Protein AF-0000000076247286 (afdb_homodimer)

Organism: Aphelocoma coerulescens (NCBI:txid39617)

Sequence (572 aa):
QINLPVIRQYVDYLVNEQNVKNVFVNGTTGEGLSLSIQERKQLAEEWMCQGKDKLDHVIIHVGALNLPECQELARHAAVIGAGGIAVIAPFFFKPTNKDELVAFLQKIASEAPEVPFYYYHIPPLTGVKIRVEELLDGIKAQIPNFQGVKFSDTDLLDLAQCINKNETGEFEFLYGVDEQLLGALAVGANGAVGSTYNYLGRQTNLMLQAFAKPDLALAQKYQFLTGEFLNFVIKLGFGVAQTKAVMTFVSGIPMGPPRLPLVHASSEFIVKAKAKLDSIVWPDGDQINLPVIRQYVDYLVNEQNVKNVFVNGTTGEGLSLSIQERKQLAEEWMCQGKDKLDHVIIHVGALNLPECQELARHAAVIGAGGIAVIAPFFFKPTNKDELVAFLQKIASEAPEVPFYYYHIPPLTGVKIRVEELLDGIKAQIPNFQGVKFSDTDLLDLAQCINKNETGEFEFLYGVDEQLLGALAVGANGAVGSTYNYLGRQTNLMLQAFAKPDLALAQKYQFLTGEFLNFVIKLGFGVAQTKAVMTFVSGIPMGPPRLPLVHASSEFIVKAKAKLDSIVWPDGD

Radius of gyration: 25.48 Å; Cα contacts (8 Å, |Δi|>4): 972; chains: 2; bounding box: 54×73×53 Å

Foldseek 3Di:
DDDLVLLLVLLCCLCPVQVAQEDEALDFLNVNQVDDLVSLLSNLLSNLVSSPVRHPFYEYELEDQDLVSSQVSLLSCLVSPHQAYEYEARQPPGDPELVVRLVSQLSNLVSRLPHQYEYEAACVVRVHPHQVLVNPVCSCVSRVNHAEYAAADPPLVSVLSNVVVCVVVRHAYAYEDLLCVLVNVVSPHPYYDYLCSSQCSNLVVVLVVCVVVVVVVLVVQSSVLVNQLVVVLVVVPDGSQLSQLVSCVRSVRRSDFDDPPDGHDDPVSSVVSVVSNVPGDHDPPD/DDDLVLLLVLLCCLCPVQVAQEDEALDFLNVNQVDDLVSLLSNLLSNLVSSPVRHPFYEYELEDQDLVSSQVSLLSCLVSPHQAYEYEARQPPGDPELVVRLVSQLSNLVSRLPHQYEYEAACVVRVHPHQVLVNPVCSCVSRVNHAEYAAADPPLVSVLSNVVVCVVVRHAYAYEDLLCVLVNVVSPHPYYDYLCSSQCSNLVVVLVVCVVVVVVVLVVQSSVLVNQLVVVLVVVPDGSQLSQLVSCVRRVRRSDFDDPPDGHDDPVSSVRSVVSNVVRDHDPPD

InterPro domains:
  IPR002220 DapA-like [PF00701] (4-275)
  IPR002220 DapA-like [PIRSF001365] (2-280)
  IPR002220 DapA-like [PR00146] (19-40)
  IPR002220 DapA-like [PR00146] (56-74)
  IPR002220 DapA-like [PR00146] (115-132)
  IPR002220 DapA-like [PTHR12128] (2-280)
  IPR002220 DapA-like [SM01130] (1-281)
  IPR013785 Aldolase-type TIM barrel [G3DSA:3.20.20.70] (1-282)

Secondary structure (DSSP, 8-state):
---TTHHHHHHHHHHHTS---EEEETSTTTTGGGS-HHHHHHHHHHHHHHHTTT-SEEEEE---SSHHHHHHHHHHHHHTT-SEEEEEPPSSS---SHHHHHHHHHHHHTTSTTS-EEEEE-HHHH-----HHHHHTTHHHH-TTEEEEEE-S--HHHHHHHHHH-TT---EEEE--GGGHHHHHHHT--EE--STHHHHHHHHHHHHHHHHTT-HHHHHHHHHHHHHHHHHHHHH--SHHHHHHHHHHHH-----PPPTTS-PPPHHHHHHHHHHHHH-------/---TTHHHHHHHHIIIII---EEEETSTTTTGGGS-HHHHHHHHHHHHHHHTTT-SEEEEE---SSHHHHHHHHHHHHHTT-SEEEEEPPSSS---SHHHHHHHHHHHHTTSTTS-EEEEE-HHHH-----HHHHHTTHHHH-TTEEEEEE-S--HHHHHHHHHH-TT---EEEE--GGGHHHHHHHT--EE--STHHHHHHHHHHHHHHHHTT-HHHHHHHHHHHHHHHHHHHHH--SHHHHHHHHHHHH-----PPPTTS-PPPHHHHHHHHHHHHH-------

Solvent-accessible surface area (backbone atoms only — not comparable to full-atom values): 30815 Å² total; per-residue (Å²): 131,88,65,74,80,54,47,49,60,49,46,50,44,32,40,71,70,19,68,43,39,66,47,74,42,46,34,79,79,63,44,30,86,77,47,53,73,67,52,51,51,52,49,52,51,49,51,50,60,57,27,59,96,64,42,82,36,44,29,37,44,29,49,48,85,48,68,70,59,18,27,51,41,26,33,50,39,48,72,71,62,40,59,20,37,28,35,45,69,39,48,84,78,56,59,89,45,56,66,54,42,49,54,54,50,31,61,30,46,65,48,23,60,87,31,38,30,27,44,38,45,39,32,91,78,37,68,55,77,72,55,60,45,67,49,55,66,66,33,52,81,68,30,71,36,59,33,32,32,40,38,35,61,76,59,51,45,46,54,30,47,36,53,63,69,37,79,84,60,72,60,42,40,24,38,33,44,70,56,42,44,64,26,44,47,56,56,58,42,73,43,75,46,53,76,59,43,77,75,41,18,45,58,49,50,51,24,53,50,25,47,72,71,66,35,53,69,59,22,36,50,42,49,37,53,54,26,52,50,49,57,54,40,50,76,72,61,63,49,57,33,38,50,37,51,51,40,19,74,72,69,69,49,85,64,68,74,52,64,82,91,48,56,68,56,50,70,66,54,51,55,52,48,51,52,51,56,70,67,60,82,71,80,83,80,126,131,88,64,72,80,53,48,49,60,48,46,50,43,33,41,74,70,18,67,44,40,66,48,75,41,45,36,80,81,63,43,29,88,78,46,53,73,67,54,50,49,52,50,51,52,49,51,51,59,55,26,58,96,63,41,80,36,45,28,37,43,29,50,50,84,47,67,70,58,18,27,51,40,27,34,51,38,48,73,72,60,40,61,20,36,28,34,44,70,39,48,84,78,55,60,89,46,57,67,55,43,48,54,56,50,31,61,30,46,65,47,23,59,85,30,37,29,27,43,37,44,39,30,90,78,38,69,52,75,73,56,62,44,68,49,56,66,66,35,53,81,68,30,70,36,57,34,33,31,40,37,34,61,76,59,50,45,45,52,30,48,38,53,63,69,38,78,82,60,72,60,43,40,24,37,34,44,69,55,42,42,62,26,43,47,56,56,60,44,73,42,75,45,52,77,60,44,76,74,42,18,45,58,49,50,50,22,53,50,25,46,72,70,65,35,52,70,60,20,36,50,42,48,38,54,54,25,53,49,49,57,55,40,50,76,70,61,65,49,56,34,37,49,37,51,51,42,19,74,71,69,69,48,85,66,68,73,52,63,81,92,49,56,68,55,50,70,66,55,51,54,53,49,52,52,52,57,69,67,58,82,72,82,82,79,122

Structure (mmCIF, N/CA/C/O backbone):
data_AF-0000000076247286-model_v1
#
loop_
_entity.id
_entity.type
_entity.pdbx_description
1 polymer 'N-acetylneuraminate lyase'
#
loop_
_atom_site.group_PDB
_atom_site.id
_atom_site.type_symbol
_atom_site.label_atom_id
_atom_site.label_alt_id
_atom_site.label_comp_id
_atom_site.label_asym_id
_atom_site.label_entity_id
_atom_site.label_seq_id
_atom_site.pdbx_PDB_ins_code
_atom_site.Cartn_x
_atom_site.Cartn_y
_atom_site.Cartn_z
_atom_site.occupancy
_atom_site.B_iso_or_equiv
_atom_site.auth_seq_id
_atom_site.auth_comp_id
_atom_site.auth_asym_id
_atom_site.auth_atom_id
_atom_site.pdbx_PDB_model_num
ATOM 1 N N . GLN A 1 1 ? 11.914 22.141 24.422 1 83.56 1 GLN A N 1
ATOM 2 C CA . GLN A 1 1 ? 11.32 23.469 24.422 1 83.56 1 GLN A CA 1
ATOM 3 C C . GLN A 1 1 ? 11.039 23.938 22.984 1 83.56 1 GLN A C 1
ATOM 5 O O . GLN A 1 1 ? 11.75 23.547 22.047 1 83.56 1 GLN A O 1
ATOM 10 N N . ILE A 1 2 ? 9.945 24.719 22.891 1 94.62 2 ILE A N 1
ATOM 11 C CA . ILE A 1 2 ? 9.656 25.281 21.578 1 94.62 2 ILE A CA 1
ATOM 12 C C . ILE A 1 2 ? 10.633 26.422 21.281 1 94.62 2 ILE A C 1
ATOM 14 O O . ILE A 1 2 ? 11.062 27.125 22.188 1 94.62 2 ILE A O 1
ATOM 18 N N . ASN A 1 3 ? 11.07 26.547 20.078 1 95.56 3 ASN A N 1
ATOM 19 C CA . ASN A 1 3 ? 11.984 27.562 19.578 1 95.56 3 ASN A CA 1
ATOM 20 C C . ASN A 1 3 ? 11.328 28.438 18.516 1 95.56 3 ASN A C 1
ATOM 22 O O . ASN A 1 3 ? 11.555 28.25 17.328 1 95.56 3 ASN A O 1
ATOM 26 N N . LEU A 1 4 ? 10.617 29.453 18.953 1 97.19 4 LEU A N 1
ATOM 27 C CA . LEU A 1 4 ? 9.773 30.266 18.078 1 97.19 4 LEU A CA 1
ATOM 28 C C . LEU A 1 4 ? 10.609 31.047 17.078 1 97.19 4 LEU A C 1
ATOM 30 O O . LEU A 1 4 ? 10.234 31.172 15.906 1 97.19 4 LEU A O 1
ATOM 34 N N . PRO A 1 5 ? 11.797 31.5 17.422 1 96.12 5 PRO A N 1
ATOM 35 C CA . PRO A 1 5 ? 12.57 32.344 16.5 1 96.12 5 PRO A CA 1
ATOM 36 C C . PRO A 1 5 ? 13 31.594 15.242 1 96.12 5 PRO A C 1
ATOM 38 O O . PRO A 1 5 ? 13.211 32.188 14.195 1 96.12 5 PRO A O 1
ATOM 41 N N . VAL A 1 6 ? 13.07 30.312 15.289 1 97.06 6 VAL A N 1
ATOM 42 C CA . VAL A 1 6 ? 13.562 29.516 14.172 1 97.06 6 VAL A CA 1
ATOM 43 C C . VAL A 1 6 ? 12.484 29.422 13.094 1 97.06 6 VAL A C 1
ATOM 45 O O . VAL A 1 6 ? 12.781 29.125 11.938 1 97.06 6 VAL A O 1
ATOM 48 N N . ILE A 1 7 ? 11.25 29.703 13.406 1 98.12 7 ILE A N 1
ATOM 49 C CA . ILE A 1 7 ? 10.117 29.453 12.523 1 98.12 7 ILE A CA 1
ATOM 50 C C . ILE A 1 7 ? 10.211 30.344 11.289 1 98.12 7 ILE A C 1
ATOM 52 O O . ILE A 1 7 ? 9.883 29.906 10.18 1 98.12 7 ILE A O 1
ATOM 56 N N . ARG A 1 8 ? 10.633 31.578 11.453 1 98.06 8 ARG A N 1
ATOM 57 C CA . ARG A 1 8 ? 10.781 32.469 10.305 1 98.06 8 ARG A CA 1
ATOM 58 C C . ARG A 1 8 ? 11.727 31.859 9.266 1 98.06 8 ARG A C 1
ATOM 60 O O . ARG A 1 8 ? 11.391 31.781 8.086 1 98.06 8 ARG A O 1
ATOM 67 N N . GLN A 1 9 ? 12.867 31.484 9.742 1 98.31 9 GLN A N 1
ATOM 68 C CA . GLN A 1 9 ? 13.867 30.859 8.875 1 98.31 9 GLN A CA 1
ATOM 69 C C . GLN A 1 9 ? 13.32 29.594 8.234 1 98.31 9 GLN A C 1
ATOM 71 O O . GLN A 1 9 ? 13.609 29.297 7.066 1 98.31 9 GLN A O 1
ATOM 76 N N . TYR A 1 10 ? 12.617 28.812 8.992 1 98.44 10 TYR A N 1
ATOM 77 C CA . TYR A 1 10 ? 12.031 27.562 8.523 1 98.44 10 TYR A CA 1
ATOM 78 C C . TYR A 1 10 ? 11.039 27.812 7.398 1 98.44 10 TYR A C 1
ATOM 80 O O . TYR A 1 10 ? 11.102 27.156 6.352 1 98.44 10 TYR A O 1
ATOM 88 N N . VAL A 1 11 ? 10.148 28.75 7.562 1 98.81 11 VAL A N 1
ATOM 89 C CA . VAL A 1 11 ? 9.18 29.109 6.535 1 98.81 11 VAL A CA 1
ATOM 90 C C . VAL A 1 11 ? 9.906 29.531 5.258 1 98.81 11 VAL A C 1
ATOM 92 O O . VAL A 1 11 ? 9.578 29.047 4.168 1 98.81 11 VAL A O 1
ATOM 95 N N . ASP A 1 12 ? 10.891 30.406 5.398 1 98.75 12 ASP A N 1
ATOM 96 C CA . ASP A 1 12 ? 11.648 30.875 4.242 1 98.75 12 ASP A CA 1
ATOM 97 C C . ASP A 1 12 ? 12.32 29.719 3.518 1 98.75 12 ASP A C 1
ATOM 99 O O . ASP A 1 12 ? 12.32 29.656 2.287 1 98.75 12 ASP A O 1
ATOM 103 N N . TYR A 1 13 ? 12.906 28.859 4.254 1 98.75 13 TYR A N 1
ATOM 104 C CA . TYR A 1 13 ? 13.57 27.688 3.699 1 98.75 13 TYR A CA 1
ATOM 105 C C . TYR A 1 13 ? 12.586 26.828 2.908 1 98.75 13 TYR A C 1
ATOM 107 O O . TYR A 1 13 ? 12.883 26.406 1.782 1 98.75 13 TYR A O 1
ATOM 115 N N . LEU A 1 14 ? 11.383 26.484 3.479 1 98.81 14 LEU A N 1
ATOM 116 C CA . LEU A 1 14 ? 10.391 25.656 2.803 1 98.81 14 LEU A CA 1
ATOM 117 C C . LEU A 1 14 ? 9.945 26.297 1.495 1 98.81 14 LEU A C 1
ATOM 119 O O . LEU A 1 14 ? 9.875 25.625 0.461 1 98.81 14 LEU A O 1
ATOM 123 N N . VAL A 1 15 ? 9.711 27.578 1.55 1 98.75 15 VAL A N 1
ATOM 124 C CA . VAL A 1 15 ? 9.164 28.281 0.395 1 98.75 15 VAL A CA 1
ATOM 125 C C . VAL A 1 15 ? 10.25 28.438 -0.67 1 98.75 15 VAL A C 1
ATOM 127 O O . VAL A 1 15 ? 10.039 28.094 -1.836 1 98.75 15 VAL A O 1
ATOM 130 N N . ASN A 1 16 ? 11.438 28.875 -0.271 1 98.44 16 ASN A N 1
ATOM 131 C CA . ASN A 1 16 ? 12.453 29.281 -1.231 1 98.44 16 ASN A CA 1
ATOM 132 C C . ASN A 1 16 ? 13.305 28.109 -1.696 1 98.44 16 ASN A C 1
ATOM 134 O O . ASN A 1 16 ? 13.703 28.047 -2.859 1 98.44 16 ASN A O 1
ATOM 138 N N . GLU A 1 17 ? 13.602 27.172 -0.772 1 98.19 17 GLU A N 1
ATOM 139 C CA . GLU A 1 17 ? 14.531 26.094 -1.103 1 98.19 17 GLU A CA 1
ATOM 140 C C . GLU A 1 17 ? 13.789 24.844 -1.525 1 98.19 17 GLU A C 1
ATOM 142 O O . GLU A 1 17 ? 14.25 24.094 -2.393 1 98.19 17 GLU A O 1
ATOM 147 N N . GLN A 1 18 ? 12.609 24.609 -0.971 1 98.38 18 GLN A N 1
ATOM 148 C CA . GLN A 1 18 ? 11.906 23.359 -1.22 1 98.38 18 GLN A CA 1
ATOM 149 C C . GLN A 1 18 ? 10.68 23.578 -2.1 1 98.38 18 GLN A C 1
ATOM 151 O O . GLN A 1 18 ? 10.102 22.625 -2.625 1 98.38 18 GLN A O 1
ATOM 156 N N . ASN A 1 19 ? 10.312 24.797 -2.324 1 98.12 19 ASN A N 1
ATOM 157 C CA . ASN A 1 19 ? 9.078 25.125 -3.021 1 98.12 19 ASN A CA 1
ATOM 158 C C . ASN A 1 19 ? 7.871 24.438 -2.379 1 98.12 19 ASN A C 1
ATOM 160 O O . ASN A 1 19 ? 7.07 23.797 -3.068 1 98.12 19 ASN A O 1
ATOM 164 N N . VAL A 1 20 ? 7.781 24.5 -1.056 1 98.44 20 VAL A N 1
ATOM 165 C CA . VAL A 1 20 ? 6.664 24.031 -0.253 1 98.44 20 VAL A CA 1
ATOM 166 C C . VAL A 1 20 ? 5.918 25.203 0.358 1 98.44 20 VAL A C 1
ATOM 168 O O . VAL A 1 20 ? 6.477 25.953 1.173 1 98.44 20 VAL A O 1
ATOM 171 N N . LYS A 1 21 ? 4.625 25.312 -0.031 1 98.12 21 LYS A N 1
ATOM 172 C CA . LYS A 1 21 ? 3.896 26.516 0.377 1 98.12 21 LYS A CA 1
ATOM 173 C C . LYS A 1 21 ? 2.652 26.156 1.185 1 98.12 21 LYS A C 1
ATOM 175 O O . LYS A 1 21 ? 1.841 27.016 1.504 1 98.12 21 LYS A O 1
ATOM 180 N N . ASN A 1 22 ? 2.41 24.938 1.404 1 98.12 22 ASN A N 1
ATOM 181 C CA . ASN A 1 22 ? 1.381 24.422 2.307 1 98.12 22 ASN A CA 1
ATOM 182 C C . ASN A 1 22 ? 1.986 23.609 3.447 1 98.12 22 ASN A C 1
ATOM 184 O O . ASN A 1 22 ? 2.768 22.688 3.211 1 98.12 22 ASN A O 1
ATOM 188 N N . VAL A 1 23 ? 1.629 24 4.68 1 98.44 23 VAL A N 1
ATOM 189 C CA . VAL A 1 23 ? 2.275 23.328 5.797 1 98.44 23 VAL A CA 1
ATOM 190 C C . VAL A 1 23 ? 1.217 22.75 6.73 1 98.44 23 VAL A C 1
ATOM 192 O O . VAL A 1 23 ? 0.09 23.25 6.789 1 98.44 23 VAL A O 1
ATOM 195 N N . PHE A 1 24 ? 1.542 21.656 7.34 1 98.38 24 PHE A N 1
ATOM 196 C CA . PHE A 1 24 ? 0.798 20.984 8.406 1 98.38 24 PHE A CA 1
ATOM 197 C C . PHE A 1 24 ? 1.531 21.109 9.734 1 98.38 24 PHE A C 1
ATOM 199 O O . PHE A 1 24 ? 2.555 20.469 9.953 1 98.38 24 PHE A O 1
ATOM 206 N N . VAL A 1 25 ? 0.988 21.891 10.664 1 98.38 25 VAL A N 1
ATOM 207 C CA . VAL A 1 25 ? 1.678 22.297 11.883 1 98.38 25 VAL A CA 1
ATOM 208 C C . VAL A 1 25 ? 1.165 21.484 13.07 1 98.38 25 VAL A C 1
ATOM 210 O O . VAL A 1 25 ? -0.033 21.203 13.172 1 98.38 25 VAL A O 1
ATOM 213 N N . ASN A 1 26 ? 2.047 21.125 13.938 1 97.88 26 ASN A N 1
ATOM 214 C CA . ASN A 1 26 ? 1.746 20.453 15.195 1 97.88 26 ASN A CA 1
ATOM 215 C C . ASN A 1 26 ? 1.246 19.031 14.961 1 97.88 26 ASN A C 1
ATOM 217 O O . ASN A 1 26 ? 0.464 18.5 15.75 1 97.88 26 ASN A O 1
ATOM 221 N N . GLY A 1 27 ? 1.631 18.438 13.82 1 95.88 27 GLY A N 1
ATOM 222 C CA . GLY A 1 27 ? 1.31 17.047 13.555 1 95.88 27 GLY A CA 1
ATOM 223 C C . GLY A 1 27 ? 2.264 16.078 14.219 1 95.88 27 GLY A C 1
ATOM 224 O O . GLY A 1 27 ? 2.939 16.422 15.188 1 95.88 27 GLY A O 1
ATOM 225 N N . THR A 1 28 ? 2.346 14.867 13.688 1 92.25 28 THR A N 1
ATOM 226 C CA . THR A 1 28 ? 3.139 13.789 14.266 1 92.25 28 THR A CA 1
ATOM 227 C C . THR A 1 28 ? 4.629 14.117 14.195 1 92.25 28 THR A C 1
ATOM 229 O O . THR A 1 28 ? 5.328 14.055 15.203 1 92.25 28 THR A O 1
ATOM 232 N N . THR A 1 29 ? 5.117 14.57 13.062 1 92.56 29 THR A N 1
ATOM 233 C CA . THR A 1 29 ? 6.531 14.875 12.875 1 92.56 29 THR A CA 1
ATOM 234 C C . THR A 1 29 ? 6.922 16.141 13.625 1 92.56 29 THR A C 1
ATOM 236 O O . THR A 1 29 ? 8.094 16.344 13.961 1 92.56 29 THR A O 1
ATOM 239 N N . GLY A 1 30 ? 5.934 17.016 13.938 1 94.06 30 GLY A N 1
ATOM 240 C CA . GLY A 1 30 ? 6.16 18.234 14.711 1 94.06 30 GLY A CA 1
ATOM 241 C C . GLY A 1 30 ? 6.082 18.016 16.203 1 94.06 30 GLY A C 1
ATOM 242 O O . GLY A 1 30 ? 6.176 18.969 16.984 1 94.06 30 GLY A O 1
ATOM 243 N N . GLU A 1 31 ? 5.832 16.797 16.625 1 96.19 31 GLU A N 1
ATOM 244 C CA . GLU A 1 31 ? 5.738 16.391 18.031 1 96.19 31 GLU A CA 1
ATOM 245 C C . GLU A 1 31 ? 4.559 17.078 18.719 1 96.19 31 GLU A C 1
ATOM 247 O O . GLU A 1 31 ? 4.633 17.406 19.906 1 96.19 31 GLU A O 1
ATOM 252 N N . GLY A 1 32 ? 3.508 17.328 17.984 1 95.81 32 GLY A N 1
ATOM 253 C CA . GLY A 1 32 ? 2.375 18.062 18.516 1 95.81 32 GLY A CA 1
ATOM 254 C C . GLY A 1 32 ? 1.816 17.469 19.797 1 95.81 32 GLY A C 1
ATOM 255 O O . GLY A 1 32 ? 1.479 18.188 20.734 1 95.81 32 GLY A O 1
ATOM 256 N N . LEU A 1 33 ? 1.798 16.188 19.859 1 95.25 33 LEU A N 1
ATOM 257 C CA . LEU A 1 33 ? 1.162 15.523 21 1 95.25 33 LEU A CA 1
ATOM 258 C C . LEU A 1 33 ? 2.096 15.492 22.203 1 95.25 33 LEU A C 1
ATOM 260 O O . LEU A 1 33 ? 1.677 15.141 23.312 1 95.25 33 LEU A O 1
ATOM 264 N N . SER A 1 34 ? 3.33 15.914 21.984 1 96.56 34 SER A N 1
ATOM 265 C CA . SER A 1 34 ? 4.273 16.031 23.094 1 96.56 34 SER A CA 1
ATOM 266 C C . SER A 1 34 ? 4.246 17.422 23.719 1 96.56 34 SER A C 1
ATOM 268 O O . SER A 1 34 ? 4.906 17.672 24.719 1 96.56 34 SER A O 1
ATOM 270 N N . LEU A 1 35 ? 3.492 18.328 23.125 1 97.44 35 LEU A N 1
ATOM 271 C CA . LEU A 1 35 ? 3.465 19.719 23.547 1 97.44 35 LEU A CA 1
ATOM 272 C C . LEU A 1 35 ? 2.223 20.016 24.375 1 97.44 35 LEU A C 1
ATOM 274 O O . LEU A 1 35 ? 1.19 19.359 24.203 1 97.44 35 LEU A O 1
ATOM 278 N N . SER A 1 36 ? 2.4 21 25.281 1 97.38 36 SER A N 1
ATOM 279 C CA . SER A 1 36 ? 1.227 21.484 26 1 97.38 36 SER A CA 1
ATOM 280 C C . SER A 1 36 ? 0.288 22.25 25.062 1 97.38 36 SER A C 1
ATOM 282 O O . SER A 1 36 ? 0.689 22.656 23.969 1 97.38 36 SER A O 1
ATOM 284 N N . ILE A 1 37 ? -0.927 22.422 25.531 1 97.81 37 ILE A N 1
ATOM 285 C CA . ILE A 1 37 ? -1.917 23.172 24.766 1 97.81 37 ILE A CA 1
ATOM 286 C C . ILE A 1 37 ? -1.4 24.578 24.5 1 97.81 37 ILE A C 1
ATOM 288 O O . ILE A 1 37 ? -1.527 25.094 23.391 1 97.81 37 ILE A O 1
ATOM 292 N N . GLN A 1 38 ? -0.788 25.141 25.469 1 98.12 38 GLN A N 1
ATOM 293 C CA . GLN A 1 38 ? -0.273 26.5 25.344 1 98.12 38 GLN A CA 1
ATOM 294 C C . GLN A 1 38 ? 0.873 26.547 24.328 1 98.12 38 GLN A C 1
ATOM 296 O O . GLN A 1 38 ? 0.953 27.484 23.516 1 98.12 38 GLN A O 1
ATOM 301 N N . GLU A 1 39 ? 1.738 25.625 24.359 1 98.44 39 GLU A N 1
ATOM 302 C CA . GLU A 1 39 ? 2.836 25.547 23.406 1 98.44 39 GLU A CA 1
ATOM 303 C C . GLU A 1 39 ? 2.314 25.391 21.969 1 98.44 39 GLU A C 1
ATOM 305 O O . GLU A 1 39 ? 2.824 26.016 21.047 1 98.44 39 GLU A O 1
ATOM 310 N N . ARG A 1 40 ? 1.348 24.547 21.797 1 98.56 40 ARG A N 1
ATOM 311 C CA . ARG A 1 40 ? 0.762 24.328 20.484 1 98.56 40 ARG A CA 1
ATOM 312 C C . ARG A 1 40 ? 0.132 25.594 19.938 1 98.56 40 ARG A C 1
ATOM 314 O O . ARG A 1 40 ? 0.249 25.891 18.75 1 98.56 40 ARG A O 1
ATOM 321 N N . LYS A 1 41 ? -0.521 26.328 20.859 1 98.75 41 LYS A N 1
ATOM 322 C CA . LYS A 1 41 ? -1.103 27.594 20.438 1 98.75 41 LYS A CA 1
ATOM 323 C C . LYS A 1 41 ? -0.019 28.578 20.016 1 98.75 41 LYS A C 1
ATOM 325 O O . LYS A 1 41 ? -0.144 29.234 18.984 1 98.75 41 LYS A O 1
ATOM 330 N N . GLN A 1 42 ? 1.049 28.641 20.766 1 98.69 42 GLN A N 1
ATOM 331 C CA . GLN A 1 42 ? 2.146 29.547 20.438 1 98.69 42 GLN A CA 1
ATOM 332 C C . GLN A 1 42 ? 2.771 29.203 19.094 1 98.69 42 GLN A C 1
ATOM 334 O O . GLN A 1 42 ? 3.064 30.094 18.297 1 98.69 42 GLN A O 1
ATOM 339 N N . LEU A 1 43 ? 2.953 27.953 18.859 1 98.56 43 LEU A N 1
ATOM 340 C CA . LEU A 1 43 ? 3.535 27.516 17.594 1 98.56 43 LEU A CA 1
ATOM 341 C C . LEU A 1 43 ? 2.611 27.844 16.422 1 98.56 43 LEU A C 1
ATOM 343 O O . LEU A 1 43 ? 3.062 28.344 15.391 1 98.56 43 LEU A O 1
ATOM 347 N N . ALA A 1 44 ? 1.332 27.562 16.609 1 98.81 44 ALA A N 1
ATOM 348 C CA . ALA A 1 44 ? 0.361 27.875 15.57 1 98.81 44 ALA A CA 1
ATOM 349 C C . ALA A 1 44 ? 0.384 29.359 15.234 1 98.81 44 ALA A C 1
ATOM 351 O O . ALA A 1 44 ? 0.446 29.75 14.062 1 98.81 44 ALA A O 1
ATOM 352 N N . GLU A 1 45 ? 0.388 30.156 16.266 1 98.88 45 GLU A N 1
ATOM 353 C CA . GLU A 1 45 ? 0.417 31.609 16.094 1 98.88 45 GLU A CA 1
ATOM 354 C C . GLU A 1 45 ? 1.669 32.062 15.328 1 98.88 45 GLU A C 1
ATOM 356 O O . GLU A 1 45 ? 1.593 32.875 14.414 1 98.88 45 GLU A O 1
ATOM 361 N N . GLU A 1 46 ? 2.764 31.516 15.711 1 98.75 46 GLU A N 1
ATOM 362 C CA . GLU A 1 46 ? 4.023 31.906 15.094 1 98.75 46 GLU A CA 1
ATOM 363 C C . GLU A 1 46 ? 4.094 31.484 13.633 1 98.75 46 GLU A C 1
ATOM 365 O O . GLU A 1 46 ? 4.57 32.219 12.781 1 98.75 46 GLU A O 1
ATOM 370 N N . TRP A 1 47 ? 3.619 30.266 13.336 1 98.75 47 TRP A N 1
ATOM 371 C CA . TRP A 1 47 ? 3.584 29.812 11.945 1 98.75 47 TRP A CA 1
ATOM 372 C C . TRP A 1 47 ? 2.656 30.688 11.109 1 98.75 47 TRP A C 1
ATOM 374 O O . TRP A 1 47 ? 2.971 31 9.961 1 98.75 47 TRP A O 1
ATOM 384 N N . MET A 1 48 ? 1.499 31.047 11.68 1 98.75 48 MET A N 1
ATOM 385 C CA . MET A 1 48 ? 0.583 31.953 10.984 1 98.75 48 MET A CA 1
ATOM 386 C C . MET A 1 48 ? 1.246 33.281 10.711 1 98.75 48 MET A C 1
ATOM 388 O O . MET A 1 48 ? 1.139 33.844 9.602 1 98.75 48 MET A O 1
ATOM 392 N N . CYS A 1 49 ? 1.937 33.75 11.672 1 98.69 49 CYS A N 1
ATOM 393 C CA . CYS A 1 49 ? 2.572 35.062 11.57 1 98.69 49 CYS A CA 1
ATOM 394 C C . CYS A 1 49 ? 3.688 35.062 10.531 1 98.69 49 CYS A C 1
ATOM 396 O O . CYS A 1 49 ? 3.682 35.844 9.602 1 98.69 49 CYS A O 1
ATOM 398 N N . GLN A 1 50 ? 4.594 34.094 10.609 1 98.62 50 GLN A N 1
ATOM 399 C CA . GLN A 1 50 ? 5.762 34.062 9.734 1 98.62 50 GLN A CA 1
ATOM 400 C C . GLN A 1 50 ? 5.383 33.594 8.336 1 98.62 50 GLN A C 1
ATOM 402 O O . GLN A 1 50 ? 6.094 33.875 7.367 1 98.62 50 GLN A O 1
ATOM 407 N N . GLY A 1 51 ? 4.301 32.875 8.266 1 98.62 51 GLY A N 1
ATOM 408 C CA . GLY A 1 51 ? 3.855 32.344 6.988 1 98.62 51 GLY A CA 1
ATOM 409 C C . GLY A 1 51 ? 3.041 33.344 6.184 1 98.62 51 GLY A C 1
ATOM 410 O O . GLY A 1 51 ? 2.777 33.125 5 1 98.62 51 GLY A O 1
ATOM 411 N N . LYS A 1 52 ? 2.646 34.469 6.789 1 98.19 52 LYS A N 1
ATOM 412 C CA . LYS A 1 52 ? 1.79 35.438 6.133 1 98.19 52 LYS A CA 1
ATOM 413 C C . LYS A 1 52 ? 2.42 35.938 4.836 1 98.19 52 LYS A C 1
ATOM 415 O O . LYS A 1 52 ? 3.594 36.312 4.816 1 98.19 52 LYS A O 1
ATOM 420 N N . ASP A 1 53 ? 1.641 35.875 3.709 1 97.81 53 ASP A N 1
ATOM 421 C CA . ASP A 1 53 ? 2.006 36.344 2.373 1 97.81 53 ASP A CA 1
ATOM 422 C C . ASP A 1 53 ? 3.121 35.469 1.779 1 97.81 53 ASP A C 1
ATOM 424 O O . ASP A 1 53 ? 3.715 35.844 0.762 1 97.81 53 ASP A O 1
ATOM 428 N N . LYS A 1 54 ? 3.516 34.375 2.463 1 98.56 54 LYS A N 1
ATOM 429 C CA . LYS A 1 54 ? 4.523 33.438 1.965 1 98.56 54 LYS A CA 1
ATOM 430 C C . LYS A 1 54 ? 3.926 32.062 1.726 1 98.56 54 LYS A C 1
ATOM 432 O O . LYS A 1 54 ? 4.152 31.453 0.677 1 98.56 54 LYS A O 1
ATOM 437 N N . LEU A 1 55 ? 3.234 31.562 2.658 1 98.69 55 LEU A N 1
ATOM 438 C CA . LEU A 1 55 ? 2.572 30.266 2.576 1 98.69 55 LEU A CA 1
ATOM 439 C C . LEU A 1 55 ? 1.161 30.406 2.016 1 98.69 55 LEU A C 1
ATOM 441 O O . LEU A 1 55 ? 0.47 31.391 2.305 1 98.69 55 LEU A O 1
ATOM 445 N N . ASP A 1 56 ? 0.753 29.438 1.194 1 98 56 ASP A N 1
ATOM 446 C CA . ASP A 1 56 ? -0.604 29.422 0.659 1 98 56 ASP A CA 1
ATOM 447 C C . ASP A 1 56 ? -1.6 28.938 1.712 1 98 56 ASP A C 1
ATOM 449 O O . ASP A 1 56 ? -2.707 29.469 1.818 1 98 56 ASP A O 1
ATOM 453 N N . HIS A 1 57 ? -1.238 27.875 2.473 1 97.06 57 HIS A N 1
ATOM 454 C CA . HIS A 1 57 ? -2.117 27.312 3.49 1 97.06 57 HIS A CA 1
ATOM 455 C C . HIS A 1 57 ? -1.323 26.828 4.703 1 97.06 57 HIS A C 1
ATOM 457 O O . HIS A 1 57 ? -0.236 26.266 4.555 1 97.06 57 HIS A O 1
ATOM 463 N N . VAL A 1 58 ? -1.876 27.172 5.828 1 98.69 58 VAL A N 1
ATOM 464 C CA . VAL A 1 58 ? -1.407 26.625 7.094 1 98.69 58 VAL A CA 1
ATOM 465 C C . VAL A 1 58 ? -2.52 25.812 7.754 1 98.69 58 VAL A C 1
ATOM 467 O O . VAL A 1 58 ? -3.543 26.375 8.164 1 98.69 58 VAL A O 1
ATOM 470 N N . ILE A 1 59 ? -2.334 24.516 7.793 1 98.75 59 ILE A N 1
ATOM 471 C CA . ILE A 1 59 ? -3.275 23.609 8.45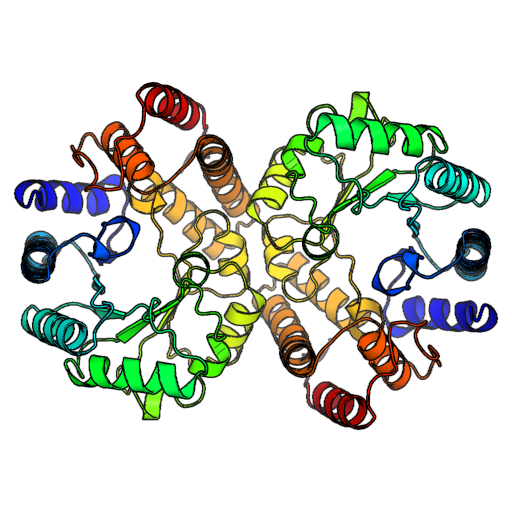3 1 98.75 59 ILE A CA 1
ATOM 472 C C . ILE A 1 59 ? -2.758 23.25 9.844 1 98.75 59 ILE A C 1
ATOM 474 O O . ILE A 1 59 ? -1.613 22.828 10 1 98.75 59 ILE A O 1
ATOM 478 N N . ILE A 1 60 ? -3.58 23.422 10.82 1 98.88 60 ILE A N 1
ATOM 479 C CA . ILE A 1 60 ? -3.162 23.203 12.203 1 98.88 60 ILE A CA 1
ATOM 480 C C . ILE A 1 60 ? -3.779 21.922 12.742 1 98.88 60 ILE A C 1
ATOM 482 O O . ILE A 1 60 ? -4.996 21.719 12.656 1 98.88 60 ILE A O 1
ATOM 486 N N . HIS A 1 61 ? -2.953 21.062 13.266 1 98.81 61 HIS A N 1
ATOM 487 C CA . HIS A 1 61 ? -3.443 19.875 13.953 1 98.81 61 HIS A CA 1
ATOM 488 C C . HIS A 1 61 ? -4.039 20.234 15.312 1 98.81 61 HIS A C 1
ATOM 490 O O . HIS A 1 61 ? -3.363 20.812 16.156 1 98.81 61 HIS A O 1
ATOM 496 N N . VAL A 1 62 ? -5.246 19.797 15.539 1 98.81 62 VAL A N 1
ATOM 497 C CA . VAL A 1 62 ? -5.918 20.188 16.781 1 98.81 62 VAL A CA 1
ATOM 498 C C . VAL A 1 62 ? -6.359 18.938 17.531 1 98.81 62 VAL A C 1
ATOM 500 O O . VAL A 1 62 ? -7.16 19.031 18.469 1 98.81 62 VAL A O 1
ATOM 503 N N . GLY A 1 63 ? -5.891 17.812 17.094 1 97.88 63 GLY A N 1
ATOM 504 C CA . GLY A 1 63 ? -6.238 16.562 17.75 1 97.88 63 GLY A CA 1
ATOM 505 C C . GLY A 1 63 ? -5.566 16.406 19.109 1 97.88 63 GLY A C 1
ATOM 506 O O . GLY A 1 63 ? -4.414 16.797 19.281 1 97.88 63 GLY A O 1
ATOM 507 N N . ALA A 1 64 ? -6.207 15.836 20.016 1 96.62 64 ALA A N 1
ATOM 508 C CA . ALA A 1 64 ? -5.758 15.445 21.344 1 96.62 64 ALA A CA 1
ATOM 509 C C . ALA A 1 64 ? -6.512 14.219 21.844 1 96.62 64 ALA A C 1
ATOM 511 O O . ALA A 1 64 ? -7.316 13.641 21.109 1 96.62 64 ALA A O 1
ATOM 512 N N . LEU A 1 65 ? -6.215 13.82 23.125 1 95.69 65 LEU A N 1
ATOM 513 C CA . LEU A 1 65 ? -6.855 12.617 23.641 1 95.69 65 LEU A CA 1
ATOM 514 C C . LEU A 1 65 ? -8.156 12.961 24.359 1 95.69 65 LEU A C 1
ATOM 516 O O . LEU A 1 65 ? -8.969 12.07 24.625 1 95.69 65 LEU A O 1
ATOM 520 N N . ASN A 1 66 ? -8.367 14.234 24.641 1 95.56 66 ASN A N 1
ATOM 521 C CA . ASN A 1 66 ? -9.633 14.633 25.25 1 95.56 66 ASN A CA 1
ATOM 522 C C . ASN A 1 66 ? -10.336 15.711 24.422 1 95.56 66 ASN A C 1
ATOM 524 O O . ASN A 1 66 ? -9.68 16.578 23.828 1 95.56 66 ASN A O 1
ATOM 528 N N . LEU A 1 67 ? -11.625 15.633 24.453 1 97.94 67 LEU A N 1
ATOM 529 C CA . LEU A 1 67 ? -12.469 16.453 23.594 1 97.94 67 LEU A CA 1
ATOM 530 C C . LEU A 1 67 ? -12.336 17.922 23.938 1 97.94 67 LEU A C 1
ATOM 532 O O . LEU A 1 67 ? -12.164 18.766 23.047 1 97.94 67 LEU A O 1
ATOM 536 N N . PRO A 1 68 ? -12.297 18.359 25.234 1 98.38 68 PRO A N 1
ATOM 537 C CA . PRO A 1 68 ? -12.227 19.781 25.547 1 98.38 68 PRO A CA 1
ATOM 538 C C . PRO A 1 68 ? -10.969 20.453 25 1 98.38 68 PRO A C 1
ATOM 540 O O . PRO A 1 68 ? -11.023 21.594 24.531 1 98.38 68 PRO A O 1
ATOM 543 N N . GLU A 1 69 ? -9.891 19.781 24.969 1 98.38 69 GLU A N 1
ATOM 544 C CA . GLU A 1 69 ? -8.648 20.344 24.438 1 98.38 69 GLU A CA 1
ATOM 545 C C . GLU A 1 69 ? -8.703 20.469 22.922 1 98.38 69 GLU A C 1
ATOM 547 O O . GLU A 1 69 ? -8.242 21.453 22.359 1 98.38 69 GLU A O 1
ATOM 552 N N . CYS A 1 70 ? -9.25 19.469 22.297 1 98.75 70 CYS A N 1
ATOM 553 C CA . CYS A 1 70 ? -9.438 19.562 20.859 1 98.75 70 CYS A CA 1
ATOM 554 C C . CYS A 1 70 ? -10.289 20.766 20.484 1 98.75 70 CYS A C 1
ATOM 556 O O . CYS A 1 70 ? -9.938 21.516 19.578 1 98.75 70 CYS A O 1
ATOM 558 N N . GLN A 1 71 ? -11.312 20.875 21.219 1 98.88 71 GLN A N 1
ATOM 559 C CA . GLN A 1 71 ? -12.234 21.984 20.953 1 98.88 71 GLN A CA 1
ATOM 560 C C . GLN A 1 71 ? -11.562 23.328 21.203 1 98.88 71 GLN A C 1
ATOM 562 O O . GLN A 1 71 ? -11.734 24.266 20.406 1 98.88 71 GLN A O 1
ATOM 567 N N . GLU A 1 72 ? -10.836 23.391 22.266 1 98.88 72 GLU A N 1
ATOM 568 C CA . GLU A 1 72 ? -10.102 24.609 22.578 1 98.88 72 GLU A CA 1
ATOM 569 C C . GLU A 1 72 ? -9.117 24.969 21.469 1 98.88 72 GLU A C 1
ATOM 571 O O . GLU A 1 72 ? -9.055 26.109 21.031 1 98.88 72 GLU A O 1
ATOM 576 N N . LEU A 1 73 ? -8.414 24.016 21 1 98.94 73 LEU A N 1
ATOM 577 C CA . LEU A 1 73 ? -7.434 24.219 19.938 1 98.94 73 LEU A CA 1
ATOM 578 C C . LEU A 1 73 ? -8.117 24.594 18.625 1 98.94 73 LEU A C 1
ATOM 580 O O . LEU A 1 73 ? -7.613 25.422 17.859 1 98.94 73 LEU A O 1
ATOM 584 N N . ALA A 1 74 ? -9.242 24 18.359 1 98.94 74 ALA A N 1
ATOM 585 C CA . ALA A 1 74 ? -10 24.328 17.141 1 98.94 74 ALA A CA 1
ATOM 586 C C . ALA A 1 74 ? -10.461 25.781 17.156 1 98.94 74 ALA A C 1
ATOM 588 O O . ALA A 1 74 ? -10.305 26.5 16.172 1 98.94 74 ALA A O 1
ATOM 589 N N . ARG A 1 75 ? -11.008 26.203 18.281 1 98.88 75 ARG A N 1
ATOM 590 C CA . ARG A 1 75 ? -11.422 27.594 18.406 1 98.88 75 ARG A CA 1
ATOM 591 C C . ARG A 1 75 ? -10.242 28.547 18.203 1 98.88 75 ARG A C 1
ATOM 593 O O . ARG A 1 75 ? -10.375 29.562 17.516 1 98.88 75 ARG A O 1
ATOM 600 N N . HIS A 1 76 ? -9.203 28.219 18.828 1 98.94 76 HIS A N 1
ATOM 601 C CA . HIS A 1 76 ? -8 29.031 18.719 1 98.94 76 HIS A CA 1
ATOM 602 C C . HIS A 1 76 ? -7.535 29.125 17.266 1 98.94 76 HIS A C 1
ATOM 604 O O . HIS A 1 76 ? -7.195 30.219 16.781 1 98.94 76 HIS A O 1
ATOM 610 N N . ALA A 1 77 ? -7.523 28 16.562 1 98.94 77 ALA A N 1
ATOM 611 C CA . ALA A 1 77 ? -7.105 27.969 15.156 1 98.94 77 ALA A CA 1
ATOM 612 C C . ALA A 1 77 ? -7.992 28.875 14.305 1 98.94 77 ALA A C 1
ATOM 614 O O . ALA A 1 77 ? -7.496 29.578 13.422 1 98.94 77 ALA A O 1
ATOM 615 N N . ALA A 1 78 ? -9.25 28.828 14.578 1 98.81 78 ALA A N 1
ATOM 616 C CA . ALA A 1 78 ? -10.18 29.688 13.859 1 98.81 78 ALA A CA 1
ATOM 617 C C . ALA A 1 78 ? -9.867 31.156 14.102 1 98.81 78 ALA A C 1
ATOM 619 O O . ALA A 1 78 ? -9.852 31.969 13.164 1 98.81 78 ALA A O 1
ATOM 620 N N . VAL A 1 79 ? -9.609 31.5 15.336 1 98.69 79 VAL A N 1
ATOM 621 C CA . VAL A 1 79 ? -9.383 32.875 15.75 1 98.69 79 VAL A CA 1
ATOM 622 C C . VAL A 1 79 ? -8.125 33.438 15.07 1 98.69 79 VAL A C 1
ATOM 624 O O . VAL A 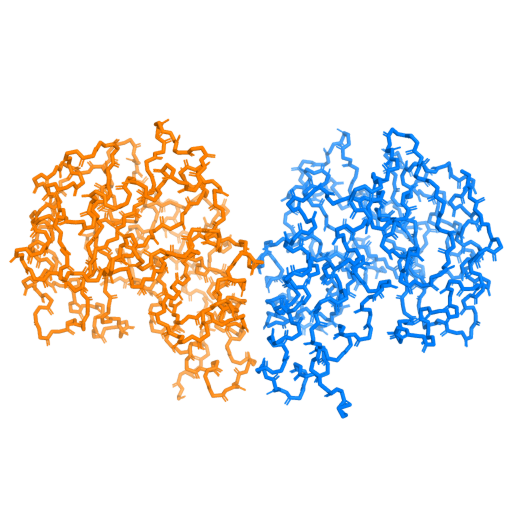1 79 ? -8.094 34.594 14.641 1 98.69 79 VAL A O 1
ATOM 627 N N . ILE A 1 80 ? -7.152 32.625 14.914 1 98.62 80 ILE A N 1
ATOM 628 C CA . ILE A 1 80 ? -5.887 33.125 14.391 1 98.62 80 ILE A CA 1
ATOM 629 C C . ILE A 1 80 ? -5.875 33 12.867 1 98.62 80 ILE A C 1
ATOM 631 O O . ILE A 1 80 ? -4.879 33.312 12.219 1 98.62 80 ILE A O 1
ATOM 635 N N . GLY A 1 81 ? -6.934 32.438 12.266 1 98.31 81 GLY A N 1
ATOM 636 C CA . GLY A 1 81 ? -7.109 32.469 10.82 1 98.31 81 GLY A CA 1
ATOM 637 C C . GLY A 1 81 ? -6.449 31.312 10.117 1 98.31 81 GLY A C 1
ATOM 638 O O . GLY A 1 81 ? -5.949 31.453 9 1 98.31 81 GLY A O 1
ATOM 639 N N . ALA A 1 82 ? -6.418 30.156 10.734 1 98.62 82 ALA A N 1
ATOM 640 C CA . ALA A 1 82 ? -5.84 28.969 10.109 1 98.62 82 ALA A CA 1
ATOM 641 C C . ALA A 1 82 ? -6.555 28.641 8.805 1 98.62 82 ALA A C 1
ATOM 643 O O . ALA A 1 82 ? -7.773 28.797 8.695 1 98.62 82 ALA A O 1
ATOM 644 N N . GLY A 1 83 ? -5.793 28.141 7.812 1 98.38 83 GLY A N 1
ATOM 645 C CA . GLY A 1 83 ? -6.352 27.734 6.535 1 98.38 83 GLY A CA 1
ATOM 646 C C . GLY A 1 83 ? -7.109 26.422 6.609 1 98.38 83 GLY A C 1
ATOM 647 O O . GLY A 1 83 ? -7.879 26.094 5.707 1 98.38 83 GLY A O 1
ATOM 648 N N . GLY A 1 84 ? -6.961 25.703 7.68 1 98.75 84 GLY A N 1
ATOM 649 C CA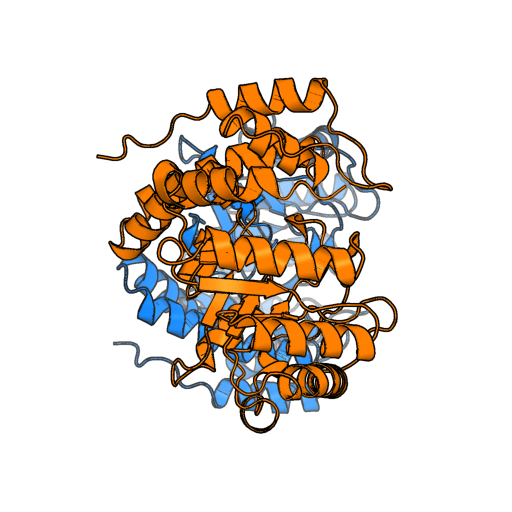 . GLY A 1 84 ? -7.613 24.438 7.973 1 98.75 84 GLY A CA 1
ATOM 650 C C . GLY A 1 84 ? -7.227 23.859 9.32 1 98.75 84 GLY A C 1
ATOM 651 O O . GLY A 1 84 ? -6.246 24.297 9.93 1 98.75 84 GLY A O 1
ATOM 652 N N . ILE A 1 85 ? -7.992 22.953 9.766 1 98.94 85 ILE A N 1
ATOM 653 C CA . ILE A 1 85 ? -7.641 22.188 10.961 1 98.94 85 ILE A CA 1
ATOM 654 C C . ILE A 1 85 ? -7.719 20.703 10.656 1 98.94 85 ILE A C 1
ATOM 656 O O . ILE A 1 85 ? -8.477 20.266 9.781 1 98.94 85 ILE A O 1
ATOM 660 N N . ALA A 1 86 ? -6.918 19.953 11.305 1 98.88 86 ALA A N 1
ATOM 661 C CA . ALA A 1 86 ? -6.891 18.516 11.148 1 98.88 86 ALA A CA 1
ATOM 662 C C . ALA A 1 86 ? -6.977 17.812 12.5 1 98.88 86 ALA A C 1
ATOM 664 O O . ALA A 1 86 ? -6.387 18.266 13.484 1 98.88 86 A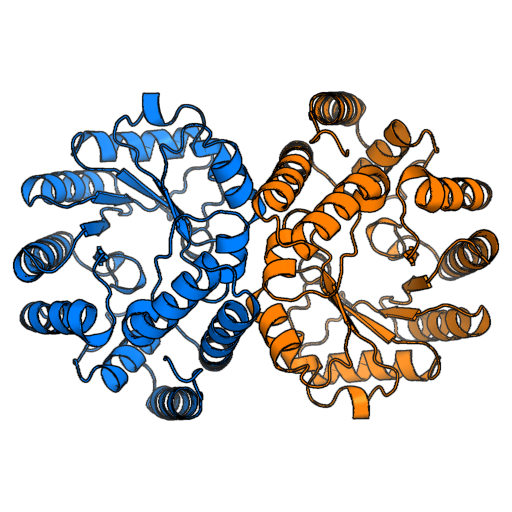LA A O 1
ATOM 665 N N . VAL A 1 87 ? -7.648 16.734 12.477 1 98.69 87 VAL A N 1
ATOM 666 C CA . VAL A 1 87 ? -7.867 16.016 13.734 1 98.69 87 VAL A CA 1
ATOM 667 C C . VAL A 1 87 ? -7.559 14.531 13.539 1 98.69 87 VAL A C 1
ATOM 669 O O . VAL A 1 87 ? -8.023 13.914 12.578 1 98.69 87 VAL A O 1
ATOM 672 N N . ILE A 1 88 ? -6.801 14.023 14.445 1 98.12 88 ILE A N 1
ATOM 673 C CA . ILE A 1 88 ? -6.527 12.594 14.516 1 98.12 88 ILE A CA 1
ATOM 674 C C . ILE A 1 88 ? -7.535 11.914 15.438 1 98.12 88 ILE A C 1
ATOM 676 O O . ILE A 1 88 ? -8.047 12.539 16.375 1 98.12 88 ILE A O 1
ATOM 680 N N . ALA A 1 89 ? -7.84 10.672 15.195 1 97.38 89 ALA A N 1
ATOM 681 C CA . ALA A 1 89 ? -8.719 9.922 16.094 1 97.38 89 ALA A CA 1
ATOM 682 C C . ALA A 1 89 ? -8.055 9.719 17.453 1 97.38 89 ALA A C 1
ATOM 684 O O . ALA A 1 89 ? -6.855 9.445 17.531 1 97.38 89 ALA A O 1
ATOM 685 N N . PRO A 1 90 ? -8.844 9.914 18.516 1 96.88 90 PRO A N 1
ATOM 686 C CA . PRO A 1 90 ? -8.273 9.516 19.812 1 96.88 90 PRO A CA 1
ATOM 687 C C . PRO A 1 90 ? -7.848 8.055 19.844 1 96.88 90 PRO A C 1
ATOM 689 O O . PRO A 1 90 ? -8.531 7.191 19.266 1 96.88 90 PRO A O 1
ATOM 692 N N . PHE A 1 91 ? -6.77 7.758 20.516 1 96.94 91 PHE A N 1
ATOM 693 C CA . PHE A 1 91 ? -6.184 6.445 20.25 1 96.94 91 PHE A CA 1
ATOM 694 C C . PHE A 1 91 ? -5.895 5.719 21.562 1 96.94 91 PHE A C 1
ATOM 696 O O . PHE A 1 91 ? -5.301 4.637 21.547 1 96.94 91 PHE A O 1
ATOM 703 N N . PHE A 1 92 ? -6.191 6.375 22.688 1 97.12 92 PHE A N 1
ATOM 704 C CA . PHE A 1 92 ? -6.215 5.613 23.938 1 97.12 92 PHE A CA 1
ATOM 705 C C . PHE A 1 92 ? -7.578 4.965 24.156 1 97.12 92 PHE A C 1
ATOM 707 O O . PHE A 1 92 ? -7.68 3.74 24.266 1 97.12 92 PHE A O 1
ATOM 714 N N . PHE A 1 93 ? -8.648 5.809 24.312 1 97.25 93 PHE A N 1
ATOM 715 C CA . PHE A 1 93 ? -10.016 5.312 24.172 1 97.25 93 PHE A CA 1
ATOM 716 C C . PHE A 1 93 ? -10.469 5.402 22.719 1 97.25 93 PHE A C 1
ATOM 718 O O . PHE A 1 93 ? -10.945 6.449 22.281 1 97.25 93 PHE A O 1
ATOM 725 N N . LYS A 1 94 ? -10.43 4.406 22.031 1 97.5 94 LYS A N 1
ATOM 726 C CA . LYS A 1 94 ? -10.609 4.387 20.578 1 97.5 94 LYS A CA 1
ATOM 727 C C . LYS A 1 94 ? -12.086 4.258 20.219 1 97.5 94 LYS A C 1
ATOM 729 O O . LYS A 1 94 ? -12.812 3.477 20.828 1 97.5 94 LYS A O 1
ATOM 734 N N . PRO A 1 95 ? -12.461 5.059 19.172 1 97.5 95 PRO A N 1
ATOM 735 C CA . PRO A 1 95 ? -13.773 4.766 18.594 1 97.5 95 PRO A CA 1
ATOM 736 C C . PRO A 1 95 ? -13.844 3.377 17.969 1 97.5 95 PRO A C 1
ATOM 738 O O . PRO A 1 95 ? -12.875 2.916 17.359 1 97.5 95 PRO A O 1
ATOM 741 N N . THR A 1 96 ? -14.977 2.713 18.109 1 95.19 96 THR A N 1
ATOM 742 C CA . THR A 1 96 ? -15.086 1.327 17.672 1 95.19 96 THR A CA 1
ATOM 743 C C . THR A 1 96 ? -15.836 1.237 16.344 1 95.19 96 THR A C 1
ATOM 745 O O . THR A 1 96 ? -15.82 0.196 15.68 1 95.19 96 THR A O 1
ATOM 748 N N . ASN A 1 97 ? -16.484 2.264 15.984 1 95.88 97 ASN A N 1
ATOM 749 C CA . ASN A 1 97 ? -17.188 2.318 14.711 1 95.88 97 ASN A CA 1
ATOM 750 C C . ASN A 1 97 ? -17.219 3.736 14.148 1 95.88 97 ASN A C 1
ATOM 752 O O . ASN A 1 97 ? -16.828 4.688 14.82 1 95.88 97 ASN A O 1
ATOM 756 N N . LYS A 1 98 ? -17.703 3.816 12.977 1 96.75 98 LYS A N 1
ATOM 757 C CA . LYS A 1 98 ? -17.641 5.082 12.258 1 96.75 98 LYS A CA 1
ATOM 758 C C . LYS A 1 98 ? -18.5 6.148 12.938 1 96.75 98 LYS A C 1
ATOM 760 O O . LYS A 1 98 ? -18.125 7.32 12.977 1 96.75 98 LYS A O 1
ATOM 765 N N . ASP A 1 99 ? -19.641 5.789 13.531 1 97.44 99 ASP A N 1
ATOM 766 C CA . ASP A 1 99 ? -20.547 6.758 14.141 1 97.44 99 ASP A CA 1
ATOM 767 C C . ASP A 1 99 ? -19.906 7.426 15.352 1 97.44 99 ASP A C 1
ATOM 769 O O . ASP A 1 99 ? -20.047 8.633 15.555 1 97.44 99 ASP A O 1
ATOM 773 N N . GLU A 1 100 ? -19.219 6.656 16.109 1 97.75 100 GLU A N 1
ATOM 774 C CA . GLU A 1 100 ? -18.516 7.191 17.266 1 97.75 100 GLU A CA 1
ATOM 775 C C . GLU A 1 100 ? -17.422 8.164 16.828 1 97.75 100 GLU A C 1
ATOM 777 O O . GLU A 1 100 ? -17.266 9.234 17.422 1 97.75 100 GLU A O 1
ATOM 782 N N . LEU A 1 101 ? -16.719 7.789 15.844 1 98.19 101 LEU A N 1
ATOM 783 C CA . LEU A 1 101 ? -15.656 8.648 15.344 1 98.19 101 LEU A CA 1
ATOM 784 C C . LEU A 1 101 ? -16.219 9.945 14.781 1 98.19 101 LEU A C 1
ATOM 786 O O . LEU A 1 101 ? -15.734 11.031 15.102 1 98.19 101 LEU A O 1
ATOM 790 N N . VAL A 1 102 ? -17.281 9.852 14.016 1 98.25 102 VAL A N 1
ATOM 791 C CA . VAL A 1 102 ? -17.891 11.023 13.391 1 98.25 102 VAL A CA 1
ATOM 792 C C . VAL A 1 102 ? -18.438 11.953 14.477 1 98.25 102 VAL A C 1
ATOM 794 O O . VAL A 1 102 ? -18.297 13.18 14.375 1 98.25 102 VAL A O 1
ATOM 797 N N . ALA A 1 103 ? -19.031 11.383 15.508 1 98 103 ALA A N 1
ATOM 798 C CA . ALA A 1 103 ? -19.547 12.195 16.609 1 98 103 ALA A CA 1
ATOM 799 C C . ALA A 1 103 ? -18.422 13.008 17.266 1 98 103 ALA A C 1
ATOM 801 O O . ALA A 1 103 ? -18.594 14.188 17.562 1 98 103 ALA A O 1
ATOM 802 N N . PHE A 1 104 ? -17.328 12.398 17.469 1 98.5 104 PHE A N 1
ATOM 803 C CA . PHE A 1 104 ? -16.172 13.055 18.031 1 98.5 104 PHE A CA 1
ATOM 804 C C . PHE A 1 104 ? -15.672 14.18 17.141 1 98.5 104 PHE A C 1
ATOM 806 O O . PHE A 1 104 ? -15.469 15.305 17.594 1 98.5 104 PHE A O 1
ATOM 813 N N . LEU A 1 105 ? -15.523 13.883 15.867 1 98.75 105 LEU A N 1
ATOM 814 C CA . LEU A 1 105 ? -15.039 14.859 14.891 1 98.75 105 LEU A CA 1
ATOM 815 C C . LEU A 1 105 ? -16 16.031 14.781 1 98.75 105 LEU A C 1
ATOM 817 O O . LEU A 1 105 ? -15.578 17.188 14.695 1 98.75 105 LEU A O 1
ATOM 821 N N . GLN A 1 106 ? -17.234 15.719 14.805 1 98.75 106 GLN A N 1
ATOM 822 C CA . GLN A 1 106 ? -18.266 16.734 14.672 1 98.75 106 GLN A CA 1
ATOM 823 C C . GLN A 1 106 ? -18.188 17.766 15.789 1 98.75 106 GLN A C 1
ATOM 825 O O . GLN A 1 106 ? -18.312 18.969 15.547 1 98.75 106 GLN A O 1
ATOM 830 N N . LYS A 1 107 ? -17.984 17.312 17 1 98.81 107 LYS A N 1
ATOM 831 C CA . LYS A 1 107 ? -17.922 18.203 18.141 1 98.81 107 LYS A CA 1
ATOM 832 C C . LYS A 1 107 ? -16.734 19.156 18.031 1 98.81 107 LYS A C 1
ATOM 834 O O . LYS A 1 107 ? -16.797 20.312 18.469 1 98.81 107 LYS A O 1
ATOM 839 N N . ILE A 1 108 ? -15.711 18.734 17.375 1 98.88 108 ILE A N 1
ATOM 840 C CA . ILE A 1 108 ? -14.523 19.562 17.188 1 98.88 108 ILE A CA 1
ATOM 841 C C . ILE A 1 108 ? -14.75 20.547 16.047 1 98.88 108 ILE A C 1
ATOM 843 O O . ILE A 1 108 ? -14.5 21.75 16.188 1 98.88 108 ILE A O 1
ATOM 847 N N . ALA A 1 109 ? -15.25 20.031 14.977 1 98.88 109 ALA A N 1
ATOM 848 C CA . ALA A 1 109 ? -15.477 20.844 13.781 1 98.88 109 ALA A CA 1
ATOM 849 C C . ALA A 1 109 ? -16.438 22 14.07 1 98.88 109 ALA A C 1
ATOM 851 O O . ALA A 1 109 ? -16.297 23.094 13.531 1 98.88 109 ALA A O 1
ATOM 852 N N . SER A 1 110 ? -17.391 21.75 14.953 1 98.69 110 SER A N 1
ATOM 853 C CA . SER A 1 110 ? -18.406 22.734 15.266 1 98.69 110 SER A CA 1
ATOM 854 C C . SER A 1 110 ? -17.812 23.938 15.977 1 98.69 110 SER A C 1
ATOM 856 O O . SER A 1 110 ? -18.422 25.016 16.016 1 98.69 110 SER A O 1
ATOM 858 N N . GLU A 1 111 ? -16.609 23.797 16.547 1 98.81 111 GLU A N 1
ATOM 859 C CA . GLU A 1 111 ? -15.938 24.891 17.25 1 98.81 111 GLU A CA 1
ATOM 860 C C . GLU A 1 111 ? -15.258 25.844 16.266 1 98.81 111 GLU A C 1
ATOM 862 O O . GLU A 1 111 ? -14.875 26.953 16.641 1 98.81 111 GLU A O 1
ATOM 867 N N . ALA A 1 112 ? -15.117 25.469 15.016 1 98.81 112 ALA A N 1
ATOM 868 C CA . ALA A 1 112 ? -14.523 26.266 13.938 1 98.81 112 ALA A CA 1
ATOM 869 C C . ALA A 1 112 ? -15.273 26.047 12.625 1 98.81 112 ALA A C 1
ATOM 871 O O . ALA A 1 112 ? -14.68 25.625 11.625 1 98.81 112 ALA A O 1
ATOM 872 N N . PRO A 1 113 ? -16.516 26.344 12.57 1 98.38 113 PRO A N 1
ATOM 873 C CA . PRO A 1 113 ? -17.391 25.953 11.461 1 98.38 113 PRO A CA 1
ATOM 874 C C . PRO A 1 113 ? -16.984 26.594 10.141 1 98.38 113 PRO A C 1
ATOM 876 O O . PRO A 1 113 ? -17.375 26.109 9.07 1 98.38 113 PRO A O 1
ATOM 879 N N . GLU A 1 114 ? -16.172 27.625 10.164 1 98.31 114 GLU A N 1
ATOM 880 C CA . GLU A 1 114 ? -15.789 28.312 8.938 1 98.31 114 GLU A CA 1
ATOM 881 C C . GLU A 1 114 ? -14.414 27.859 8.461 1 98.31 114 GLU A C 1
ATOM 883 O O . GLU A 1 114 ? -13.93 28.312 7.418 1 98.31 114 GLU A O 1
ATOM 888 N N . VAL A 1 115 ? -13.781 27.047 9.219 1 98.81 115 VAL A N 1
ATOM 889 C CA . VAL A 1 115 ? -12.43 26.578 8.914 1 98.81 115 VAL A CA 1
ATOM 890 C C . VAL A 1 115 ? -12.492 25.188 8.273 1 98.81 115 VAL A C 1
ATOM 892 O O . VAL A 1 115 ? -13.125 24.281 8.805 1 98.81 115 VAL A O 1
ATOM 895 N N . PRO A 1 116 ? -11.914 25.062 7.055 1 98.81 116 PRO A N 1
ATOM 896 C CA . PRO A 1 116 ? -11.875 23.719 6.453 1 98.81 116 PRO A CA 1
ATOM 897 C C . PRO A 1 116 ? -11.375 22.656 7.426 1 98.81 116 PRO A C 1
ATOM 899 O O . PRO A 1 116 ? -10.406 22.875 8.148 1 98.81 116 PRO A O 1
ATOM 902 N N . PHE A 1 117 ? -12.039 21.531 7.426 1 98.88 117 PHE A N 1
ATOM 903 C CA . PHE A 1 117 ? -11.797 20.469 8.391 1 98.88 117 PHE A CA 1
ATOM 904 C C . PHE A 1 117 ? -11.258 19.219 7.699 1 98.88 117 PHE A C 1
ATOM 906 O O . PHE A 1 117 ? -11.859 18.719 6.742 1 98.88 117 PHE A O 1
ATOM 913 N N . TYR A 1 118 ? -10.133 18.719 8.195 1 98.81 118 TYR A N 1
ATOM 914 C CA . TYR A 1 118 ? -9.523 17.516 7.656 1 98.81 118 TYR A CA 1
ATOM 915 C C . TYR A 1 118 ? -9.469 16.406 8.703 1 98.81 118 TYR A C 1
ATOM 917 O O . TYR A 1 118 ? -9.164 16.672 9.875 1 98.81 118 TYR A O 1
ATOM 925 N N . TYR A 1 119 ? -9.773 15.203 8.312 1 98.81 119 TYR A N 1
ATOM 926 C CA . TYR A 1 119 ? -9.5 14.039 9.148 1 98.81 119 TYR A CA 1
ATOM 927 C C . TYR A 1 119 ? -8.109 13.484 8.875 1 98.81 119 TYR A C 1
ATOM 929 O O . TYR A 1 119 ? -7.758 13.219 7.723 1 98.81 119 TYR A O 1
ATOM 937 N N . TYR A 1 120 ? -7.328 13.414 9.867 1 98.56 120 TYR A N 1
ATOM 938 C CA . TYR A 1 120 ? -5.992 12.836 9.789 1 98.56 120 TYR A CA 1
ATOM 939 C C . TYR A 1 120 ? -6.02 11.352 10.109 1 98.56 120 TYR A C 1
ATOM 941 O O . TYR A 1 120 ? -5.973 10.953 11.273 1 98.56 120 TYR A O 1
ATOM 949 N N . HIS A 1 121 ? -6.023 10.531 9.023 1 98.62 121 HIS A N 1
ATOM 950 C CA . HIS A 1 121 ? -6.117 9.07 9.086 1 98.62 121 HIS A CA 1
ATOM 951 C C . HIS A 1 121 ? -4.734 8.43 9.133 1 98.62 121 HIS A C 1
ATOM 953 O O . HIS A 1 121 ? -4 8.453 8.141 1 98.62 121 HIS A O 1
ATOM 959 N N . ILE A 1 122 ? -4.402 7.867 10.336 1 98.12 122 ILE A N 1
ATOM 960 C CA . ILE A 1 122 ? -3.068 7.293 10.492 1 98.12 122 ILE A CA 1
ATOM 961 C C . ILE A 1 122 ? -3.139 6.07 11.398 1 98.12 122 ILE A C 1
ATOM 963 O O . ILE A 1 122 ? -2.547 6.059 12.484 1 98.12 122 ILE A O 1
ATOM 967 N N . PRO A 1 123 ? -3.697 5 10.945 1 97.81 123 PRO A N 1
ATOM 968 C CA . PRO A 1 123 ? -3.908 3.795 11.75 1 97.81 123 PRO A CA 1
ATOM 969 C C . PRO A 1 123 ? -2.604 3.195 12.266 1 97.81 123 PRO A C 1
ATOM 971 O O . PRO A 1 123 ? -2.566 2.658 13.375 1 97.81 123 PRO A O 1
ATOM 974 N N . PRO A 1 124 ? -1.494 3.25 11.539 1 96.31 124 PRO A N 1
ATOM 975 C CA . PRO A 1 124 ? -0.274 2.66 12.094 1 96.31 124 PRO A CA 1
ATOM 976 C C . PRO A 1 124 ? 0.101 3.248 13.453 1 96.31 124 PRO A C 1
ATOM 978 O O . PRO A 1 124 ? 0.731 2.572 14.266 1 96.31 124 PRO A O 1
ATOM 981 N N . LEU A 1 125 ? -0.328 4.477 13.719 1 96.5 125 LEU A N 1
ATOM 982 C CA . LEU A 1 125 ? 0.037 5.117 14.984 1 96.5 125 LEU A CA 1
ATOM 983 C C . LEU A 1 125 ? -1.118 5.055 15.977 1 96.5 125 LEU A C 1
ATOM 985 O O . LEU A 1 125 ? -0.907 4.82 17.172 1 96.5 125 LEU A O 1
ATOM 989 N N . THR A 1 126 ? -2.385 5.238 15.492 1 97.62 126 THR A N 1
ATOM 990 C CA . THR A 1 126 ? -3.523 5.371 16.391 1 97.62 126 THR A CA 1
ATOM 991 C C . THR A 1 126 ? -4.113 4.004 16.734 1 97.62 126 THR A C 1
ATOM 993 O O . THR A 1 126 ? -4.789 3.848 17.75 1 97.62 126 THR A O 1
ATOM 996 N N . GLY A 1 127 ? -3.92 3.018 15.766 1 97.69 127 GLY A N 1
ATOM 997 C CA . GLY A 1 127 ? -4.59 1.732 15.898 1 97.69 127 GLY A CA 1
ATOM 998 C C . GLY A 1 127 ? -6.062 1.784 15.547 1 97.69 127 GLY A C 1
ATOM 999 O O . GLY A 1 127 ? -6.781 0.796 15.703 1 97.69 127 GLY A O 1
ATOM 1000 N N . VAL A 1 128 ? -6.602 2.975 15.141 1 97.38 128 VAL A N 1
ATOM 1001 C CA . VAL A 1 128 ? -7.98 3.127 14.688 1 97.38 128 VAL A CA 1
ATOM 1002 C C . VAL A 1 128 ? -8.086 2.754 13.211 1 97.38 128 VAL A C 1
ATOM 1004 O O . VAL A 1 128 ? -7.645 3.506 12.344 1 97.38 128 VAL A O 1
ATOM 1007 N N . LYS A 1 129 ? -8.781 1.631 12.859 1 93.62 129 LYS A N 1
ATOM 1008 C CA . LYS A 1 129 ? -8.727 1.061 11.516 1 93.62 129 LYS A CA 1
ATOM 1009 C C . LYS A 1 129 ? -10.047 1.238 10.781 1 93.62 129 LYS A C 1
ATOM 1011 O O . LYS A 1 129 ? -10.328 0.533 9.812 1 93.62 129 LYS A O 1
ATOM 1016 N N . ILE A 1 130 ? -10.938 2.129 11.32 1 96.38 130 ILE A N 1
ATOM 1017 C CA . ILE A 1 130 ? -12.18 2.443 10.609 1 96.38 130 ILE A CA 1
ATOM 1018 C C . ILE A 1 130 ? -11.859 2.967 9.211 1 96.38 130 ILE A C 1
ATOM 1020 O O . ILE A 1 130 ? -11.125 3.947 9.062 1 96.38 130 ILE A O 1
ATOM 1024 N N . ARG A 1 131 ? -12.398 2.279 8.164 1 96.38 131 ARG A N 1
ATOM 1025 C CA . ARG A 1 131 ? -12.094 2.703 6.801 1 96.38 131 ARG A CA 1
ATOM 1026 C C . ARG A 1 131 ? -12.633 4.105 6.535 1 96.38 131 ARG A C 1
ATOM 1028 O O . ARG A 1 131 ? -13.742 4.441 6.957 1 96.38 131 ARG A O 1
ATOM 1035 N N . VAL A 1 132 ? -11.852 4.906 5.828 1 98.25 132 VAL A N 1
ATOM 1036 C CA . VAL A 1 132 ? -12.203 6.297 5.566 1 98.25 132 VAL A CA 1
ATOM 1037 C C . VAL A 1 132 ? -13.422 6.355 4.648 1 98.25 132 VAL A C 1
ATOM 1039 O O . VAL A 1 132 ? -14.281 7.227 4.805 1 98.25 132 VAL A O 1
ATOM 1042 N N . GLU A 1 133 ? -13.484 5.41 3.695 1 97.31 133 GLU A N 1
ATOM 1043 C CA . GLU A 1 133 ? -14.594 5.414 2.744 1 97.31 133 GLU A CA 1
ATOM 1044 C C . GLU A 1 133 ? -15.938 5.305 3.459 1 97.31 133 GLU A C 1
ATOM 1046 O O . GLU A 1 133 ? -16.938 5.887 3.018 1 97.31 133 GLU A O 1
ATOM 1051 N N . GLU A 1 134 ? -16 4.598 4.598 1 95.06 134 GLU A N 1
ATOM 1052 C CA . GLU A 1 134 ? -17.219 4.492 5.398 1 95.06 134 GLU A CA 1
ATOM 1053 C C . GLU A 1 134 ? -17.531 5.812 6.09 1 95.06 134 GLU A C 1
ATOM 1055 O O . GLU A 1 134 ? -18.703 6.18 6.23 1 95.06 134 GLU A O 1
ATOM 1060 N N . LEU A 1 135 ? -16.516 6.484 6.5 1 95.44 135 LEU A N 1
ATOM 1061 C CA . LEU A 1 135 ? -16.641 7.742 7.227 1 95.44 135 LEU A CA 1
ATOM 1062 C C . LEU A 1 135 ? -17.25 8.82 6.336 1 95.44 135 LEU A C 1
ATOM 1064 O O . LEU A 1 135 ? -18 9.68 6.816 1 95.44 135 LEU A O 1
ATOM 1068 N N . LEU A 1 136 ? -17 8.773 5.047 1 95.88 136 LEU A N 1
ATOM 1069 C CA . LEU A 1 136 ? -17.344 9.852 4.125 1 95.88 136 LEU A CA 1
ATOM 1070 C C . LEU A 1 136 ? -18.828 9.836 3.801 1 95.88 136 LEU A C 1
ATOM 1072 O O . LEU A 1 136 ? -19.391 10.852 3.377 1 95.88 136 LEU A O 1
ATOM 1076 N N . ASP A 1 137 ? -19.438 8.672 3.998 1 91.06 137 ASP A N 1
ATOM 1077 C CA . ASP A 1 137 ? -20.859 8.562 3.697 1 91.06 137 ASP A CA 1
ATOM 1078 C C . ASP A 1 137 ? -21.688 9.508 4.57 1 91.06 137 ASP A C 1
ATOM 1080 O O . ASP A 1 137 ? -21.797 9.305 5.781 1 91.06 137 ASP A O 1
ATOM 1084 N N . GLY A 1 138 ? -22.203 10.648 4.004 1 91.12 138 GLY A N 1
ATOM 1085 C CA . GLY A 1 138 ? -23.047 11.609 4.703 1 91.12 138 GLY A CA 1
ATOM 1086 C C . GLY A 1 138 ? -22.25 12.555 5.59 1 91.12 138 GLY A C 1
ATOM 1087 O O . GLY A 1 138 ? -22.812 13.211 6.469 1 91.12 138 GLY A O 1
ATOM 1088 N N . ILE A 1 139 ? -21 12.641 5.379 1 96.25 139 ILE A N 1
ATOM 1089 C CA . ILE A 1 139 ? -20.141 13.359 6.309 1 96.25 139 ILE A CA 1
ATOM 1090 C C . ILE A 1 139 ? -20.453 14.852 6.254 1 96.25 139 ILE A C 1
ATOM 1092 O O . ILE A 1 139 ? -20.406 15.539 7.277 1 96.25 139 ILE A O 1
ATOM 1096 N N . LYS A 1 140 ? -20.859 15.391 5.125 1 95.25 140 LYS A N 1
ATOM 1097 C CA . LYS A 1 140 ? -21.109 16.828 4.977 1 95.25 140 LYS A CA 1
ATOM 1098 C C . LYS A 1 140 ? -22.344 17.25 5.777 1 95.25 140 LYS A C 1
ATOM 1100 O O . LYS A 1 140 ? -22.406 18.375 6.266 1 95.25 140 LYS A O 1
ATOM 1105 N N . ALA A 1 141 ? -23.234 16.328 5.887 1 95.94 141 ALA A N 1
ATOM 1106 C CA . ALA A 1 141 ? -24.438 16.625 6.676 1 95.94 141 ALA A CA 1
ATOM 1107 C C . ALA A 1 141 ? -24.094 16.781 8.156 1 95.94 141 ALA A C 1
ATOM 1109 O O . ALA A 1 141 ? -24.703 17.578 8.867 1 95.94 141 ALA A O 1
ATOM 1110 N N . GLN A 1 142 ? -23.109 16.109 8.609 1 96.81 142 GLN A N 1
ATOM 1111 C CA . GLN A 1 142 ? -22.719 16.125 10.016 1 96.81 142 GLN A CA 1
ATOM 1112 C C . GLN A 1 142 ? -21.625 17.172 10.266 1 96.81 142 GLN A C 1
ATOM 1114 O O . GLN A 1 142 ? -21.609 17.797 11.328 1 96.81 142 GLN A O 1
ATOM 1119 N N . ILE A 1 143 ? -20.781 17.297 9.273 1 98.44 143 ILE A N 1
ATOM 1120 C CA . ILE A 1 143 ? -19.672 18.234 9.344 1 98.44 143 ILE A CA 1
ATOM 1121 C C . ILE A 1 143 ? -19.609 19.062 8.07 1 98.44 143 ILE A C 1
ATOM 1123 O O . ILE A 1 143 ? -18.844 18.766 7.156 1 98.44 143 ILE A O 1
ATOM 1127 N N . PRO A 1 144 ? -20.312 20.094 8.039 1 98.12 144 PRO A N 1
ATOM 1128 C CA . PRO A 1 144 ? -20.469 20.859 6.801 1 98.12 144 PRO A CA 1
ATOM 1129 C C . PRO A 1 144 ? -19.141 21.406 6.277 1 98.12 144 PRO A C 1
ATOM 1131 O O . PRO A 1 144 ? -18.984 21.594 5.066 1 98.12 144 PRO A O 1
ATOM 1134 N N . ASN A 1 145 ? -18.234 21.672 7.18 1 98.5 145 ASN A N 1
ATOM 1135 C CA . ASN A 1 145 ? -16.969 22.25 6.734 1 98.5 145 ASN A CA 1
ATOM 1136 C C . ASN A 1 145 ? -15.922 21.172 6.488 1 98.5 145 ASN A C 1
ATOM 1138 O O . ASN A 1 145 ? -14.727 21.469 6.387 1 98.5 145 ASN A O 1
ATOM 1142 N N . PHE A 1 146 ? -16.344 19.891 6.402 1 98.5 146 PHE A N 1
ATOM 1143 C CA . PHE A 1 146 ? -15.414 18.812 6.059 1 98.5 146 PHE A CA 1
ATOM 1144 C C . PHE A 1 146 ? -14.797 19.047 4.684 1 98.5 146 PHE A C 1
ATOM 1146 O O . PHE A 1 146 ? -15.516 19.234 3.699 1 98.5 146 PHE A O 1
ATOM 1153 N N . GLN A 1 147 ? -13.477 19.016 4.652 1 98.31 147 GLN A N 1
ATOM 1154 C CA . GLN A 1 147 ? -12.797 19.406 3.418 1 98.31 147 GLN A CA 1
ATOM 1155 C C . GLN A 1 147 ? -12.031 18.219 2.818 1 98.31 147 GLN A C 1
ATOM 1157 O O . GLN A 1 147 ? -11.812 18.172 1.606 1 98.31 147 GLN A O 1
ATOM 1162 N N . GLY A 1 148 ? -11.547 17.359 3.686 1 98.25 148 GLY A N 1
ATOM 1163 C CA . GLY A 1 148 ? -10.766 16.266 3.113 1 98.25 148 GLY A CA 1
ATOM 1164 C C . GLY A 1 148 ? -10.086 15.406 4.16 1 98.25 148 GLY A C 1
ATOM 1165 O O . GLY A 1 148 ? -10.5 15.391 5.32 1 98.25 148 GLY A O 1
ATOM 1166 N N . VAL A 1 149 ? -9.109 14.586 3.689 1 98.75 149 VAL A N 1
ATOM 1167 C CA . VAL A 1 149 ? -8.445 13.594 4.531 1 98.75 149 VAL A CA 1
ATOM 1168 C C . VAL A 1 149 ? -6.938 13.641 4.297 1 98.75 149 VAL A C 1
ATOM 1170 O O . VAL A 1 149 ? -6.484 13.695 3.15 1 98.75 149 VAL A O 1
ATOM 1173 N N . LYS A 1 150 ? -6.188 13.828 5.371 1 98.56 150 LYS A N 1
ATOM 1174 C CA . LYS A 1 150 ? -4.797 13.391 5.355 1 98.56 150 LYS A CA 1
ATOM 1175 C C . LYS A 1 150 ? -4.699 11.875 5.551 1 98.56 150 LYS A C 1
ATOM 1177 O O . LYS A 1 150 ? -4.934 11.367 6.648 1 98.56 150 LYS A O 1
ATOM 1182 N N . PHE A 1 151 ? -4.336 11.195 4.453 1 98.75 151 PHE A N 1
ATOM 1183 C CA . PHE A 1 151 ? -4.422 9.742 4.402 1 98.75 151 PHE A CA 1
ATOM 1184 C C . PHE A 1 151 ? -3.043 9.117 4.582 1 98.75 151 PHE A C 1
ATOM 1186 O O . PHE A 1 151 ? -2.316 8.906 3.605 1 98.75 151 PHE A O 1
ATOM 1193 N N . SER A 1 152 ? -2.686 8.781 5.816 1 98.38 152 SER A N 1
ATOM 1194 C CA . SER A 1 152 ? -1.372 8.234 6.133 1 98.38 152 SER A CA 1
ATOM 1195 C C . SER A 1 152 ? -1.451 6.734 6.398 1 98.38 152 SER A C 1
ATOM 1197 O O . SER A 1 152 ? -1.104 6.27 7.484 1 98.38 152 SER A O 1
ATOM 1199 N N . ASP A 1 153 ? -1.936 6.023 5.438 1 98 153 ASP A N 1
ATOM 1200 C CA . ASP A 1 153 ? -2.09 4.574 5.43 1 98 153 ASP A CA 1
ATOM 1201 C C . ASP A 1 153 ? -1.796 3.996 4.047 1 98 153 ASP A C 1
ATOM 1203 O O . ASP A 1 153 ? -1.882 4.703 3.041 1 98 153 ASP A O 1
ATOM 1207 N N . THR A 1 154 ? -1.388 2.768 3.982 1 98.12 154 THR A N 1
ATOM 1208 C CA . THR A 1 154 ? -1.027 2.156 2.709 1 98.12 154 THR A CA 1
ATOM 1209 C C . THR A 1 154 ? -2.207 1.383 2.127 1 98.12 154 THR A C 1
ATOM 1211 O O . THR A 1 154 ? -2.064 0.682 1.124 1 98.12 154 THR A O 1
ATOM 1214 N N . ASP A 1 155 ? -3.363 1.393 2.764 1 98.25 155 ASP A N 1
ATOM 1215 C CA . ASP A 1 155 ? -4.566 0.754 2.24 1 98.25 155 ASP A CA 1
ATOM 1216 C C . ASP A 1 155 ? -5.109 1.511 1.027 1 98.25 155 ASP A C 1
ATOM 1218 O O . ASP A 1 155 ? -6.047 2.299 1.149 1 98.25 155 ASP A O 1
ATOM 1222 N N . LEU A 1 156 ? -4.594 1.184 -0.106 1 98.75 156 LEU A N 1
ATOM 1223 C CA . LEU A 1 156 ? -4.961 1.901 -1.322 1 98.75 156 LEU A CA 1
ATOM 1224 C C . LEU A 1 156 ? -6.352 1.495 -1.796 1 98.75 156 LEU A C 1
ATOM 1226 O O . LEU A 1 156 ? -6.961 2.189 -2.613 1 98.75 156 LEU A O 1
ATOM 1230 N N . LEU A 1 157 ? -6.871 0.343 -1.329 1 98.75 157 LEU A N 1
ATOM 1231 C CA . LEU A 1 157 ? -8.273 0.03 -1.595 1 98.75 157 LEU A CA 1
ATOM 1232 C C . LEU A 1 157 ? -9.188 1.069 -0.959 1 98.75 157 LEU A C 1
ATOM 1234 O O . LEU A 1 157 ? -10.078 1.609 -1.625 1 98.75 157 LEU A O 1
ATOM 1238 N N . ASP A 1 158 ? -8.945 1.343 0.305 1 98.56 158 ASP A N 1
ATOM 1239 C CA . ASP A 1 158 ? -9.742 2.34 1.013 1 98.56 158 ASP A CA 1
ATOM 1240 C C . ASP A 1 158 ? -9.633 3.707 0.341 1 98.56 158 ASP A C 1
ATOM 1242 O O . ASP A 1 158 ? -10.648 4.344 0.057 1 98.56 158 ASP A O 1
ATOM 1246 N N . LEU A 1 159 ? -8.414 4.129 0.022 1 98.75 159 LEU A N 1
ATOM 1247 C CA . LEU A 1 159 ? -8.195 5.418 -0.628 1 98.75 159 LEU A CA 1
ATOM 1248 C C . LEU A 1 159 ? -8.922 5.477 -1.971 1 98.75 159 LEU A C 1
ATOM 1250 O O . LEU A 1 159 ? -9.594 6.461 -2.273 1 98.75 159 LEU A O 1
ATOM 1254 N N . ALA A 1 160 ? -8.797 4.426 -2.727 1 98.56 160 ALA A N 1
ATOM 1255 C CA . ALA A 1 160 ? -9.406 4.371 -4.051 1 98.56 160 ALA A CA 1
ATOM 1256 C C . ALA A 1 160 ? -10.93 4.484 -3.951 1 98.56 160 ALA A C 1
ATOM 1258 O O . ALA A 1 160 ? -11.562 5.152 -4.773 1 98.56 160 ALA A O 1
ATOM 1259 N N . GLN A 1 161 ? -11.484 3.82 -2.953 1 98.31 161 GLN A N 1
ATOM 1260 C CA . GLN A 1 161 ? -12.938 3.881 -2.785 1 98.31 161 GLN A CA 1
ATOM 1261 C C . GLN A 1 161 ? -13.383 5.273 -2.354 1 98.31 161 GLN A C 1
ATOM 1263 O O . GLN A 1 161 ? -14.453 5.738 -2.746 1 98.31 161 GLN A O 1
ATOM 1268 N N . CYS A 1 162 ? -12.586 5.957 -1.521 1 98.25 162 CYS A N 1
ATOM 1269 C CA . CYS A 1 162 ? -12.859 7.348 -1.18 1 98.25 162 CYS A CA 1
ATOM 1270 C C . CYS A 1 162 ? -12.914 8.219 -2.43 1 98.25 162 CYS A C 1
ATOM 1272 O O . CYS A 1 162 ? -13.852 8.992 -2.615 1 98.25 162 CYS A O 1
ATOM 1274 N N . ILE A 1 163 ? -11.938 8.039 -3.27 1 97.75 163 ILE A N 1
ATOM 1275 C CA . ILE A 1 163 ? -11.82 8.844 -4.48 1 97.75 163 ILE A CA 1
ATOM 1276 C C . ILE A 1 163 ? -12.969 8.523 -5.43 1 97.75 163 ILE A C 1
ATOM 1278 O O . ILE A 1 163 ? -13.586 9.438 -5.996 1 97.75 163 ILE A O 1
ATOM 1282 N N . ASN A 1 164 ? -13.242 7.254 -5.57 1 95.94 164 ASN A N 1
ATOM 1283 C CA . ASN A 1 164 ? -14.32 6.805 -6.449 1 95.94 164 ASN A CA 1
ATOM 1284 C C . ASN A 1 164 ? -15.664 7.391 -6.035 1 95.94 164 ASN A C 1
ATOM 1286 O O . ASN A 1 164 ? -16.469 7.762 -6.887 1 95.94 164 ASN A O 1
ATOM 1290 N N . LYS A 1 165 ? -15.883 7.457 -4.762 1 94.44 165 LYS A N 1
ATOM 1291 C CA . LYS A 1 165 ? -17.156 7.914 -4.234 1 94.44 165 LYS A CA 1
ATOM 1292 C C . LYS A 1 165 ? -17.234 9.438 -4.199 1 94.44 165 LYS A C 1
ATOM 1294 O O . LYS A 1 165 ? -18.297 10.016 -3.982 1 94.44 165 LYS A O 1
ATOM 1299 N N . ASN A 1 166 ? -16.109 10.094 -4.422 1 94.38 166 ASN A N 1
ATOM 1300 C CA . ASN A 1 166 ? -16.031 11.547 -4.43 1 94.38 166 ASN A CA 1
ATOM 1301 C C . ASN A 1 166 ? -16.391 12.117 -5.801 1 94.38 166 ASN A C 1
ATOM 1303 O O . ASN A 1 166 ? -15.609 12.867 -6.395 1 94.38 166 ASN A O 1
ATOM 1307 N N . GLU A 1 167 ? -17.578 11.922 -6.301 1 85.31 167 GLU A N 1
ATOM 1308 C CA . GLU A 1 167 ? -18.031 12.234 -7.656 1 85.31 167 GLU A CA 1
ATOM 1309 C C . GLU A 1 167 ? -18.016 13.742 -7.906 1 85.31 167 GLU A C 1
ATOM 1311 O O . GLU A 1 167 ? -17.672 14.195 -9 1 85.31 167 GLU A O 1
ATOM 1316 N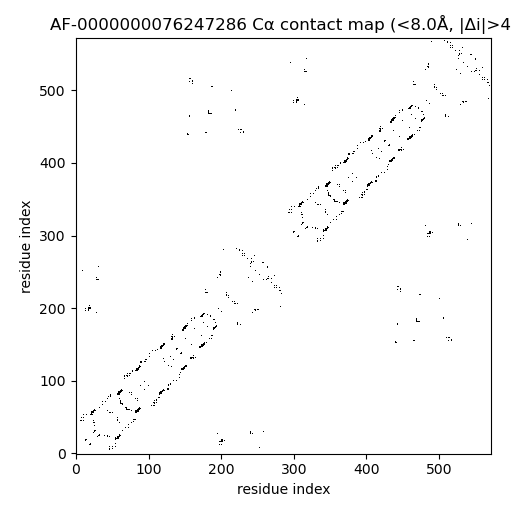 N . THR A 1 168 ? -18.266 14.461 -6.906 1 86.06 168 THR A N 1
ATOM 1317 C CA . THR A 1 168 ? -18.375 15.906 -7.066 1 86.06 168 THR A CA 1
ATOM 1318 C C . THR A 1 168 ? -17 16.562 -6.922 1 86.06 168 THR A C 1
ATOM 1320 O O . THR A 1 168 ? -16.828 17.75 -7.223 1 86.06 168 THR A O 1
ATOM 1323 N N . GLY A 1 169 ? -16.078 15.766 -6.441 1 90.06 169 GLY A N 1
ATOM 1324 C CA . GLY A 1 169 ? -14.742 16.328 -6.227 1 90.06 169 GLY A CA 1
ATOM 1325 C C . GLY A 1 169 ? -14.688 17.297 -5.07 1 90.06 169 GLY A C 1
ATOM 1326 O O . GLY A 1 169 ? -13.875 18.234 -5.074 1 90.06 169 GLY A O 1
ATOM 1327 N N . GLU A 1 170 ? -15.531 17.094 -4.07 1 93.38 170 GLU A N 1
ATOM 1328 C CA . GLU A 1 170 ? -15.648 18.047 -2.969 1 93.38 170 GLU A CA 1
ATOM 1329 C C . GLU A 1 170 ? -14.555 17.812 -1.929 1 93.38 170 GLU A C 1
ATOM 1331 O O . GLU A 1 170 ? -14.203 18.734 -1.183 1 93.38 170 GLU A O 1
ATOM 1336 N N . PHE A 1 171 ? -14.039 16.609 -1.897 1 97.56 171 PHE A N 1
ATOM 1337 C CA . PHE A 1 171 ? -13.07 16.281 -0.853 1 97.56 171 PHE A CA 1
ATOM 1338 C C . PHE A 1 171 ? -11.664 16.203 -1.421 1 97.56 171 PHE A C 1
ATOM 1340 O O . PHE A 1 171 ? -11.469 15.766 -2.555 1 97.56 171 PHE A O 1
ATOM 1347 N N . GLU A 1 172 ? -10.742 16.609 -0.608 1 97.62 172 GLU A N 1
ATOM 1348 C CA . GLU A 1 172 ? -9.32 16.484 -0.918 1 97.62 172 GLU A CA 1
ATOM 1349 C C . GLU A 1 172 ? -8.695 15.305 -0.177 1 97.62 172 GLU A C 1
ATOM 1351 O O . GLU A 1 172 ? -8.906 15.141 1.026 1 97.62 172 GLU A O 1
ATOM 1356 N N . PHE A 1 173 ? -7.992 14.516 -0.938 1 98.5 173 PHE A N 1
ATOM 1357 C CA . PHE A 1 173 ? -7.262 13.398 -0.345 1 98.5 173 PHE A CA 1
ATOM 1358 C C . PHE A 1 173 ? -5.758 13.609 -0.476 1 98.5 173 PHE A C 1
ATOM 1360 O O . PHE A 1 173 ? -5.203 13.484 -1.57 1 98.5 173 PHE A O 1
ATOM 1367 N N . LEU A 1 174 ? -5.141 13.906 0.657 1 98.44 174 LEU A N 1
ATOM 1368 C CA . LEU A 1 174 ? -3.703 14.141 0.733 1 98.44 174 LEU A CA 1
ATOM 1369 C C . LEU A 1 174 ? -2.98 12.922 1.293 1 98.44 174 LEU A C 1
ATOM 1371 O O . LEU A 1 174 ? -3.223 12.523 2.434 1 98.44 174 LEU A O 1
ATOM 1375 N N . TYR A 1 175 ? -2.141 12.367 0.469 1 98.75 175 TYR A N 1
ATOM 1376 C CA . TYR A 1 175 ? -1.504 11.109 0.84 1 98.75 175 TYR A CA 1
ATOM 1377 C C . TYR A 1 175 ? -0.28 11.359 1.714 1 98.75 175 TYR A C 1
ATOM 1379 O O . TYR A 1 175 ? 0.534 12.234 1.421 1 98.75 175 TYR A O 1
ATOM 1387 N N . GLY A 1 176 ? -0.122 10.523 2.812 1 98.5 176 GLY A N 1
ATOM 1388 C CA . GLY A 1 176 ? 0.857 10.859 3.834 1 98.5 176 GLY A CA 1
ATOM 1389 C C . GLY A 1 176 ? 1.971 9.836 3.951 1 98.5 176 GLY A C 1
ATOM 1390 O O . GLY A 1 176 ? 2.77 9.891 4.891 1 98.5 176 GLY A O 1
ATOM 1391 N N . VAL A 1 177 ? 2.018 8.836 3.025 1 98.44 177 VAL A N 1
ATOM 1392 C CA . VAL A 1 177 ? 3.096 7.852 3.018 1 98.44 177 VAL A CA 1
ATOM 1393 C C . VAL A 1 177 ? 4.074 8.172 1.889 1 98.44 177 VAL A C 1
ATOM 1395 O O . VAL A 1 177 ? 3.93 7.664 0.773 1 98.44 177 VAL A O 1
ATOM 1398 N N . ASP A 1 178 ? 5.129 8.852 2.254 1 98.19 178 ASP A N 1
ATOM 1399 C CA . ASP A 1 178 ? 6.051 9.438 1.289 1 98.19 178 ASP A CA 1
ATOM 1400 C C . ASP A 1 178 ? 6.613 8.383 0.345 1 98.19 178 ASP A C 1
ATOM 1402 O O . ASP A 1 178 ? 6.68 8.594 -0.867 1 98.19 178 ASP A O 1
ATOM 1406 N N . GLU A 1 179 ? 6.93 7.277 0.893 1 98 179 GLU A N 1
ATOM 1407 C CA . GLU A 1 179 ? 7.691 6.266 0.163 1 98 179 GLU A CA 1
ATOM 1408 C C . GLU A 1 179 ? 6.797 5.496 -0.804 1 98 179 GLU A C 1
ATOM 1410 O O . GLU A 1 179 ? 7.285 4.672 -1.585 1 98 179 GLU A O 1
ATOM 1415 N N . GLN A 1 180 ? 5.516 5.793 -0.798 1 98.62 180 GLN A N 1
ATOM 1416 C CA . GLN A 1 180 ? 4.59 5.105 -1.695 1 98.62 180 GLN A CA 1
ATOM 1417 C C . GLN A 1 180 ? 3.688 6.098 -2.42 1 98.62 180 GLN A C 1
ATOM 1419 O O . GLN A 1 180 ? 2.602 5.738 -2.879 1 98.62 180 GLN A O 1
ATOM 1424 N N . LEU A 1 181 ? 4.145 7.309 -2.545 1 98.81 181 LEU A N 1
ATOM 1425 C CA . LEU A 1 181 ? 3.334 8.406 -3.066 1 98.81 181 LEU A CA 1
ATOM 1426 C C . LEU A 1 181 ? 2.896 8.125 -4.5 1 98.81 181 LEU A C 1
ATOM 1428 O O . LEU A 1 181 ? 1.75 8.383 -4.867 1 98.81 181 LEU A O 1
ATOM 1432 N N . LEU A 1 182 ? 3.777 7.586 -5.336 1 98.75 182 LEU A N 1
ATOM 1433 C CA . LEU A 1 182 ? 3.471 7.383 -6.746 1 98.75 182 LEU A CA 1
ATOM 1434 C C . LEU A 1 182 ? 2.27 6.457 -6.914 1 98.75 182 LEU A C 1
ATOM 1436 O O . LEU A 1 182 ? 1.399 6.711 -7.75 1 98.75 182 LEU A O 1
ATOM 1440 N N . GLY A 1 183 ? 2.211 5.359 -6.09 1 98.69 183 GLY A N 1
ATOM 1441 C CA . GLY A 1 183 ? 1.054 4.48 -6.125 1 98.69 183 GLY A CA 1
ATOM 1442 C C . GLY A 1 183 ? -0.245 5.188 -5.785 1 98.69 183 GLY A C 1
ATOM 1443 O O . GLY A 1 183 ? -1.275 4.941 -6.418 1 98.69 183 GLY A O 1
ATOM 1444 N N . ALA A 1 184 ? -0.192 6.082 -4.809 1 98.81 184 ALA A N 1
ATOM 1445 C CA . ALA A 1 184 ? -1.374 6.84 -4.402 1 98.81 184 ALA A CA 1
ATOM 1446 C C . ALA A 1 184 ? -1.793 7.828 -5.488 1 98.81 184 ALA A C 1
ATOM 1448 O O . ALA A 1 184 ? -2.986 8.016 -5.734 1 98.81 184 ALA A O 1
ATOM 1449 N N . LEU A 1 185 ? -0.808 8.461 -6.109 1 98.56 185 LEU A N 1
ATOM 1450 C CA . LEU A 1 185 ? -1.106 9.375 -7.203 1 98.56 185 LEU A CA 1
ATOM 1451 C C . LEU A 1 185 ? -1.808 8.648 -8.344 1 98.56 185 LEU A C 1
ATOM 1453 O O . LEU A 1 185 ? -2.766 9.172 -8.922 1 98.56 185 LEU A O 1
ATOM 1457 N N . ALA A 1 186 ? -1.385 7.445 -8.617 1 98 186 ALA A N 1
ATOM 1458 C CA . ALA A 1 186 ? -1.958 6.652 -9.703 1 98 186 ALA A CA 1
ATOM 1459 C C . ALA A 1 186 ? -3.438 6.371 -9.453 1 98 186 ALA A C 1
ATOM 1461 O O . ALA A 1 186 ? -4.227 6.293 -10.398 1 98 186 ALA A O 1
ATOM 1462 N N . VAL A 1 187 ? -3.811 6.293 -8.195 1 97.75 187 VAL A N 1
ATOM 1463 C CA . VAL A 1 187 ? -5.203 5.965 -7.898 1 97.75 187 VAL A CA 1
ATOM 1464 C C . VAL A 1 187 ? -6.02 7.25 -7.781 1 97.75 187 VAL A C 1
ATOM 1466 O O . VAL A 1 187 ? -7.25 7.207 -7.719 1 97.75 187 VAL A O 1
ATOM 1469 N N . GLY A 1 188 ? -5.32 8.383 -7.629 1 97.38 188 GLY A N 1
ATOM 1470 C CA . GLY A 1 188 ? -6.094 9.609 -7.762 1 97.38 188 GLY A CA 1
ATOM 1471 C C . GLY A 1 188 ? -5.938 10.547 -6.574 1 97.38 188 GLY A C 1
ATOM 1472 O O . GLY A 1 188 ? -6.695 11.508 -6.43 1 97.38 188 GLY A O 1
ATOM 1473 N N . ALA A 1 189 ? -4.949 10.32 -5.719 1 98.06 189 ALA A N 1
ATOM 1474 C CA . ALA A 1 189 ? -4.703 11.25 -4.617 1 98.06 189 ALA A CA 1
ATOM 1475 C C . ALA A 1 189 ? -4.5 12.672 -5.137 1 98.06 189 ALA A C 1
ATOM 1477 O O . ALA A 1 189 ? -3.887 12.875 -6.184 1 98.06 189 ALA A O 1
ATOM 1478 N N . ASN A 1 190 ? -4.988 13.672 -4.406 1 96.62 190 ASN A N 1
ATOM 1479 C CA . ASN A 1 190 ? -4.957 15.062 -4.84 1 96.62 190 ASN A CA 1
ATOM 1480 C C . ASN A 1 190 ? -3.602 15.703 -4.57 1 96.62 190 ASN A C 1
ATOM 1482 O O . ASN A 1 190 ? -3.244 16.703 -5.199 1 96.62 190 ASN A O 1
ATOM 1486 N N . GLY A 1 191 ? -2.969 15.156 -3.639 1 95 191 GLY A N 1
ATOM 1487 C CA . GLY A 1 191 ? -1.693 15.719 -3.223 1 95 191 GLY A CA 1
ATOM 1488 C C . GLY A 1 191 ? -0.996 14.891 -2.16 1 95 191 GLY A C 1
ATOM 1489 O O . GLY A 1 191 ? -1.372 13.75 -1.911 1 95 191 GLY A O 1
ATOM 1490 N N . ALA A 1 192 ? 0.072 15.5 -1.687 1 97.5 192 ALA A N 1
ATOM 1491 C CA . ALA A 1 192 ? 0.929 14.781 -0.744 1 97.5 192 ALA A CA 1
ATOM 1492 C C . ALA A 1 192 ? 1.19 15.625 0.504 1 97.5 192 ALA A C 1
ATOM 1494 O O . ALA A 1 192 ? 1.31 16.844 0.422 1 97.5 192 ALA A O 1
ATOM 1495 N N . VAL A 1 193 ? 1.164 15.031 1.574 1 97.75 193 VAL A N 1
ATOM 1496 C CA . VAL A 1 193 ? 1.562 15.602 2.855 1 97.75 193 VAL A CA 1
ATOM 1497 C C . VAL A 1 193 ? 2.49 14.633 3.588 1 97.75 193 VAL A C 1
ATOM 1499 O O . VAL A 1 193 ? 2.107 13.5 3.885 1 97.75 193 VAL A O 1
ATOM 1502 N N . GLY A 1 194 ? 3.689 14.992 3.775 1 96.19 194 GLY A N 1
ATOM 1503 C CA . GLY A 1 194 ? 4.66 14.07 4.336 1 96.19 194 GLY A CA 1
ATOM 1504 C C . GLY A 1 194 ? 5.82 14.766 5.023 1 96.19 194 GLY A C 1
ATOM 1505 O O . GLY A 1 194 ? 5.941 15.984 4.965 1 96.19 194 GLY A O 1
ATOM 1506 N N . SER A 1 195 ? 6.625 13.953 5.66 1 96.25 195 SER A N 1
ATOM 1507 C CA . SER A 1 195 ? 7.742 14.469 6.445 1 96.25 195 SER A CA 1
ATOM 1508 C C . SER A 1 195 ? 8.953 14.758 5.555 1 96.25 195 SER A C 1
ATOM 1510 O O . SER A 1 195 ? 9.711 15.688 5.824 1 96.25 195 SER A O 1
ATOM 1512 N N . THR A 1 196 ? 9.086 14.031 4.453 1 97.94 196 THR A N 1
ATOM 1513 C CA . THR A 1 196 ? 10.273 14.164 3.613 1 97.94 196 THR A CA 1
ATOM 1514 C C . THR A 1 196 ? 10.266 15.492 2.867 1 97.94 196 THR A C 1
ATOM 1516 O O . THR A 1 196 ? 11.305 15.953 2.387 1 97.94 196 THR A O 1
ATOM 1519 N N . TYR A 1 197 ? 9.188 16.156 2.795 1 98.25 197 TYR A N 1
ATOM 1520 C CA . TYR A 1 197 ? 9.094 17.359 1.973 1 98.25 197 TYR A CA 1
ATOM 1521 C C . TYR A 1 197 ? 9.805 18.531 2.639 1 98.25 197 TYR A C 1
ATOM 1523 O O . TYR A 1 197 ? 10.062 19.562 2 1 98.25 197 TYR A O 1
ATOM 1531 N N . ASN A 1 198 ? 10.07 18.312 3.922 1 98.19 198 ASN A N 1
ATOM 1532 C CA . ASN A 1 198 ? 10.875 19.297 4.648 1 98.19 198 ASN A CA 1
ATOM 1533 C C . ASN A 1 198 ? 12.281 19.391 4.078 1 98.19 198 ASN A C 1
ATOM 1535 O O . ASN A 1 198 ? 12.93 20.438 4.191 1 98.19 198 ASN A O 1
ATOM 1539 N N . TYR A 1 199 ? 12.789 18.312 3.432 1 98.31 199 TYR A N 1
ATOM 1540 C CA . TYR A 1 199 ? 14.172 18.344 2.963 1 98.31 199 TYR A CA 1
ATOM 1541 C C . TYR A 1 199 ? 14.289 17.719 1.577 1 98.31 199 TYR A C 1
ATOM 1543 O O . TYR A 1 199 ? 15.344 17.797 0.943 1 98.31 199 TYR A O 1
ATOM 1551 N N . LEU A 1 200 ? 13.227 17.188 1.092 1 98.31 200 LEU A N 1
ATOM 1552 C CA . LEU A 1 200 ? 13.18 16.656 -0.27 1 98.31 200 LEU A CA 1
ATOM 1553 C C . LEU A 1 200 ? 11.945 17.172 -1.005 1 98.31 200 LEU A C 1
ATOM 1555 O O . LEU A 1 200 ? 11.398 16.484 -1.87 1 98.31 200 LEU A O 1
ATOM 1559 N N . GLY A 1 201 ? 11.484 18.359 -0.573 1 98.19 201 GLY A N 1
ATOM 1560 C CA . GLY A 1 201 ? 10.305 18.953 -1.188 1 98.19 201 GLY A CA 1
ATOM 1561 C C . GLY A 1 201 ? 10.492 19.25 -2.664 1 98.19 201 GLY A C 1
ATOM 1562 O O . GLY A 1 201 ? 9.578 19.031 -3.465 1 98.19 201 GLY A O 1
ATOM 1563 N N . ARG A 1 202 ? 11.609 19.719 -3.057 1 97.5 202 ARG A N 1
ATOM 1564 C CA . ARG A 1 202 ? 11.898 20.031 -4.453 1 97.5 202 ARG A CA 1
ATOM 1565 C C . ARG A 1 202 ? 11.82 18.781 -5.324 1 97.5 202 ARG A C 1
ATOM 1567 O O . ARG A 1 202 ? 11.195 18.797 -6.387 1 97.5 202 ARG A O 1
ATOM 1574 N N . GLN A 1 203 ? 12.461 17.719 -4.895 1 97.62 203 GLN A N 1
ATOM 1575 C CA . GLN A 1 203 ? 12.445 16.453 -5.629 1 97.62 203 GLN A CA 1
ATOM 1576 C C . GLN A 1 203 ? 11.031 15.906 -5.758 1 97.62 203 GLN A C 1
ATOM 1578 O O . GLN A 1 203 ? 10.656 15.367 -6.805 1 97.62 203 GLN A O 1
ATOM 1583 N N . THR A 1 204 ? 10.25 16.047 -4.684 1 98.06 204 THR A N 1
ATOM 1584 C CA . THR A 1 204 ? 8.875 15.57 -4.723 1 98.06 204 THR A CA 1
ATOM 1585 C C . THR A 1 204 ? 8.039 16.406 -5.695 1 98.06 204 THR A C 1
ATOM 1587 O O . THR A 1 204 ? 7.223 15.859 -6.438 1 98.06 204 THR A O 1
ATOM 1590 N N . ASN A 1 205 ? 8.266 17.719 -5.695 1 97.75 205 ASN A N 1
ATOM 1591 C CA . ASN A 1 205 ? 7.582 18.578 -6.66 1 97.75 205 ASN A CA 1
ATOM 1592 C C . ASN A 1 205 ? 7.906 18.172 -8.094 1 97.75 205 ASN A C 1
ATOM 1594 O O . ASN A 1 205 ? 7.023 18.172 -8.953 1 97.75 205 ASN A O 1
ATOM 1598 N N . LEU A 1 206 ? 9.125 17.828 -8.328 1 97.62 206 LEU A N 1
ATOM 1599 C CA . LEU A 1 206 ? 9.523 17.375 -9.656 1 97.62 206 LEU A CA 1
ATOM 1600 C C . LEU A 1 206 ? 8.852 16.047 -10.008 1 97.62 206 LEU A C 1
ATOM 1602 O O . LEU A 1 206 ? 8.461 15.836 -11.156 1 97.62 206 LEU A O 1
ATOM 1606 N N . MET A 1 207 ? 8.703 15.195 -9.047 1 97.56 207 MET A N 1
ATOM 1607 C CA . MET A 1 207 ? 7.973 13.945 -9.266 1 97.56 207 MET A CA 1
ATOM 1608 C C . MET A 1 207 ? 6.516 14.219 -9.625 1 97.56 207 MET A C 1
ATOM 1610 O O . MET A 1 207 ? 5.98 13.633 -10.57 1 97.56 207 MET A O 1
ATOM 1614 N N . LEU A 1 208 ? 5.898 15.117 -8.867 1 97.75 208 LEU A N 1
ATOM 1615 C CA . LEU A 1 208 ? 4.508 15.477 -9.109 1 97.75 208 LEU A CA 1
ATOM 1616 C C . LEU A 1 208 ? 4.332 16.062 -10.508 1 97.75 208 LEU A C 1
ATOM 1618 O O . LEU A 1 208 ? 3.363 15.75 -11.203 1 97.75 208 LEU A O 1
ATOM 1622 N N . GLN A 1 209 ? 5.262 16.891 -10.891 1 97.19 209 GLN A N 1
ATOM 1623 C CA . GLN A 1 209 ? 5.227 17.5 -12.227 1 97.19 209 GLN A CA 1
ATOM 1624 C C . GLN A 1 209 ? 5.379 16.438 -13.312 1 97.19 209 GLN A C 1
ATOM 1626 O O . GLN A 1 209 ? 4.656 16.453 -14.305 1 97.19 209 GLN A O 1
ATOM 1631 N N . ALA A 1 210 ? 6.301 15.539 -13.109 1 97.31 210 ALA A N 1
ATOM 1632 C CA . ALA A 1 210 ? 6.512 14.453 -14.062 1 97.31 210 ALA A CA 1
ATOM 1633 C C . ALA A 1 210 ? 5.254 13.609 -14.219 1 97.31 210 ALA A C 1
ATOM 1635 O O . ALA A 1 210 ? 4.859 13.266 -15.336 1 97.31 210 ALA A O 1
ATOM 1636 N N . PHE A 1 211 ? 4.633 13.312 -13.141 1 97 211 PHE A N 1
ATOM 1637 C CA . PHE A 1 211 ? 3.418 12.508 -13.172 1 97 211 PHE A CA 1
ATOM 1638 C C . PHE A 1 211 ? 2.299 13.242 -13.898 1 97 211 PHE A C 1
ATOM 1640 O O . PHE A 1 211 ? 1.569 12.641 -14.688 1 97 211 PHE A O 1
ATOM 1647 N N . ALA A 1 212 ? 2.207 14.484 -13.633 1 95.25 212 ALA A N 1
ATOM 1648 C CA . ALA A 1 212 ? 1.166 15.297 -14.266 1 95.25 212 ALA A CA 1
ATOM 1649 C C . ALA A 1 212 ? 1.378 15.383 -15.773 1 95.25 212 ALA A C 1
ATOM 1651 O O . ALA A 1 212 ? 0.413 15.445 -16.547 1 95.25 212 ALA A O 1
ATOM 1652 N N . LYS A 1 213 ? 2.547 15.492 -16.359 1 93 213 LYS A N 1
ATOM 1653 C CA . LYS A 1 213 ? 2.9 15.484 -17.781 1 93 213 LYS A CA 1
ATOM 1654 C C . LYS A 1 213 ? 2.986 14.062 -18.328 1 93 213 LYS A C 1
ATOM 1656 O O . LYS A 1 213 ? 3.449 13.852 -19.453 1 93 213 LYS A O 1
ATOM 1661 N N . PRO A 1 214 ? 2.508 13.289 -17.859 1 87.38 214 PRO A N 1
ATOM 1662 C CA . PRO A 1 214 ? 2.482 11.828 -17.891 1 87.38 214 PRO A CA 1
ATOM 1663 C C . PRO A 1 214 ? 3.832 11.219 -18.281 1 87.38 214 PRO A C 1
ATOM 1665 O O . PRO A 1 214 ? 3.91 10.43 -19.219 1 87.38 214 PRO A O 1
ATOM 1668 N N . ASP A 1 215 ? 4.898 11.711 -17.719 1 95.12 215 ASP A N 1
ATOM 1669 C CA . ASP A 1 215 ? 6.215 11.078 -17.781 1 95.12 215 ASP A CA 1
ATOM 1670 C C . ASP A 1 215 ? 6.406 10.102 -16.625 1 95.12 215 ASP A C 1
ATOM 1672 O O . ASP A 1 215 ? 7.148 10.391 -15.68 1 95.12 215 ASP A O 1
ATOM 1676 N N . LEU A 1 216 ? 5.859 8.977 -16.781 1 96.44 216 LEU A N 1
ATOM 1677 C CA . LEU A 1 216 ? 5.828 7.992 -15.711 1 96.44 216 LEU A CA 1
ATOM 1678 C C . LEU A 1 216 ? 7.238 7.516 -15.367 1 96.44 216 LEU A C 1
ATOM 1680 O O . LEU A 1 216 ? 7.555 7.289 -14.203 1 96.44 216 LEU A O 1
ATOM 1684 N N . ALA A 1 217 ? 8.047 7.359 -16.375 1 95.94 217 ALA A N 1
ATOM 1685 C CA . ALA A 1 217 ? 9.414 6.887 -16.141 1 95.94 217 ALA A CA 1
ATOM 1686 C C . ALA A 1 217 ? 10.172 7.836 -15.219 1 95.94 217 ALA A C 1
ATOM 1688 O O . ALA A 1 217 ? 10.852 7.395 -14.289 1 95.94 217 ALA A O 1
ATOM 1689 N N . LEU A 1 218 ? 10.055 9.133 -15.469 1 97.56 218 LEU A N 1
ATOM 1690 C CA . LEU A 1 218 ? 10.727 10.125 -14.633 1 97.56 218 LEU A CA 1
ATOM 1691 C C . LEU A 1 218 ? 10.117 10.156 -13.234 1 97.56 218 LEU A C 1
ATOM 1693 O O . LEU A 1 218 ? 10.836 10.266 -12.242 1 97.56 218 LEU A O 1
ATOM 1697 N N . ALA A 1 219 ? 8.781 10.086 -13.102 1 97.81 219 ALA A N 1
ATOM 1698 C CA . ALA A 1 219 ? 8.125 10.016 -11.797 1 97.81 219 ALA A CA 1
ATOM 1699 C C . ALA A 1 219 ? 8.617 8.82 -10.992 1 97.81 219 ALA A C 1
ATOM 1701 O O . ALA A 1 219 ? 8.891 8.93 -9.797 1 97.81 219 ALA A O 1
ATOM 1702 N N . GLN A 1 220 ? 8.773 7.672 -11.703 1 98 220 GLN A N 1
ATOM 1703 C CA . GLN A 1 220 ? 9.305 6.469 -11.062 1 98 220 GLN A CA 1
ATOM 1704 C C . GLN A 1 220 ? 10.703 6.703 -10.516 1 98 220 GLN A C 1
ATOM 1706 O O . GLN A 1 220 ? 11.008 6.312 -9.383 1 98 220 GLN A O 1
ATOM 1711 N N . LYS A 1 221 ? 11.5 7.316 -11.312 1 97.94 221 LYS A N 1
ATOM 1712 C CA . LYS A 1 221 ? 12.883 7.543 -10.906 1 97.94 221 LYS A CA 1
ATOM 1713 C C . LYS A 1 221 ? 12.945 8.344 -9.602 1 97.94 221 LYS A C 1
ATOM 1715 O O . LYS A 1 221 ? 13.688 7.988 -8.688 1 97.94 221 LYS A O 1
ATOM 1720 N N . TYR A 1 222 ? 12.133 9.398 -9.516 1 98.25 222 TYR A N 1
ATOM 1721 C CA . TYR A 1 222 ? 12.102 10.188 -8.289 1 98.25 222 TYR A CA 1
ATOM 1722 C C . TYR A 1 222 ? 11.578 9.367 -7.121 1 98.25 222 TYR A C 1
ATOM 1724 O O . TYR A 1 222 ? 12.109 9.438 -6.008 1 98.25 222 TYR A O 1
ATOM 1732 N N . GLN A 1 223 ? 10.508 8.555 -7.336 1 98.56 223 GLN A N 1
ATOM 1733 C CA . GLN A 1 223 ? 9.977 7.676 -6.293 1 98.56 223 GLN A CA 1
ATOM 1734 C C . GLN A 1 223 ? 11.031 6.676 -5.828 1 98.56 223 GLN A C 1
ATOM 1736 O O . GLN A 1 223 ? 11.188 6.441 -4.629 1 98.56 223 GLN A O 1
ATOM 1741 N N . PHE A 1 224 ? 11.773 6.129 -6.785 1 98.5 224 PHE A N 1
ATOM 1742 C CA . PHE A 1 224 ? 12.797 5.141 -6.477 1 98.5 224 PHE A CA 1
ATOM 1743 C C . PHE A 1 224 ? 13.906 5.754 -5.629 1 98.5 224 PHE A C 1
ATOM 1745 O O . PHE A 1 224 ? 14.312 5.176 -4.621 1 98.5 224 PHE A O 1
ATOM 1752 N N . LEU A 1 225 ? 14.328 6.902 -6.023 1 98.56 225 LEU A N 1
ATOM 1753 C CA . LEU A 1 225 ? 15.453 7.535 -5.344 1 98.56 225 LEU A CA 1
ATOM 1754 C C . LEU A 1 225 ? 15.047 8 -3.949 1 98.56 225 LEU A C 1
ATOM 1756 O O . LEU A 1 225 ? 15.805 7.836 -2.99 1 98.56 225 LEU A O 1
ATOM 1760 N N . THR A 1 226 ? 13.859 8.578 -3.812 1 98.44 226 THR A N 1
ATOM 1761 C CA . THR A 1 226 ? 13.336 8.891 -2.486 1 98.44 226 THR A CA 1
ATOM 1762 C C . THR A 1 226 ? 13.242 7.633 -1.634 1 98.44 226 THR A C 1
ATOM 1764 O O . THR A 1 226 ? 13.625 7.633 -0.464 1 98.44 226 THR A O 1
ATOM 1767 N N . GLY A 1 227 ? 12.758 6.586 -2.244 1 98.44 227 GLY A N 1
ATOM 1768 C CA . GLY A 1 227 ? 12.633 5.309 -1.562 1 98.44 227 GLY A CA 1
ATOM 1769 C C . GLY A 1 227 ? 13.969 4.715 -1.165 1 98.44 227 GLY A C 1
ATOM 1770 O O . GLY A 1 227 ? 14.078 4.051 -0.132 1 98.44 227 GLY A O 1
ATOM 1771 N N . GLU A 1 228 ? 14.953 4.902 -2.031 1 98.19 228 GLU A N 1
ATOM 1772 C CA . GLU A 1 228 ? 16.297 4.414 -1.714 1 98.19 228 GLU A CA 1
ATOM 1773 C C . GLU A 1 228 ? 16.797 5.012 -0.406 1 98.19 228 GLU A C 1
ATOM 1775 O O . GLU A 1 228 ? 17.328 4.297 0.448 1 98.19 228 GLU A O 1
ATOM 1780 N N . PHE A 1 229 ? 16.656 6.285 -0.221 1 98.69 229 PHE A N 1
ATOM 1781 C CA . PHE A 1 229 ? 17.047 6.953 1.015 1 98.69 229 PHE A CA 1
ATOM 1782 C C . PHE A 1 229 ? 16.219 6.445 2.191 1 98.69 229 PHE A C 1
ATOM 1784 O O . PHE A 1 229 ? 16.781 6.027 3.211 1 98.69 229 PHE A O 1
ATOM 1791 N N . LEU A 1 230 ? 14.883 6.402 2.043 1 98.62 230 LEU A N 1
ATOM 1792 C CA . LEU A 1 230 ? 13.992 6.02 3.135 1 98.62 230 LEU A CA 1
ATOM 1793 C C . LEU A 1 230 ? 14.195 4.559 3.516 1 98.62 230 LEU A C 1
ATOM 1795 O O . LEU A 1 230 ? 14.188 4.211 4.699 1 98.62 230 LEU A O 1
ATOM 1799 N N . ASN A 1 231 ? 14.359 3.734 2.455 1 98 231 ASN A N 1
ATOM 1800 C CA . ASN A 1 231 ? 14.633 2.324 2.717 1 98 231 ASN A CA 1
ATOM 1801 C C . ASN A 1 231 ? 15.867 2.145 3.59 1 98 231 ASN A C 1
ATOM 1803 O O . ASN A 1 231 ? 15.875 1.322 4.508 1 98 231 ASN A O 1
ATOM 1807 N N . PHE A 1 232 ? 16.906 2.875 3.365 1 98.12 232 PHE A N 1
ATOM 1808 C CA . PHE A 1 232 ? 18.172 2.814 4.082 1 98.12 232 PHE A CA 1
ATOM 1809 C C . PHE A 1 232 ? 18 3.281 5.523 1 98.12 232 PHE A C 1
ATOM 1811 O O . PHE A 1 232 ? 18.391 2.574 6.457 1 98.12 232 PHE A O 1
ATOM 1818 N N . VAL A 1 233 ? 17.312 4.398 5.738 1 98.5 233 VAL A N 1
ATOM 1819 C CA . VAL A 1 233 ? 17.266 4.98 7.074 1 98.5 233 VAL A CA 1
ATOM 1820 C C . VAL A 1 233 ? 16.234 4.25 7.922 1 98.5 233 VAL A C 1
ATOM 1822 O O . VAL A 1 233 ? 16.375 4.148 9.141 1 98.5 233 VAL A O 1
ATOM 1825 N N . ILE A 1 234 ? 15.195 3.74 7.305 1 97.44 234 ILE A N 1
ATOM 1826 C CA . ILE A 1 234 ? 14.211 2.953 8.047 1 97.44 234 ILE A CA 1
ATOM 1827 C C . ILE A 1 234 ? 14.891 1.733 8.664 1 97.44 234 ILE A C 1
ATOM 1829 O O . ILE A 1 234 ? 14.617 1.378 9.812 1 97.44 234 ILE A O 1
ATOM 1833 N N . LYS A 1 235 ? 15.82 1.111 7.926 1 95.56 235 LYS A N 1
ATOM 1834 C CA . LYS A 1 235 ? 16.562 -0.045 8.422 1 95.56 235 LYS A CA 1
ATOM 1835 C C . LYS A 1 235 ? 17.422 0.329 9.625 1 95.56 235 LYS A C 1
ATOM 1837 O O . LYS A 1 235 ? 17.703 -0.517 10.477 1 95.56 235 LYS A O 1
ATOM 1842 N N . LEU A 1 236 ? 17.766 1.629 9.75 1 97.31 236 LEU A N 1
ATOM 1843 C CA . LEU A 1 236 ? 18.594 2.115 10.844 1 97.31 236 LEU A CA 1
ATOM 1844 C C . LEU A 1 236 ? 17.734 2.57 12.023 1 97.31 236 LEU A C 1
ATOM 1846 O O . LEU A 1 236 ? 18.266 2.887 13.094 1 97.31 236 LEU A O 1
ATOM 1850 N N . GLY A 1 237 ? 16.438 2.576 11.844 1 96.38 237 GLY A N 1
ATOM 1851 C CA . GLY A 1 237 ? 15.562 3.215 12.812 1 96.38 237 GLY A CA 1
ATOM 1852 C C . GLY A 1 237 ? 15.281 4.672 12.492 1 96.38 237 GLY A C 1
ATOM 1853 O O . GLY A 1 237 ? 16.141 5.531 12.703 1 96.38 237 GLY A O 1
ATOM 1854 N N . PHE A 1 238 ? 14.117 4.934 11.992 1 96.88 238 PHE A N 1
ATOM 1855 C CA . PHE A 1 238 ? 13.797 6.262 11.477 1 96.88 238 PHE A CA 1
ATOM 1856 C C . PHE A 1 238 ? 12.508 6.793 12.102 1 96.88 238 PHE A C 1
ATOM 1858 O O . PHE A 1 238 ? 11.43 6.27 11.836 1 96.88 238 PHE A O 1
ATOM 1865 N N . GLY A 1 239 ? 12.617 7.719 13.008 1 96.31 239 GLY A N 1
ATOM 1866 C CA . GLY A 1 239 ? 11.5 8.391 13.672 1 96.31 239 GLY A CA 1
ATOM 1867 C C . GLY A 1 239 ? 11.656 9.898 13.719 1 96.31 239 GLY A C 1
ATOM 1868 O O . GLY A 1 239 ? 12.375 10.477 12.898 1 96.31 239 GLY A O 1
ATOM 1869 N N . VAL A 1 240 ? 10.93 10.469 14.547 1 96.56 240 VAL A N 1
ATOM 1870 C CA . VAL A 1 240 ? 10.883 11.922 14.656 1 96.56 240 VAL A CA 1
ATOM 1871 C C . VAL A 1 240 ? 12.273 12.469 14.945 1 96.56 240 VAL A C 1
ATOM 1873 O O . VAL A 1 240 ? 12.719 13.43 14.305 1 96.56 240 VAL A O 1
ATOM 1876 N N . ALA A 1 241 ? 13.008 11.812 15.875 1 97.12 241 ALA A N 1
ATOM 1877 C CA . ALA A 1 241 ? 14.352 12.258 16.234 1 97.12 241 ALA A CA 1
ATOM 1878 C C . ALA A 1 241 ? 15.281 12.234 15.023 1 97.12 241 ALA A C 1
ATOM 1880 O O . ALA A 1 241 ? 16.031 13.172 14.789 1 97.12 241 ALA A O 1
ATOM 1881 N N . GLN A 1 242 ? 15.219 11.172 14.297 1 98.25 242 GLN A N 1
ATOM 1882 C CA . GLN A 1 242 ? 16.062 10.984 13.117 1 98.25 242 GLN A CA 1
ATOM 1883 C C . GLN A 1 242 ? 15.672 11.953 12 1 98.25 242 GLN A C 1
ATOM 1885 O O . GLN A 1 242 ? 16.531 12.484 11.305 1 98.25 242 GLN A O 1
ATOM 1890 N N . THR A 1 243 ? 14.367 12.203 11.844 1 97.88 243 THR A N 1
ATOM 1891 C CA . THR A 1 243 ? 13.891 13.18 10.867 1 97.88 243 THR A CA 1
ATOM 1892 C C . THR A 1 243 ? 14.406 14.578 11.203 1 97.88 243 THR A C 1
ATOM 1894 O O . THR A 1 243 ? 14.82 15.32 10.312 1 97.88 243 THR A O 1
ATOM 1897 N N . LYS A 1 244 ? 14.398 14.93 12.477 1 97.12 244 LYS A N 1
ATOM 1898 C CA . LYS A 1 244 ? 14.938 16.219 12.914 1 97.12 244 LYS A CA 1
ATOM 1899 C C . LYS A 1 244 ? 16.422 16.344 12.57 1 97.12 244 LYS A C 1
ATOM 1901 O O . LYS A 1 244 ? 16.875 17.391 12.125 1 97.12 244 LYS A O 1
ATOM 1906 N N . ALA A 1 245 ? 17.141 15.289 12.742 1 98.12 245 ALA A N 1
ATOM 1907 C CA . ALA A 1 245 ? 18.562 15.289 12.43 1 98.12 245 ALA A CA 1
ATOM 1908 C C . ALA A 1 245 ? 18.797 15.492 10.938 1 98.12 245 ALA A C 1
ATOM 1910 O O . ALA A 1 245 ? 19.656 16.281 10.539 1 98.12 245 ALA A O 1
ATOM 1911 N N . VAL A 1 246 ? 18.031 14.836 10.133 1 98.56 246 VAL A N 1
ATOM 1912 C CA . VAL A 1 246 ? 18.156 14.961 8.68 1 98.56 246 VAL A CA 1
ATOM 1913 C C . VAL A 1 246 ? 17.828 16.391 8.266 1 98.56 246 VAL A C 1
ATOM 1915 O O . VAL A 1 246 ? 18.594 17 7.496 1 98.56 246 VAL A O 1
ATOM 1918 N N . MET A 1 247 ? 16.734 16.938 8.797 1 98 247 MET A N 1
ATOM 1919 C CA . MET A 1 247 ? 16.359 18.312 8.484 1 98 247 MET A CA 1
ATOM 1920 C C . MET A 1 247 ? 17.469 19.281 8.883 1 98 247 MET A C 1
ATOM 1922 O O . MET A 1 247 ? 17.766 20.219 8.148 1 98 247 MET A O 1
ATOM 1926 N N . THR A 1 248 ? 18.047 19.031 10.008 1 98 248 THR A N 1
ATOM 1927 C CA . THR A 1 248 ? 19.094 19.906 10.508 1 98 248 THR A CA 1
ATOM 1928 C C . THR A 1 248 ? 20.297 19.906 9.57 1 98 248 THR A C 1
ATOM 1930 O O . THR A 1 248 ? 20.75 20.969 9.141 1 98 248 THR A O 1
ATOM 1933 N N . PHE A 1 249 ? 20.766 18.734 9.172 1 97.88 249 PHE A N 1
ATOM 1934 C CA . PHE A 1 249 ? 22 18.734 8.406 1 97.88 249 PHE A CA 1
ATOM 1935 C C . PHE A 1 249 ? 21.734 19.125 6.953 1 97.88 249 PHE A C 1
ATOM 1937 O O . PHE A 1 249 ? 22.641 19.578 6.25 1 97.88 249 PHE A O 1
ATOM 1944 N N . VAL A 1 250 ? 20.531 18.984 6.465 1 98.31 250 VAL A N 1
ATOM 1945 C CA . VAL A 1 250 ? 20.234 19.344 5.082 1 98.31 250 VAL A CA 1
ATOM 1946 C C . VAL A 1 250 ? 19.984 20.844 4.988 1 98.31 250 VAL A C 1
ATOM 1948 O O . VAL A 1 250 ? 20.484 21.516 4.074 1 98.31 250 VAL A O 1
ATOM 1951 N N . SER A 1 251 ? 19.25 21.406 5.934 1 98.06 251 SER A N 1
ATOM 1952 C CA . SER A 1 251 ? 18.797 22.797 5.844 1 98.06 251 SER A CA 1
ATOM 1953 C C . SER A 1 251 ? 19.781 23.75 6.523 1 98.06 251 SER A C 1
ATOM 1955 O O . SER A 1 251 ? 19.781 24.953 6.246 1 98.06 251 SER A O 1
ATOM 1957 N N . GLY A 1 252 ? 20.5 23.219 7.473 1 97.88 252 GLY A N 1
ATOM 1958 C CA . GLY A 1 252 ? 21.328 24.062 8.32 1 97.88 252 GLY A CA 1
ATOM 1959 C C . GLY A 1 252 ? 20.562 24.703 9.461 1 97.88 252 GLY A C 1
ATOM 1960 O O . GLY A 1 252 ? 21.141 25.406 10.297 1 97.88 252 GLY A O 1
ATOM 1961 N N . ILE A 1 253 ? 19.25 24.453 9.578 1 97.81 253 ILE A N 1
ATOM 1962 C CA . ILE A 1 253 ? 18.406 25 10.641 1 97.81 253 ILE A CA 1
ATOM 1963 C C . ILE A 1 253 ? 18.453 24.062 11.852 1 97.81 253 ILE A C 1
ATOM 1965 O O . ILE A 1 253 ? 18.188 22.875 11.734 1 97.81 253 ILE A O 1
ATOM 1969 N N . PRO A 1 254 ? 18.781 24.578 13.031 1 96.31 254 PRO A N 1
ATOM 1970 C CA . PRO A 1 254 ? 18.812 23.703 14.203 1 96.31 254 PRO A CA 1
ATOM 1971 C C . PRO A 1 254 ? 17.422 23.328 14.695 1 96.31 254 PRO A C 1
ATOM 1973 O O . PRO A 1 254 ? 16.719 24.156 15.273 1 96.31 254 PRO A O 1
ATOM 1976 N N . MET A 1 255 ? 17.078 22.062 14.523 1 95.88 255 MET A N 1
ATOM 1977 C CA . MET A 1 255 ? 15.75 21.594 14.914 1 95.88 255 MET A CA 1
ATOM 1978 C C . MET A 1 255 ? 15.695 21.281 16.406 1 95.88 255 MET A C 1
ATOM 1980 O O . MET A 1 255 ? 14.609 21.156 16.969 1 95.88 255 MET A O 1
ATOM 1984 N N . GLY A 1 256 ? 16.906 21.156 17.047 1 94.06 256 GLY A N 1
ATOM 1985 C CA . GLY A 1 256 ? 16.953 20.859 18.469 1 94.06 256 GLY A CA 1
ATOM 1986 C C . GLY A 1 256 ? 16.625 19.406 18.781 1 94.06 256 GLY A C 1
ATOM 1987 O O . GLY A 1 256 ? 16.328 18.625 17.891 1 94.06 256 GLY A O 1
ATOM 1988 N N . PRO A 1 257 ? 16.75 19.047 20.062 1 93.69 257 PRO A N 1
ATOM 1989 C CA . PRO A 1 257 ? 16.438 17.688 20.5 1 93.69 257 PRO A CA 1
ATOM 1990 C C . PRO A 1 257 ? 14.938 17.406 20.562 1 93.69 257 PRO A C 1
ATOM 1992 O O . PRO A 1 257 ? 14.141 18.328 20.75 1 93.69 257 PRO A O 1
ATOM 1995 N N . PRO A 1 258 ? 14.609 16.156 20.359 1 96 258 PRO A N 1
ATOM 1996 C CA . PRO A 1 258 ? 13.211 15.797 20.609 1 96 258 PRO A CA 1
ATOM 1997 C C . PRO A 1 258 ? 12.852 15.82 22.094 1 96 258 PRO A C 1
ATOM 1999 O O . PRO A 1 258 ? 13.742 15.898 22.938 1 96 258 PRO A O 1
ATOM 2002 N N . ARG A 1 259 ? 11.57 15.852 22.359 1 96.06 259 ARG A N 1
ATOM 2003 C CA . ARG A 1 259 ? 11.133 15.766 23.75 1 96.06 259 ARG A CA 1
ATOM 2004 C C . ARG A 1 259 ? 11.055 14.312 24.203 1 96.06 259 ARG A C 1
ATOM 2006 O O . ARG A 1 259 ? 10.633 13.438 23.453 1 96.06 259 ARG A O 1
ATOM 2013 N N . LEU A 1 260 ? 11.445 14.164 25.484 1 95.75 260 LEU A N 1
ATOM 2014 C CA . LEU A 1 260 ? 11.297 12.836 26.062 1 95.75 260 LEU A CA 1
ATOM 2015 C C . LEU A 1 260 ? 9.867 12.32 25.906 1 95.75 260 LEU A C 1
ATOM 2017 O O . LEU A 1 260 ? 8.914 13.102 25.984 1 95.75 260 LEU A O 1
ATOM 2021 N N . PRO A 1 261 ? 9.703 11.07 25.609 1 96.62 261 PRO A N 1
ATOM 2022 C CA . PRO A 1 261 ? 10.641 9.953 25.766 1 96.62 261 PRO A CA 1
ATOM 2023 C C . PRO A 1 261 ? 11.492 9.727 24.516 1 96.62 261 PRO A C 1
ATOM 2025 O O . PRO A 1 261 ? 12.32 8.812 24.484 1 96.62 261 PRO A O 1
ATOM 2028 N N . LEU A 1 262 ? 11.297 10.508 23.453 1 96.19 262 LEU A N 1
ATOM 2029 C CA . LEU A 1 262 ? 12.18 10.406 22.297 1 96.19 262 LEU A CA 1
ATOM 2030 C C . LEU A 1 262 ? 13.586 10.898 22.641 1 96.19 262 LEU A C 1
ATOM 2032 O O . LEU A 1 262 ? 13.75 11.812 23.453 1 96.19 262 LEU A O 1
ATOM 2036 N N . VAL A 1 263 ? 14.539 10.266 22.031 1 95.62 263 VAL A N 1
ATOM 2037 C CA . VAL A 1 263 ? 15.922 10.648 22.281 1 95.62 263 VAL A CA 1
ATOM 2038 C C . VAL A 1 263 ? 16.594 11.047 20.969 1 95.62 263 VAL A C 1
ATOM 2040 O O . VAL A 1 263 ? 16.125 10.703 19.891 1 95.62 263 VAL A O 1
ATOM 2043 N N . HIS A 1 264 ? 17.688 11.695 21.141 1 95.25 264 HIS A N 1
ATOM 2044 C CA . HIS A 1 264 ? 18.422 12.203 19.984 1 95.25 264 HIS A CA 1
ATOM 2045 C C . HIS A 1 264 ? 18.875 11.07 19.062 1 95.25 264 HIS A C 1
ATOM 2047 O O . HIS A 1 264 ? 19.219 9.992 19.531 1 95.25 264 HIS A O 1
ATOM 2053 N N . ALA A 1 265 ? 18.859 11.422 17.75 1 97.56 265 ALA A N 1
ATOM 2054 C CA . ALA A 1 265 ? 19.484 10.5 16.797 1 97.56 265 ALA A CA 1
ATOM 2055 C C . ALA A 1 265 ? 20.953 10.281 17.125 1 97.56 265 ALA A C 1
ATOM 2057 O O . ALA A 1 265 ? 21.656 11.219 17.5 1 97.56 265 ALA A O 1
ATOM 2058 N N . SER A 1 266 ? 21.422 9.141 16.984 1 97.81 266 SER A N 1
ATOM 2059 C CA . SER A 1 266 ? 22.828 8.844 17.25 1 97.81 266 SER A CA 1
ATOM 2060 C C . SER A 1 266 ? 23.734 9.508 16.219 1 97.81 266 SER A C 1
ATOM 2062 O O . SER A 1 266 ? 23.297 9.781 15.094 1 97.81 266 SER A O 1
ATOM 2064 N N . SER A 1 267 ? 24.969 9.75 16.641 1 97.94 267 SER A N 1
ATOM 2065 C CA . SER A 1 267 ? 25.969 10.273 15.703 1 97.94 267 SER A CA 1
ATOM 2066 C C . SER A 1 267 ? 26.188 9.305 14.547 1 97.94 267 SER A C 1
ATOM 2068 O O . SER A 1 267 ? 26.406 9.734 13.406 1 97.94 267 SER A O 1
ATOM 2070 N N . GLU A 1 268 ? 26.156 8.102 14.852 1 98.31 268 GLU A N 1
ATOM 2071 C CA . GLU A 1 268 ? 26.297 7.078 13.82 1 98.31 268 GLU A CA 1
ATOM 2072 C C . GLU A 1 268 ? 25.188 7.184 12.773 1 98.31 268 GLU A C 1
ATOM 2074 O O . GLU A 1 268 ? 25.453 7.145 11.57 1 98.31 268 GLU A O 1
ATOM 2079 N N . PHE A 1 269 ? 23.969 7.32 13.234 1 98.56 269 PHE A N 1
ATOM 2080 C CA . PHE A 1 269 ? 22.859 7.492 12.312 1 98.56 269 PHE A CA 1
ATOM 2081 C C . PHE A 1 269 ? 23.078 8.711 11.422 1 98.56 269 PHE A C 1
ATOM 2083 O O . PHE A 1 269 ? 22.891 8.641 10.203 1 98.56 269 PHE A O 1
ATOM 2090 N N . ILE A 1 270 ? 23.453 9.789 12.008 1 98.62 270 ILE A N 1
ATOM 2091 C CA . ILE A 1 270 ? 23.578 11.047 11.289 1 98.62 270 ILE A CA 1
ATOM 2092 C C . ILE A 1 270 ? 24.641 10.906 10.188 1 98.62 270 ILE A C 1
ATOM 2094 O O . ILE A 1 270 ? 24.406 11.305 9.047 1 98.62 270 ILE A O 1
ATOM 2098 N N . VAL A 1 271 ? 25.75 10.289 10.516 1 98.69 271 VAL A N 1
ATOM 2099 C CA . VAL A 1 271 ? 26.844 10.102 9.57 1 98.69 271 VAL A CA 1
ATOM 2100 C C . VAL A 1 271 ? 26.375 9.227 8.406 1 98.69 271 VAL A C 1
ATOM 2102 O O . VAL A 1 271 ? 26.578 9.578 7.242 1 98.69 271 VAL A O 1
ATOM 2105 N N . LYS A 1 272 ? 25.719 8.164 8.727 1 98.75 272 LYS A N 1
ATOM 2106 C CA . LYS A 1 272 ? 25.25 7.219 7.707 1 98.75 272 LYS A CA 1
ATOM 2107 C C . LYS A 1 272 ? 24.172 7.836 6.832 1 98.75 272 LYS A C 1
ATOM 2109 O O . LYS A 1 272 ? 24.188 7.676 5.609 1 98.75 272 LYS A O 1
ATOM 2114 N N . ALA A 1 273 ? 23.234 8.562 7.449 1 98.81 273 ALA A N 1
ATOM 2115 C CA . ALA A 1 273 ? 22.141 9.188 6.711 1 98.81 273 ALA A CA 1
ATOM 2116 C C . ALA A 1 273 ? 22.656 10.266 5.773 1 98.81 273 ALA A C 1
ATOM 2118 O O . ALA A 1 273 ? 22.219 10.367 4.625 1 98.81 273 ALA A O 1
ATOM 2119 N N . LYS A 1 274 ? 23.562 11.078 6.289 1 98.69 274 LYS A N 1
ATOM 2120 C CA . LYS A 1 274 ? 24.141 12.133 5.465 1 98.69 274 LYS A CA 1
ATOM 2121 C C . LYS A 1 274 ? 24.891 11.547 4.266 1 98.69 274 LYS A C 1
ATOM 2123 O O . LYS A 1 274 ? 24.703 12.008 3.135 1 98.69 274 LYS A O 1
ATOM 2128 N N . ALA A 1 275 ? 25.672 10.539 4.523 1 98.69 275 ALA A N 1
ATOM 2129 C CA . ALA A 1 275 ? 26.406 9.883 3.453 1 98.69 275 ALA A CA 1
ATOM 2130 C C . ALA A 1 275 ? 25.453 9.289 2.416 1 98.69 275 ALA A C 1
ATOM 2132 O O . ALA A 1 275 ? 25.703 9.398 1.212 1 98.69 275 ALA A O 1
ATOM 2133 N N . LYS A 1 276 ? 24.438 8.633 2.869 1 98.69 276 LYS A N 1
ATOM 2134 C CA . LYS A 1 276 ? 23.469 8.031 1.958 1 98.69 276 LYS A CA 1
ATOM 2135 C C . LYS A 1 276 ? 22.781 9.086 1.106 1 98.69 276 LYS A C 1
ATOM 2137 O O . LYS A 1 276 ? 22.672 8.938 -0.113 1 98.69 276 LYS A O 1
ATOM 2142 N N . LEU A 1 277 ? 22.328 10.156 1.741 1 98.44 277 LEU A N 1
ATOM 2143 C CA . LEU A 1 277 ? 21.641 11.203 1.006 1 98.44 277 LEU A CA 1
ATOM 2144 C C . LEU A 1 277 ? 22.562 11.836 -0.034 1 98.44 277 LEU A C 1
ATOM 2146 O O . LEU A 1 277 ? 22.141 12.086 -1.169 1 98.44 277 LEU A O 1
ATOM 2150 N N . ASP A 1 278 ? 23.828 12.023 0.327 1 97.69 278 ASP A N 1
ATOM 2151 C CA . ASP A 1 278 ? 24.812 12.625 -0.563 1 97.69 278 ASP A CA 1
ATOM 2152 C C . ASP A 1 278 ? 25.125 11.711 -1.746 1 97.69 278 ASP A C 1
ATOM 2154 O O . ASP A 1 278 ? 25.531 12.18 -2.811 1 97.69 278 ASP A O 1
ATOM 2158 N N . SER A 1 279 ? 24.938 10.438 -1.581 1 98 279 SER A N 1
ATOM 2159 C CA . SER A 1 279 ? 25.297 9.469 -2.617 1 98 279 SER A CA 1
ATOM 2160 C C . SER A 1 279 ? 24.203 9.383 -3.684 1 98 279 SER A C 1
ATOM 2162 O O . SER A 1 279 ? 24.422 8.82 -4.758 1 98 279 SER A O 1
ATOM 2164 N N . ILE A 1 280 ? 23.016 9.891 -3.438 1 97.62 280 ILE A N 1
ATOM 2165 C CA . ILE A 1 280 ? 21.906 9.805 -4.375 1 97.62 280 ILE A CA 1
ATOM 2166 C C . ILE A 1 280 ? 22.094 10.805 -5.504 1 97.62 280 ILE A C 1
ATOM 2168 O O . ILE A 1 280 ? 22.328 11.992 -5.258 1 97.62 280 ILE A O 1
ATOM 2172 N N . VAL A 1 281 ? 22.047 10.305 -6.754 1 96.94 281 VAL A N 1
ATOM 2173 C CA . VAL A 1 281 ? 22.141 11.148 -7.938 1 96.94 281 VAL A CA 1
ATOM 2174 C C . VAL A 1 281 ? 20.75 11.414 -8.5 1 96.94 281 VAL A C 1
ATOM 2176 O O . VAL A 1 281 ? 20.156 10.539 -9.148 1 96.94 281 VAL A O 1
ATOM 2179 N N . TRP A 1 282 ? 20.266 12.586 -8.273 1 97.06 282 TRP A N 1
ATOM 2180 C CA . TRP A 1 282 ? 18.938 12.961 -8.727 1 97.06 282 TRP A CA 1
ATOM 2181 C C . TRP A 1 282 ? 18.938 13.266 -10.227 1 97.06 282 TRP A C 1
ATOM 2183 O O . TRP A 1 282 ? 19.953 13.672 -10.781 1 97.06 282 TRP A O 1
ATOM 2193 N N . PRO A 1 283 ? 17.781 12.977 -10.852 1 93.75 283 PRO A N 1
ATOM 2194 C CA . PRO A 1 283 ? 17.688 13.305 -12.281 1 93.75 283 PRO A CA 1
ATOM 2195 C C . PRO A 1 283 ? 17.969 14.773 -12.562 1 93.75 283 PRO A C 1
ATOM 2197 O O . PRO A 1 283 ? 17.75 15.625 -11.688 1 93.75 283 PRO A O 1
ATOM 2200 N N . ASP A 1 284 ? 18.812 15.242 -13.57 1 73.25 284 ASP A N 1
ATOM 2201 C CA . ASP A 1 284 ? 19.156 16.625 -13.922 1 73.25 284 ASP A CA 1
ATOM 2202 C C . ASP A 1 284 ? 17.906 17.453 -14.164 1 73.25 284 ASP A C 1
ATOM 2204 O O . ASP A 1 284 ? 17.016 17.047 -14.914 1 73.25 284 ASP A O 1
ATOM 2208 N N . GLY A 1 285 ? 17.281 18.062 -13.297 1 58.34 285 GLY A N 1
ATOM 2209 C CA . GLY A 1 285 ? 16.156 18.984 -13.32 1 58.34 285 GLY A CA 1
ATOM 2210 C C . GLY A 1 285 ? 16.203 19.969 -14.469 1 58.34 285 GLY A C 1
ATOM 2211 O O . GLY A 1 285 ? 17.125 20.781 -14.562 1 58.34 285 GLY A O 1
ATOM 2212 N N . ASP A 1 286 ? 16.266 19.641 -15.789 1 42.16 286 ASP A N 1
ATOM 2213 C CA . ASP A 1 286 ? 15.977 20.797 -16.641 1 42.16 286 ASP A CA 1
ATOM 2214 C C . ASP A 1 286 ? 14.578 21.344 -16.359 1 42.16 286 ASP A C 1
ATOM 2216 O O . ASP A 1 286 ? 13.656 20.578 -16.062 1 42.16 286 ASP A O 1
ATOM 2220 N N . GLN B 1 1 ? -12.203 -33.031 -1.89 1 83.69 1 GLN B N 1
ATOM 2221 C CA . GLN B 1 1 ? -11.602 -33.938 -2.881 1 83.69 1 GLN B CA 1
ATOM 2222 C C . GLN B 1 1 ? -11.258 -33.156 -4.16 1 83.69 1 GLN B C 1
ATOM 2224 O O . GLN B 1 1 ? -11.938 -32.188 -4.508 1 83.69 1 GLN B O 1
ATOM 2229 N N . ILE B 1 2 ? -10.156 -33.625 -4.773 1 94.69 2 ILE B N 1
ATOM 2230 C CA . ILE B 1 2 ? -9.805 -33.031 -6.047 1 94.69 2 ILE B CA 1
ATOM 2231 C C . ILE B 1 2 ? -10.766 -33.5 -7.133 1 94.69 2 ILE B C 1
ATOM 2233 O O . ILE B 1 2 ? -11.227 -34.656 -7.094 1 94.69 2 ILE B O 1
ATOM 2237 N N . ASN B 1 3 ? -11.148 -32.688 -8.039 1 95.56 3 ASN B N 1
ATOM 2238 C CA . ASN B 1 3 ? -12.031 -32.938 -9.172 1 95.56 3 ASN B CA 1
ATOM 2239 C C . ASN B 1 3 ? -11.328 -32.688 -10.5 1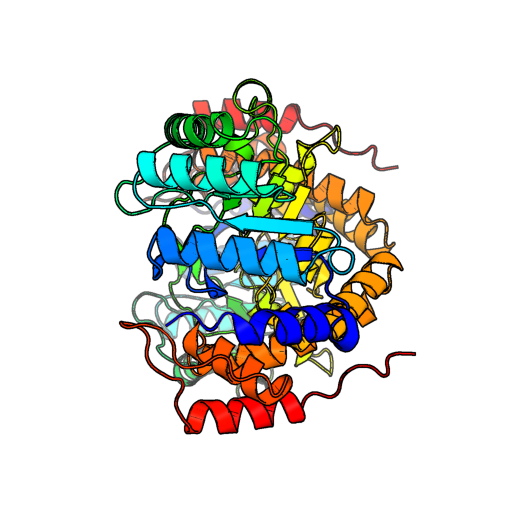 95.56 3 ASN B C 1
ATOM 2241 O O . ASN B 1 3 ? -11.508 -31.656 -11.125 1 95.56 3 ASN B O 1
ATOM 2245 N N . LEU B 1 4 ? -10.625 -33.719 -10.977 1 97.19 4 LEU B N 1
ATOM 2246 C CA . LEU B 1 4 ? -9.734 -33.562 -12.125 1 97.19 4 LEU B CA 1
ATOM 2247 C C . LEU B 1 4 ? -10.531 -33.281 -13.398 1 97.19 4 LEU B C 1
ATOM 2249 O O . LEU B 1 4 ? -10.109 -32.5 -14.234 1 97.19 4 LEU B O 1
ATOM 2253 N N . PRO B 1 5 ? -11.711 -33.812 -13.57 1 96.12 5 PRO B N 1
ATOM 2254 C CA . PRO B 1 5 ? -12.453 -33.625 -14.82 1 96.12 5 PRO B CA 1
ATOM 2255 C C . PRO B 1 5 ? -12.844 -32.188 -15.07 1 96.12 5 PRO B C 1
ATOM 2257 O O . PRO B 1 5 ? -13.023 -31.781 -16.219 1 96.12 5 PRO B O 1
ATOM 2260 N N . VAL B 1 6 ? -12.938 -31.406 -14.055 1 97.06 6 VAL B N 1
ATOM 2261 C CA . VAL B 1 6 ? -13.406 -30.031 -14.18 1 97.06 6 VAL B CA 1
ATOM 2262 C C . VAL B 1 6 ? -12.289 -29.156 -14.75 1 97.06 6 VAL B C 1
ATOM 2264 O O . VAL B 1 6 ? -12.555 -28.078 -15.273 1 97.06 6 VAL B O 1
ATOM 2267 N N . ILE B 1 7 ? -11.062 -29.609 -14.734 1 98.19 7 ILE B N 1
ATOM 2268 C CA . ILE B 1 7 ? -9.906 -28.781 -15.062 1 98.19 7 ILE B CA 1
ATOM 2269 C C . ILE B 1 7 ? -9.938 -28.406 -16.547 1 98.19 7 ILE B C 1
ATOM 2271 O O . ILE B 1 7 ? -9.578 -27.281 -16.906 1 98.19 7 ILE B O 1
ATOM 2275 N N . ARG B 1 8 ? -10.344 -29.312 -17.391 1 98.06 8 ARG B N 1
ATOM 2276 C CA . ARG B 1 8 ? -10.438 -29 -18.812 1 98.06 8 ARG B CA 1
ATOM 2277 C C . ARG B 1 8 ? -11.359 -27.812 -19.047 1 98.06 8 ARG B C 1
ATOM 2279 O O . ARG B 1 8 ? -10.977 -26.859 -19.734 1 98.06 8 ARG B O 1
ATOM 2286 N N . GLN B 1 9 ? -12.523 -27.906 -18.5 1 98.31 9 GLN B N 1
ATOM 2287 C CA . GLN B 1 9 ? -13.5 -26.828 -18.609 1 98.31 9 GLN B CA 1
ATOM 2288 C C . GLN B 1 9 ? -12.953 -25.531 -18.031 1 98.31 9 GLN B C 1
ATOM 2290 O O . GLN B 1 9 ? -13.195 -24.438 -18.562 1 98.31 9 GLN B O 1
ATOM 2295 N N . TYR B 1 10 ? -12.289 -25.625 -16.922 1 98.44 10 TYR B N 1
ATOM 2296 C CA . TYR B 1 10 ? -11.711 -24.469 -16.25 1 98.44 10 TYR B CA 1
ATOM 2297 C C . TYR B 1 10 ? -10.672 -23.781 -17.125 1 98.44 10 TYR B C 1
ATOM 2299 O O . TYR B 1 10 ? -10.703 -22.562 -17.297 1 98.44 10 TYR B O 1
ATOM 2307 N N . VAL B 1 11 ? -9.773 -24.516 -17.703 1 98.81 11 VAL B N 1
ATOM 2308 C CA . VAL B 1 11 ? -8.758 -23.984 -18.609 1 98.81 11 VAL B CA 1
ATOM 2309 C C . VAL B 1 11 ? -9.438 -23.266 -19.781 1 98.81 11 VAL B C 1
ATOM 2311 O O . VAL B 1 11 ? -9.078 -22.125 -20.094 1 98.81 11 VAL B O 1
ATOM 2314 N N . ASP B 1 12 ? -10.406 -23.922 -20.391 1 98.75 12 ASP B N 1
ATOM 2315 C CA . ASP B 1 12 ? -11.117 -23.312 -21.516 1 98.75 12 ASP B CA 1
ATOM 2316 C C . ASP B 1 12 ? -11.781 -22 -21.109 1 98.75 12 ASP B C 1
ATOM 2318 O O . ASP B 1 12 ? -11.734 -21.016 -21.859 1 98.75 12 ASP B O 1
ATOM 2322 N N . TYR B 1 13 ? -12.398 -22.016 -20 1 98.75 13 TYR B N 1
ATOM 2323 C CA . TYR B 1 13 ? -13.062 -20.812 -19.484 1 98.75 13 TYR B CA 1
ATOM 2324 C C . TYR B 1 13 ? -12.07 -19.672 -19.297 1 98.75 13 TYR B C 1
ATOM 2326 O O . TYR B 1 13 ? -12.328 -18.547 -19.719 1 98.75 13 TYR B O 1
ATOM 2334 N N . LEU B 1 14 ? -10.891 -19.922 -18.641 1 98.81 14 LEU B N 1
ATOM 2335 C CA . LEU B 1 14 ? -9.891 -18.891 -18.406 1 98.81 14 LEU B CA 1
ATOM 2336 C C . LEU B 1 14 ? -9.383 -18.297 -19.719 1 98.81 14 LEU B C 1
ATOM 2338 O O . LEU B 1 14 ? -9.289 -17.078 -19.875 1 98.81 14 LEU B O 1
ATOM 2342 N N . VAL B 1 15 ? -9.133 -19.172 -20.656 1 98.75 15 VAL B N 1
ATOM 2343 C CA . VAL B 1 15 ? -8.539 -18.75 -21.922 1 98.75 15 VAL B CA 1
ATOM 2344 C C . VAL B 1 15 ? -9.578 -18.016 -22.75 1 98.75 15 VAL B C 1
ATOM 2346 O O . VAL B 1 15 ? -9.328 -16.906 -23.234 1 98.75 15 VAL B O 1
ATOM 2349 N N . ASN B 1 16 ? -10.773 -18.578 -22.875 1 98.44 16 ASN B N 1
ATOM 2350 C CA . ASN B 1 16 ? -11.75 -18.094 -23.844 1 98.44 16 ASN B CA 1
ATOM 2351 C C . ASN B 1 16 ? -12.594 -16.953 -23.266 1 98.44 16 ASN B C 1
ATOM 2353 O O . ASN B 1 16 ? -12.953 -16.016 -23.969 1 98.44 16 ASN B O 1
ATOM 2357 N N . GLU B 1 17 ? -12.945 -17.062 -21.969 1 98.19 17 GLU B N 1
ATOM 2358 C CA . GLU B 1 17 ? -13.883 -16.109 -21.391 1 98.19 17 GLU B CA 1
ATOM 2359 C C . GLU B 1 17 ? -13.141 -14.984 -20.672 1 98.19 17 GLU B C 1
ATOM 2361 O O . GLU B 1 17 ? -13.594 -13.836 -20.672 1 98.19 17 GLU B O 1
ATOM 2366 N N . GLN B 1 18 ? -11.992 -15.281 -20.094 1 98.38 18 GLN B N 1
ATOM 2367 C CA . GLN B 1 18 ? -11.297 -14.297 -19.266 1 98.38 18 GLN B CA 1
ATOM 2368 C C . GLN B 1 18 ? -10.039 -13.789 -19.953 1 98.38 18 GLN B C 1
ATOM 2370 O O . GLN B 1 18 ? -9.461 -12.781 -19.547 1 98.38 18 GLN B O 1
ATOM 2375 N N . ASN B 1 19 ? -9.648 -14.406 -21.031 1 98.12 19 ASN B N 1
ATOM 2376 C CA . ASN B 1 19 ? -8.383 -14.109 -21.688 1 98.12 19 ASN B CA 1
ATOM 2377 C C . ASN B 1 19 ? -7.211 -14.18 -20.703 1 98.12 19 ASN B C 1
ATOM 2379 O O . ASN B 1 19 ? -6.395 -13.258 -20.641 1 98.12 19 ASN B O 1
ATOM 2383 N N . VAL B 1 20 ? -7.16 -15.234 -19.906 1 98.44 20 VAL B N 1
ATOM 2384 C CA . VAL B 1 20 ? -6.078 -15.562 -18.984 1 98.44 20 VAL B CA 1
ATOM 2385 C C . VAL B 1 20 ? -5.34 -16.797 -19.469 1 98.44 20 VAL B C 1
ATOM 2387 O O . VAL B 1 20 ? -5.914 -17.891 -19.547 1 98.44 20 VAL B O 1
ATOM 2390 N N . LYS B 1 21 ? -4.031 -16.594 -19.766 1 98.12 21 LYS B N 1
ATOM 2391 C CA . LYS B 1 21 ? -3.297 -17.688 -20.391 1 98.12 21 LYS B CA 1
ATOM 2392 C C . LYS B 1 21 ? -2.088 -18.094 -19.547 1 98.12 21 LYS B C 1
ATOM 2394 O O . LYS B 1 21 ? -1.275 -18.922 -19.984 1 98.12 21 LYS B O 1
ATOM 2399 N N . ASN B 1 22 ? -1.866 -17.484 -18.484 1 98.19 22 ASN B N 1
ATOM 2400 C CA . ASN B 1 22 ? -0.878 -17.859 -17.484 1 98.19 22 ASN B CA 1
ATOM 2401 C C . ASN B 1 22 ? -1.536 -18.203 -16.141 1 98.19 22 ASN B C 1
ATOM 2403 O O . ASN B 1 22 ? -2.324 -17.406 -15.617 1 98.19 22 ASN B O 1
ATOM 2407 N N . VAL B 1 23 ? -1.213 -19.406 -15.625 1 98.44 23 VAL B N 1
ATOM 2408 C CA . VAL B 1 23 ? -1.911 -19.812 -14.414 1 98.44 23 VAL B CA 1
ATOM 2409 C C . VAL B 1 23 ? -0.896 -20.172 -13.328 1 98.44 23 VAL B C 1
ATOM 2411 O O . VAL B 1 23 ? 0.236 -20.562 -13.633 1 98.44 23 VAL B O 1
ATOM 2414 N N . PHE B 1 24 ? -1.256 -19.922 -12.109 1 98.38 24 PHE B N 1
ATOM 2415 C CA . PHE B 1 24 ? -0.564 -20.328 -10.898 1 98.38 24 PHE B CA 1
ATOM 2416 C C . PHE B 1 24 ? -1.347 -21.422 -10.172 1 98.38 24 PHE B C 1
ATOM 2418 O O . PHE B 1 24 ? -2.393 -21.156 -9.578 1 98.38 24 PHE B O 1
ATOM 2425 N N . VAL B 1 25 ? -0.823 -22.641 -10.141 1 98.38 25 VAL B N 1
ATOM 2426 C CA . VAL B 1 25 ? -1.548 -23.828 -9.695 1 98.38 25 VAL B CA 1
ATOM 2427 C C . VAL B 1 25 ? -1.093 -24.219 -8.297 1 98.38 25 VAL B C 1
ATOM 2429 O O . VAL B 1 25 ? 0.097 -24.156 -7.977 1 98.38 25 VAL B O 1
ATOM 2432 N N . ASN B 1 26 ? -2.02 -24.641 -7.496 1 97.88 26 ASN B N 1
ATOM 2433 C CA . ASN B 1 26 ? -1.776 -25.172 -6.156 1 97.88 26 ASN B CA 1
ATOM 2434 C C . ASN B 1 26 ? -1.29 -24.078 -5.207 1 97.88 26 ASN B C 1
ATOM 2436 O O . ASN B 1 26 ? -0.549 -24.359 -4.262 1 97.88 26 ASN B O 1
ATOM 2440 N N . GLY B 1 27 ? -1.645 -22.828 -5.504 1 95.69 27 GLY B N 1
ATOM 2441 C CA . GLY B 1 27 ? -1.335 -21.734 -4.598 1 95.69 27 GLY B CA 1
ATOM 2442 C C . GLY B 1 27 ? -2.326 -21.609 -3.455 1 95.69 27 GLY B C 1
ATOM 2443 O O . GLY B 1 27 ? -3.027 -22.562 -3.125 1 95.69 27 GLY B O 1
ATOM 2444 N N . THR B 1 28 ? -2.404 -20.422 -2.877 1 92.12 28 THR B N 1
ATOM 2445 C CA . THR B 1 28 ? -3.232 -20.156 -1.708 1 92.12 28 THR B CA 1
ATOM 2446 C C . THR B 1 28 ? -4.715 -20.281 -2.051 1 92.12 28 THR B C 1
ATOM 2448 O O . THR B 1 28 ? -5.449 -21 -1.374 1 92.12 28 THR B O 1
ATOM 2451 N N . THR B 1 29 ? -5.16 -19.719 -3.145 1 92.44 29 THR B N 1
ATOM 2452 C CA . THR B 1 29 ? -6.562 -19.75 -3.545 1 92.44 29 THR B CA 1
ATOM 2453 C C . THR B 1 29 ? -6.953 -21.141 -4.051 1 92.44 29 THR B C 1
ATOM 2455 O O . THR B 1 29 ? -8.133 -21.5 -4.031 1 92.44 29 THR B O 1
ATOM 2458 N N . GLY B 1 30 ? -5.957 -21.953 -4.477 1 94.12 30 GLY B N 1
ATOM 2459 C CA . GLY B 1 30 ? -6.188 -23.312 -4.918 1 94.12 30 GLY B CA 1
ATOM 2460 C C . GLY B 1 30 ? -6.164 -24.328 -3.785 1 94.12 30 GLY B C 1
ATOM 2461 O O . GLY B 1 30 ? -6.27 -25.531 -4.016 1 94.12 30 GLY B O 1
ATOM 2462 N N . GLU B 1 31 ? -5.945 -23.859 -2.572 1 96.12 31 GLU B N 1
ATOM 2463 C CA . GLU B 1 31 ? -5.91 -24.672 -1.363 1 96.12 31 GLU B CA 1
ATOM 2464 C C . GLU B 1 31 ? -4.746 -25.656 -1.399 1 96.12 31 GLU B C 1
ATOM 2466 O O . GLU B 1 31 ? -4.855 -26.781 -0.885 1 96.12 31 GLU B O 1
ATOM 2471 N N . GLY B 1 32 ? -3.664 -25.281 -2.023 1 95.81 32 GLY B N 1
ATOM 2472 C CA . GLY B 1 32 ? -2.539 -26.172 -2.207 1 95.81 32 GLY B CA 1
ATOM 2473 C C . GLY B 1 32 ? -2.041 -26.781 -0.908 1 95.81 32 GLY B C 1
ATOM 2474 O O . GLY B 1 32 ? -1.733 -27.969 -0.851 1 95.81 32 GLY B O 1
ATOM 2475 N N . LEU B 1 33 ? -2.041 -26.016 0.117 1 95.31 33 LEU B N 1
ATOM 2476 C CA . LEU B 1 33 ? -1.456 -26.469 1.375 1 95.31 33 LEU B CA 1
ATOM 2477 C C . LEU B 1 33 ? -2.438 -27.344 2.146 1 95.31 33 LEU B C 1
ATOM 2479 O O . LEU B 1 33 ? -2.068 -27.969 3.143 1 95.31 33 LEU B O 1
ATOM 2483 N N . SER B 1 34 ? -3.656 -27.438 1.636 1 96.56 34 SER B N 1
ATOM 2484 C CA . SER B 1 34 ? -4.641 -28.344 2.227 1 96.56 34 SER B CA 1
ATOM 2485 C C . SER B 1 34 ? -4.609 -29.703 1.552 1 96.56 34 SER B C 1
ATOM 2487 O O . SER B 1 34 ? -5.301 -30.641 1.982 1 96.56 34 SER B O 1
ATOM 2489 N N . LEU B 1 35 ? -3.818 -29.859 0.512 1 97.44 35 LEU B N 1
ATOM 2490 C CA . LEU B 1 35 ? -3.785 -31.078 -0.296 1 97.44 35 LEU B CA 1
ATOM 2491 C C . LEU B 1 35 ? -2.564 -31.922 0.045 1 97.44 35 LEU B C 1
ATOM 2493 O O . LEU B 1 35 ? -1.535 -31.391 0.473 1 97.44 35 LEU B O 1
ATOM 2497 N N . SER B 1 36 ? -2.758 -33.25 -0.123 1 97.44 36 SER B N 1
ATOM 2498 C CA . SER B 1 36 ? -1.602 -34.125 -0.004 1 97.44 36 SER B CA 1
ATOM 2499 C C . SER B 1 36 ? -0.622 -33.906 -1.153 1 97.44 36 SER B C 1
ATOM 2501 O O . SER B 1 36 ? -0.98 -33.344 -2.182 1 97.44 36 SER B O 1
ATOM 2503 N N . ILE B 1 37 ? 0.583 -34.406 -0.945 1 97.75 37 ILE B N 1
ATOM 2504 C CA . ILE B 1 37 ? 1.61 -34.312 -1.978 1 97.75 37 ILE B CA 1
ATOM 2505 C C . ILE B 1 37 ? 1.123 -35 -3.248 1 97.75 37 ILE B C 1
ATOM 2507 O O . ILE B 1 37 ? 1.292 -34.5 -4.352 1 97.75 37 ILE B O 1
ATOM 2511 N N . GLN B 1 38 ? 0.479 -36.094 -3.066 1 98.12 38 GLN B N 1
ATOM 2512 C CA . GLN B 1 38 ? -0.011 -36.875 -4.211 1 98.12 38 GLN B CA 1
ATOM 2513 C C . GLN B 1 38 ? -1.12 -36.094 -4.938 1 98.12 38 GLN B C 1
ATOM 2515 O O . GLN B 1 38 ? -1.16 -36.094 -6.172 1 98.12 38 GLN B O 1
ATOM 2520 N N . GLU B 1 39 ? -1.996 -35.5 -4.238 1 98.44 39 GLU B N 1
ATOM 2521 C CA . GLU B 1 39 ? -3.061 -34.719 -4.836 1 98.44 39 GLU B CA 1
ATOM 2522 C C . GLU B 1 39 ? -2.49 -33.531 -5.613 1 98.44 39 GLU B C 1
ATOM 2524 O O . GLU B 1 39 ? -2.957 -33.219 -6.711 1 98.44 39 GLU B O 1
ATOM 2529 N N . ARG B 1 40 ? -1.535 -32.875 -5.051 1 98.56 40 ARG B N 1
ATOM 2530 C CA . ARG B 1 40 ? -0.908 -31.734 -5.707 1 98.56 40 ARG B CA 1
ATOM 2531 C C . ARG B 1 40 ? -0.238 -32.156 -7.012 1 98.56 40 ARG B C 1
ATOM 2533 O O . ARG B 1 40 ? -0.309 -31.422 -8.008 1 98.56 40 ARG B O 1
ATOM 2540 N N . LYS B 1 41 ? 0.394 -33.312 -6.949 1 98.75 41 LYS B N 1
ATOM 2541 C CA . LYS B 1 41 ? 1.011 -33.844 -8.172 1 98.75 41 LYS B CA 1
ATOM 2542 C C . LYS B 1 41 ? -0.04 -34.125 -9.234 1 98.75 41 LYS B C 1
ATOM 2544 O O . LYS B 1 41 ? 0.132 -33.75 -10.398 1 98.75 41 LYS B O 1
ATOM 2549 N N . GLN B 1 42 ? -1.136 -34.719 -8.852 1 98.69 42 GLN B N 1
ATOM 2550 C CA . GLN B 1 42 ? -2.205 -35.031 -9.789 1 98.69 42 GLN B CA 1
ATOM 2551 C C . GLN B 1 42 ? -2.791 -33.781 -10.414 1 98.69 42 GLN B C 1
ATOM 2553 O O . GLN B 1 42 ? -3.043 -33.719 -11.617 1 98.69 42 GLN B O 1
ATOM 2558 N N . LEU B 1 43 ? -2.98 -32.781 -9.617 1 98.56 43 LEU B N 1
ATOM 2559 C CA . LEU B 1 43 ? -3.523 -31.531 -10.109 1 98.56 43 LEU B CA 1
ATOM 2560 C C . LEU B 1 43 ? -2.555 -30.859 -11.078 1 98.56 43 LEU B C 1
ATOM 2562 O O . LEU B 1 43 ? -2.963 -30.391 -12.141 1 98.56 43 LEU B O 1
ATOM 2566 N N . ALA B 1 44 ? -1.291 -30.844 -10.695 1 98.81 44 ALA B N 1
ATOM 2567 C CA . ALA B 1 44 ? -0.279 -30.266 -11.578 1 98.81 44 ALA B CA 1
ATOM 2568 C C . ALA B 1 44 ? -0.266 -30.969 -12.93 1 98.81 44 ALA B C 1
ATOM 2570 O O . ALA B 1 44 ? -0.28 -30.312 -13.977 1 98.81 44 ALA B O 1
ATOM 2571 N N . GLU B 1 45 ? -0.3 -32.281 -12.883 1 98.88 45 GLU B N 1
ATOM 2572 C CA . GLU B 1 45 ? -0.302 -33.062 -14.109 1 98.88 45 GLU B CA 1
ATOM 2573 C C . GLU B 1 45 ? -1.521 -32.75 -14.969 1 98.88 45 GLU B C 1
ATOM 2575 O O . GLU B 1 45 ? -1.4 -32.562 -16.188 1 98.88 45 GLU B O 1
ATOM 2580 N N . GLU B 1 46 ? -2.631 -32.656 -14.352 1 98.75 46 GLU B N 1
ATOM 2581 C CA . GLU B 1 46 ? -3.865 -32.438 -15.094 1 98.75 46 GLU B CA 1
ATOM 2582 C C . GLU B 1 46 ? -3.889 -31.031 -15.703 1 98.75 46 GLU B C 1
ATOM 2584 O O . GLU B 1 46 ? -4.316 -30.859 -16.844 1 98.75 46 GLU B O 1
ATOM 2589 N N . TRP B 1 47 ? -3.422 -30.031 -14.953 1 98.75 47 TRP B N 1
ATOM 2590 C CA . TRP B 1 47 ? -3.346 -28.688 -15.492 1 98.75 47 TRP B CA 1
ATOM 2591 C C . TRP B 1 47 ? -2.375 -28.609 -16.672 1 98.75 47 TRP B C 1
ATOM 2593 O O . TRP B 1 47 ? -2.643 -27.938 -17.656 1 98.75 47 TRP B O 1
ATOM 2603 N N . MET B 1 48 ? -1.231 -29.297 -16.531 1 98.75 48 MET B N 1
ATOM 2604 C CA . MET B 1 48 ? -0.279 -29.359 -17.641 1 98.75 48 MET B CA 1
ATOM 2605 C C . MET B 1 48 ? -0.91 -30 -18.875 1 98.75 48 MET B C 1
ATOM 2607 O O . MET B 1 48 ? -0.756 -29.516 -19.984 1 98.75 48 MET B O 1
ATOM 2611 N N . CYS B 1 49 ? -1.626 -31.031 -18.625 1 98.69 49 CYS B N 1
ATOM 2612 C CA . CYS B 1 49 ? -2.236 -31.781 -19.719 1 98.69 49 CYS B CA 1
ATOM 2613 C C . CYS B 1 49 ? -3.314 -30.969 -20.422 1 98.69 49 CYS B C 1
ATOM 2615 O O . CYS B 1 49 ? -3.262 -30.766 -21.625 1 98.69 49 CYS B O 1
ATOM 2617 N N . GLN B 1 50 ? -4.238 -30.391 -19.672 1 98.62 50 GLN B N 1
ATOM 2618 C CA . GLN B 1 50 ? -5.375 -29.672 -20.234 1 98.62 50 GLN B CA 1
ATOM 2619 C C . GLN B 1 50 ? -4.953 -28.312 -20.766 1 98.62 50 GLN B C 1
ATOM 2621 O O . GLN B 1 50 ? -5.629 -27.734 -21.609 1 98.62 50 GLN B O 1
ATOM 2626 N N . GLY B 1 51 ? -3.891 -27.812 -20.234 1 98.62 51 GLY B N 1
ATOM 2627 C CA . GLY B 1 51 ? -3.408 -26.516 -20.641 1 98.62 51 GLY B CA 1
ATOM 2628 C C . GLY B 1 51 ? -2.551 -26.547 -21.891 1 98.62 51 GLY B C 1
ATOM 2629 O O . GLY B 1 51 ? -2.244 -25.5 -22.469 1 98.62 51 GLY B O 1
ATOM 2630 N N . LYS B 1 52 ? -2.166 -27.734 -22.328 1 98.19 52 LYS B N 1
ATOM 2631 C CA . LYS B 1 52 ? -1.272 -27.875 -23.484 1 98.19 52 LYS B CA 1
ATOM 2632 C C . LYS B 1 52 ? -1.85 -27.188 -24.719 1 98.19 52 LYS B C 1
ATOM 2634 O O . LYS B 1 52 ? -3.018 -27.391 -25.062 1 98.19 52 LYS B O 1
ATOM 2639 N N . ASP B 1 53 ? -1.023 -26.297 -25.344 1 97.81 53 ASP B N 1
ATOM 2640 C CA . ASP B 1 53 ? -1.333 -25.562 -26.578 1 97.81 53 ASP B CA 1
ATOM 2641 C C . ASP B 1 53 ? -2.438 -24.531 -26.328 1 97.81 53 ASP B C 1
ATOM 2643 O O . ASP B 1 53 ? -2.994 -23.984 -27.281 1 97.81 53 ASP B O 1
ATOM 2647 N N . LYS B 1 54 ? -2.875 -24.344 -25.062 1 98.56 54 LYS B N 1
ATOM 2648 C CA . LYS B 1 54 ? -3.877 -23.344 -24.703 1 98.56 54 LYS B CA 1
ATOM 2649 C C . LYS B 1 54 ? -3.289 -22.281 -23.781 1 98.56 54 LYS B C 1
ATOM 2651 O O . LYS B 1 54 ? -3.48 -21.094 -24 1 98.56 54 LYS B O 1
ATOM 2656 N N . LEU B 1 55 ? -2.648 -22.703 -22.781 1 98.69 55 LEU B N 1
ATOM 2657 C CA . LEU B 1 55 ? -2.002 -21.812 -21.812 1 98.69 55 LEU B CA 1
ATOM 2658 C C . LEU B 1 55 ? -0.57 -21.5 -22.234 1 98.69 55 LEU B C 1
ATOM 2660 O O . LEU B 1 55 ? 0.122 -22.359 -22.781 1 98.69 55 LEU B O 1
ATOM 2664 N N . ASP B 1 56 ? -0.14 -20.266 -22 1 98 56 ASP B N 1
ATOM 2665 C CA . ASP B 1 56 ? 1.235 -19.859 -22.281 1 98 56 ASP B CA 1
ATOM 2666 C C . ASP B 1 56 ? 2.188 -20.359 -21.203 1 98 56 ASP B C 1
ATOM 2668 O O . ASP B 1 56 ? 3.297 -20.812 -21.5 1 98 56 ASP B O 1
ATOM 2672 N N . HIS B 1 57 ? 1.786 -20.25 -19.906 1 97.06 57 HIS B N 1
ATOM 2673 C CA . HIS B 1 57 ? 2.621 -20.672 -18.797 1 97.06 57 HIS B CA 1
ATOM 2674 C C . HIS B 1 57 ? 1.78 -21.281 -17.672 1 97.06 57 HIS B C 1
ATOM 2676 O O . HIS B 1 57 ? 0.691 -20.797 -17.375 1 97.06 57 HIS B O 1
ATOM 2682 N N . VAL B 1 58 ? 2.293 -22.375 -17.203 1 98.69 58 VAL B N 1
ATOM 2683 C CA . VAL B 1 58 ? 1.77 -23 -15.992 1 98.69 58 VAL B CA 1
ATOM 2684 C C . VAL B 1 58 ? 2.846 -23 -14.906 1 98.69 58 VAL B C 1
ATOM 2686 O O . VAL B 1 58 ? 3.857 -23.688 -15.031 1 98.69 58 VAL B O 1
ATOM 2689 N N . ILE B 1 59 ? 2.637 -22.188 -13.891 1 98.75 59 ILE B N 1
ATOM 2690 C CA . ILE B 1 59 ? 3.539 -22.125 -12.742 1 98.75 59 ILE B CA 1
ATOM 2691 C C . ILE B 1 59 ? 2.967 -22.953 -11.594 1 98.75 59 ILE B C 1
ATOM 2693 O O . ILE B 1 59 ? 1.81 -22.781 -11.211 1 98.75 59 ILE B O 1
ATOM 2697 N N . ILE B 1 60 ? 3.764 -23.812 -11.055 1 98.88 60 ILE B N 1
ATOM 2698 C CA . ILE B 1 60 ? 3.293 -24.734 -10.023 1 98.88 60 ILE B CA 1
ATOM 2699 C C . ILE B 1 60 ? 3.869 -24.328 -8.664 1 98.88 60 ILE B C 1
ATOM 2701 O O . ILE B 1 60 ? 5.082 -24.156 -8.531 1 98.88 60 ILE B O 1
ATOM 2705 N N . HIS B 1 61 ? 3.008 -24.172 -7.711 1 98.81 61 HIS B N 1
ATOM 2706 C CA . HIS B 1 61 ? 3.453 -23.938 -6.344 1 98.81 61 HIS B CA 1
ATOM 2707 C C . HIS B 1 61 ? 4.012 -25.219 -5.727 1 98.81 61 HIS B C 1
ATOM 2709 O O . HIS B 1 61 ? 3.316 -26.234 -5.656 1 98.81 61 HIS B O 1
ATOM 2715 N N . VAL B 1 62 ? 5.203 -25.125 -5.211 1 98.81 62 VAL B N 1
ATOM 2716 C CA . VAL B 1 62 ? 5.84 -26.344 -4.688 1 98.81 62 VAL B CA 1
ATOM 2717 C C . VAL B 1 62 ? 6.238 -26.125 -3.229 1 98.81 62 VAL B C 1
ATOM 2719 O O . VAL B 1 62 ? 7 -26.906 -2.662 1 98.81 62 VAL B O 1
ATOM 2722 N N . GLY B 1 63 ? 5.77 -25.047 -2.666 1 97.88 63 GLY B N 1
ATOM 2723 C CA . GLY B 1 63 ? 6.074 -24.75 -1.272 1 97.88 63 GLY B CA 1
ATOM 2724 C C . GLY B 1 63 ? 5.355 -25.672 -0.302 1 97.88 63 GLY B C 1
ATOM 2725 O O . GLY B 1 63 ? 4.207 -26.047 -0.533 1 97.88 63 GLY B O 1
ATOM 2726 N N . ALA B 1 64 ? 5.957 -26 0.739 1 96.69 64 ALA B N 1
ATOM 2727 C CA . ALA B 1 64 ? 5.453 -26.766 1.878 1 96.69 64 ALA B CA 1
ATOM 2728 C C . ALA B 1 64 ? 6.172 -26.375 3.164 1 96.69 64 ALA B C 1
ATOM 2730 O O . ALA B 1 64 ? 6.988 -25.453 3.168 1 96.69 64 ALA B O 1
ATOM 2731 N N . LEU B 1 65 ? 5.828 -27.094 4.281 1 95.88 65 LEU B N 1
ATOM 2732 C CA . LEU B 1 65 ? 6.43 -26.719 5.559 1 95.88 65 LEU B CA 1
ATOM 2733 C C . LEU B 1 65 ? 7.711 -27.516 5.801 1 95.88 65 LEU B C 1
ATOM 2735 O O . LEU B 1 65 ? 8.5 -27.156 6.68 1 95.88 65 LEU B O 1
ATOM 2739 N N . ASN B 1 66 ? 7.938 -28.547 5.008 1 95.69 66 ASN B N 1
ATOM 2740 C CA . ASN B 1 66 ? 9.188 -29.297 5.133 1 95.69 66 ASN B CA 1
ATOM 2741 C C . ASN B 1 66 ? 9.93 -29.375 3.805 1 95.69 66 ASN B C 1
ATOM 2743 O O . ASN B 1 66 ? 9.305 -29.453 2.744 1 95.69 66 ASN B O 1
ATOM 2747 N N . LEU B 1 67 ? 11.219 -29.375 3.922 1 97.94 67 LEU B N 1
ATOM 2748 C CA . LEU B 1 67 ? 12.109 -29.25 2.77 1 97.94 67 LEU B CA 1
ATOM 2749 C C . LEU B 1 67 ? 11.984 -30.469 1.862 1 97.94 67 LEU B C 1
ATOM 2751 O O . LEU B 1 67 ? 11.859 -30.328 0.644 1 97.94 67 LEU B O 1
ATOM 2755 N N . PRO B 1 68 ? 11.906 -31.734 2.367 1 98.38 68 PRO B N 1
ATOM 2756 C CA . PRO B 1 68 ? 11.844 -32.906 1.476 1 98.38 68 PRO B CA 1
ATOM 2757 C C . PRO B 1 68 ? 10.617 -32.875 0.571 1 98.38 68 PRO B C 1
ATOM 2759 O O . PRO B 1 68 ? 10.703 -33.25 -0.6 1 98.38 68 PRO B O 1
ATOM 2762 N N . GLU B 1 69 ? 9.523 -32.406 1.042 1 98.38 69 GLU B N 1
ATOM 2763 C CA . GLU B 1 69 ? 8.312 -32.344 0.231 1 98.38 69 GLU B CA 1
ATOM 2764 C C . GLU B 1 69 ? 8.422 -31.266 -0.839 1 98.38 69 GLU B C 1
ATOM 2766 O O . GLU B 1 69 ? 8 -31.469 -1.979 1 98.38 69 GLU B O 1
ATOM 2771 N N . CYS B 1 70 ? 8.969 -30.156 -0.471 1 98.75 70 CYS B N 1
ATOM 2772 C CA . CYS B 1 70 ? 9.211 -29.109 -1.465 1 98.75 70 CYS B CA 1
ATOM 2773 C C . CYS B 1 70 ? 10.086 -29.625 -2.598 1 98.75 70 CYS B C 1
ATOM 2775 O O . CYS B 1 70 ? 9.781 -29.406 -3.773 1 98.75 70 CYS B O 1
ATOM 2777 N N . GLN B 1 71 ? 11.086 -30.266 -2.174 1 98.88 71 GLN B N 1
ATOM 2778 C CA . GLN B 1 71 ? 12.031 -30.797 -3.15 1 98.88 71 GLN B CA 1
ATOM 2779 C C . GLN B 1 71 ? 11.375 -31.844 -4.051 1 98.88 71 GLN B C 1
ATOM 2781 O O . GLN B 1 71 ? 11.586 -31.844 -5.262 1 98.88 71 GLN B O 1
ATOM 2786 N N . GLU B 1 72 ? 10.617 -32.688 -3.43 1 98.88 72 GLU B N 1
ATOM 2787 C CA . GLU B 1 72 ? 9.891 -33.688 -4.191 1 98.88 72 GLU B CA 1
ATOM 2788 C C . GLU B 1 72 ? 8.953 -33.062 -5.211 1 98.88 72 GLU B C 1
ATOM 2790 O O . GLU B 1 72 ? 8.922 -33.469 -6.375 1 98.88 72 GLU B O 1
ATOM 2795 N N . LEU B 1 73 ? 8.25 -32.062 -4.812 1 98.94 73 LEU B N 1
ATOM 2796 C CA . LEU B 1 73 ? 7.309 -31.391 -5.684 1 98.94 73 LEU B CA 1
ATOM 2797 C C . LEU B 1 73 ? 8.047 -30.625 -6.785 1 98.94 73 LEU B C 1
ATOM 2799 O O . LEU B 1 73 ? 7.574 -30.562 -7.926 1 98.94 73 LEU B O 1
ATOM 2803 N N . ALA B 1 74 ? 9.164 -30.062 -6.477 1 98.94 74 ALA B N 1
ATOM 2804 C CA . ALA B 1 74 ? 9.961 -29.359 -7.473 1 98.94 74 ALA B CA 1
ATOM 2805 C C . ALA B 1 74 ? 10.453 -30.312 -8.562 1 98.94 74 ALA B C 1
ATOM 2807 O O . ALA B 1 74 ? 10.344 -30 -9.75 1 98.94 74 ALA B O 1
ATOM 2808 N N . ARG B 1 75 ? 10.969 -31.453 -8.148 1 98.88 75 ARG B N 1
ATOM 2809 C CA . ARG B 1 75 ? 11.398 -32.438 -9.117 1 98.88 75 ARG B CA 1
ATOM 2810 C C . ARG B 1 75 ? 10.25 -32.875 -10.008 1 98.88 75 ARG B C 1
ATOM 2812 O O . ARG B 1 75 ? 10.414 -33 -11.227 1 98.88 75 ARG B O 1
ATOM 2819 N N . HIS B 1 76 ? 9.172 -33.125 -9.391 1 98.94 76 HIS B N 1
ATOM 2820 C CA . HIS B 1 76 ? 7.984 -33.562 -10.133 1 98.94 76 HIS B CA 1
ATOM 2821 C C . HIS B 1 76 ? 7.57 -32.5 -11.156 1 98.94 76 HIS B C 1
ATOM 2823 O O . HIS B 1 76 ? 7.266 -32.812 -12.305 1 98.94 76 HIS B O 1
ATOM 2829 N N . ALA B 1 77 ? 7.566 -31.234 -10.742 1 98.94 77 ALA B N 1
ATOM 2830 C CA . ALA B 1 77 ? 7.199 -30.125 -11.633 1 98.94 77 ALA B CA 1
ATOM 2831 C C . ALA B 1 77 ? 8.125 -30.078 -12.844 1 98.94 77 ALA B C 1
ATOM 2833 O O . ALA B 1 77 ? 7.672 -29.844 -13.969 1 98.94 77 ALA B O 1
ATOM 2834 N N . ALA B 1 78 ? 9.375 -30.266 -12.594 1 98.81 78 ALA B N 1
ATOM 2835 C CA . ALA B 1 78 ? 10.344 -30.281 -13.68 1 98.81 78 ALA B CA 1
ATOM 2836 C C . ALA B 1 78 ? 10.047 -31.406 -14.672 1 98.81 78 ALA B C 1
ATOM 2838 O O . ALA B 1 78 ? 10.078 -31.203 -15.883 1 98.81 78 ALA B O 1
ATOM 2839 N N . VAL B 1 79 ? 9.75 -32.562 -14.141 1 98.69 79 VAL B N 1
ATOM 2840 C CA . VAL B 1 79 ? 9.523 -33.781 -14.945 1 98.69 79 VAL B CA 1
ATOM 2841 C C . VAL B 1 79 ? 8.305 -33.594 -15.844 1 98.69 79 VAL B C 1
ATOM 2843 O O . VAL B 1 79 ? 8.305 -34 -17 1 98.69 79 VAL B O 1
ATOM 2846 N N . ILE B 1 80 ? 7.324 -32.938 -15.359 1 98.62 80 ILE B N 1
ATOM 2847 C CA . ILE B 1 80 ? 6.086 -32.812 -16.125 1 98.62 80 ILE B CA 1
ATOM 2848 C C . ILE B 1 80 ? 6.129 -31.578 -17.016 1 98.62 80 ILE B C 1
ATOM 2850 O O . ILE B 1 80 ? 5.16 -31.281 -17.719 1 98.62 80 ILE B O 1
ATOM 2854 N N . GLY B 1 81 ? 7.199 -30.781 -16.938 1 98.31 81 GLY B N 1
ATOM 2855 C CA . GLY B 1 81 ? 7.43 -29.703 -17.875 1 98.31 81 GLY B CA 1
ATOM 2856 C C . GLY B 1 81 ? 6.777 -28.406 -17.469 1 98.31 81 GLY B C 1
ATOM 2857 O O . GLY B 1 81 ? 6.316 -27.641 -18.312 1 98.31 81 GLY B O 1
ATOM 2858 N N . ALA B 1 82 ? 6.711 -28.125 -16.188 1 98.62 82 ALA B N 1
ATOM 2859 C CA . ALA B 1 82 ? 6.133 -26.875 -15.703 1 98.62 82 ALA B CA 1
ATOM 2860 C C . ALA B 1 82 ? 6.887 -25.672 -16.25 1 98.62 82 ALA B C 1
ATOM 2862 O O . ALA B 1 82 ? 8.109 -25.719 -16.406 1 98.62 82 ALA B O 1
ATOM 2863 N N . GLY B 1 83 ? 6.152 -24.578 -16.531 1 98.38 83 GLY B N 1
ATOM 2864 C CA . GLY B 1 83 ? 6.75 -23.344 -17.016 1 98.38 83 GLY B CA 1
ATOM 2865 C C . GLY B 1 83 ? 7.484 -22.578 -15.945 1 98.38 83 GLY B C 1
ATOM 2866 O O . GLY B 1 83 ? 8.273 -21.672 -16.25 1 98.38 83 GLY B O 1
ATOM 2867 N N . GLY B 1 84 ? 7.285 -22.922 -14.711 1 98.75 84 GLY B N 1
ATOM 2868 C CA . GLY B 1 84 ? 7.91 -22.344 -13.531 1 98.75 84 GLY B CA 1
ATOM 2869 C C . GLY B 1 84 ? 7.465 -23.016 -12.242 1 98.75 84 GLY B C 1
ATOM 2870 O O . GLY B 1 84 ? 6.473 -23.75 -12.219 1 98.75 84 GLY B O 1
ATOM 2871 N N . ILE B 1 85 ? 8.203 -22.766 -11.227 1 98.94 85 ILE B N 1
ATOM 2872 C CA . ILE B 1 85 ? 7.801 -23.188 -9.891 1 98.94 85 ILE B CA 1
ATOM 2873 C C . ILE B 1 85 ? 7.863 -22 -8.938 1 98.94 85 ILE B C 1
ATOM 2875 O O . ILE B 1 85 ? 8.641 -21.078 -9.141 1 98.94 85 ILE B O 1
ATOM 2879 N N . ALA B 1 86 ? 7.027 -22.016 -7.992 1 98.88 86 ALA B N 1
ATOM 2880 C CA . ALA B 1 86 ? 6.98 -20.969 -6.98 1 98.88 86 ALA B CA 1
ATOM 2881 C C . ALA B 1 86 ? 7.008 -21.547 -5.574 1 98.88 86 ALA B C 1
ATOM 2883 O O . ALA B 1 86 ? 6.395 -22.594 -5.316 1 98.88 86 ALA B O 1
ATOM 2884 N N . VAL B 1 87 ? 7.668 -20.859 -4.742 1 98.69 87 VAL B N 1
ATOM 2885 C CA . VAL B 1 87 ? 7.832 -21.359 -3.383 1 98.69 87 VAL B CA 1
ATOM 2886 C C . VAL B 1 87 ? 7.504 -20.25 -2.379 1 98.69 87 VAL B C 1
ATOM 2888 O O . VAL B 1 87 ? 7.992 -19.125 -2.506 1 98.69 87 VAL B O 1
ATOM 2891 N N . ILE B 1 88 ? 6.699 -20.609 -1.437 1 98.19 88 ILE B N 1
ATOM 2892 C CA . ILE B 1 88 ? 6.398 -19.734 -0.308 1 98.19 88 ILE B CA 1
ATOM 2893 C C . ILE B 1 88 ? 7.359 -20.031 0.841 1 98.19 88 ILE B C 1
ATOM 2895 O O . ILE B 1 88 ? 7.848 -21.156 0.982 1 98.19 88 ILE B O 1
ATOM 2899 N N . ALA B 1 89 ? 7.656 -19.047 1.655 1 97.44 89 ALA B N 1
ATOM 2900 C CA . ALA B 1 89 ? 8.484 -19.281 2.836 1 97.44 89 ALA B CA 1
ATOM 2901 C C . ALA B 1 89 ? 7.773 -20.172 3.844 1 97.44 89 ALA B C 1
ATOM 2903 O O . ALA B 1 89 ? 6.57 -20.047 4.062 1 97.44 89 ALA B O 1
ATOM 2904 N N . PRO B 1 90 ? 8.523 -21.125 4.395 1 96.94 90 PRO B N 1
ATOM 2905 C CA . PRO B 1 90 ? 7.906 -21.844 5.504 1 96.94 90 PRO B CA 1
ATOM 2906 C C . PRO B 1 90 ? 7.461 -20.922 6.641 1 96.94 90 PRO B C 1
ATOM 2908 O O . PRO B 1 90 ? 8.156 -19.953 6.961 1 96.94 90 PRO B O 1
ATOM 2911 N N . PHE B 1 91 ? 6.359 -21.234 7.254 1 97 91 PHE B N 1
ATOM 2912 C CA . PHE B 1 91 ? 5.77 -20.188 8.078 1 97 91 PHE B CA 1
ATOM 2913 C C . PHE B 1 91 ? 5.426 -20.703 9.461 1 97 91 PHE B C 1
ATOM 2915 O O . PHE B 1 91 ? 4.801 -20 10.266 1 97 91 PHE B O 1
ATOM 2922 N N . PHE B 1 92 ? 5.699 -22.016 9.711 1 97.12 92 PHE B N 1
ATOM 2923 C CA . PHE B 1 92 ? 5.668 -22.469 11.094 1 97.12 92 PHE B CA 1
ATOM 2924 C C . PHE B 1 92 ? 7.016 -22.234 11.773 1 97.12 92 PHE B C 1
ATOM 2926 O O . PHE B 1 92 ? 7.094 -21.547 12.789 1 97.12 92 PHE B O 1
ATOM 2933 N N . PHE B 1 93 ? 8.094 -22.938 11.281 1 97.25 93 PHE B N 1
ATOM 2934 C CA . PHE B 1 93 ? 9.453 -22.531 11.609 1 97.25 93 PHE B CA 1
ATOM 2935 C C . PHE B 1 93 ? 9.961 -21.484 10.625 1 97.25 93 PHE B C 1
ATOM 2937 O O . PHE B 1 93 ? 10.469 -21.828 9.555 1 97.25 93 PHE B O 1
ATOM 2944 N N . LYS B 1 94 ? 9.914 -20.312 10.945 1 97.44 94 LYS B N 1
ATOM 2945 C CA . LYS B 1 94 ? 10.141 -19.188 10.031 1 97.44 94 LYS B CA 1
ATOM 2946 C C . LYS B 1 94 ? 11.625 -18.844 9.938 1 97.44 94 LYS B C 1
ATOM 2948 O O . LYS B 1 94 ? 12.32 -18.828 10.953 1 97.44 94 LYS B O 1
ATOM 2953 N N . PRO B 1 95 ? 12.039 -18.578 8.672 1 97.44 95 PRO B N 1
ATOM 2954 C CA . PRO B 1 95 ? 13.359 -17.969 8.562 1 97.44 95 PRO B CA 1
ATOM 2955 C C . PRO B 1 95 ? 13.43 -16.594 9.234 1 97.44 95 PRO B C 1
ATOM 2957 O O . PRO B 1 95 ? 12.469 -15.82 9.164 1 97.44 95 PRO B O 1
ATOM 2960 N N . THR B 1 96 ? 14.555 -16.281 9.867 1 95.19 96 THR B N 1
ATOM 2961 C CA . THR B 1 96 ? 14.648 -15.062 10.648 1 95.19 96 THR B CA 1
ATOM 2962 C C . THR B 1 96 ? 15.445 -14 9.898 1 95.19 96 THR B C 1
ATOM 2964 O O . THR B 1 96 ? 15.445 -12.828 10.273 1 95.19 96 THR B O 1
ATOM 2967 N N . ASN B 1 97 ? 16.125 -14.391 8.906 1 95.88 97 ASN B N 1
ATOM 2968 C CA . ASN B 1 97 ? 16.875 -13.461 8.07 1 95.88 97 ASN B CA 1
ATOM 2969 C C . ASN B 1 97 ? 16.969 -13.945 6.625 1 95.88 97 ASN B C 1
ATOM 2971 O O . ASN B 1 97 ? 16.547 -15.062 6.316 1 95.88 97 ASN B O 1
ATOM 2975 N N . LYS B 1 98 ? 17.469 -13.117 5.832 1 96.81 98 LYS B N 1
ATOM 2976 C CA . LYS B 1 98 ? 17.453 -13.375 4.395 1 96.81 98 LYS B CA 1
ATOM 2977 C C . LYS B 1 98 ? 18.312 -14.594 4.047 1 96.81 98 LYS B C 1
ATOM 2979 O O . LYS B 1 98 ? 17.953 -15.367 3.154 1 96.81 98 LYS B O 1
ATOM 2984 N N . ASP B 1 99 ? 19.422 -14.836 4.734 1 97.5 99 ASP B N 1
ATOM 2985 C CA . ASP B 1 99 ? 20.328 -15.938 4.41 1 97.5 99 ASP B CA 1
ATOM 2986 C C . ASP B 1 99 ? 19.656 -17.281 4.66 1 97.5 99 ASP B C 1
ATOM 2988 O O . ASP B 1 99 ? 19.797 -18.219 3.865 1 97.5 99 ASP B O 1
ATOM 2992 N N . GLU B 1 100 ? 18.938 -17.359 5.707 1 97.75 100 GLU B N 1
ATOM 2993 C CA . GLU B 1 100 ? 18.188 -18.578 6.016 1 97.75 100 GLU B CA 1
ATOM 2994 C C . GLU B 1 100 ? 17.125 -18.844 4.961 1 97.75 100 GLU B C 1
ATOM 2996 O O . GLU B 1 100 ? 16.969 -19.984 4.516 1 97.75 100 GLU B O 1
ATOM 3001 N N . LEU B 1 101 ? 16.469 -17.844 4.586 1 98.19 101 LEU B N 1
ATOM 3002 C CA . LEU B 1 101 ? 15.43 -18 3.568 1 98.19 101 LEU B CA 1
ATOM 3003 C C . LEU B 1 101 ? 16.031 -18.406 2.234 1 98.19 101 LEU B C 1
ATOM 3005 O O . LEU B 1 101 ? 15.555 -19.344 1.588 1 98.19 101 LEU B O 1
ATOM 3009 N N . VAL B 1 102 ? 17.109 -17.766 1.855 1 98.31 102 VAL B N 1
ATOM 3010 C CA . VAL B 1 102 ? 17.766 -18.062 0.581 1 98.31 102 VAL B CA 1
ATOM 3011 C C . VAL B 1 102 ? 18.281 -19.484 0.578 1 98.31 102 VAL B C 1
ATOM 3013 O O . VAL B 1 102 ? 18.172 -20.203 -0.427 1 98.31 102 VAL B O 1
ATOM 3016 N N . ALA B 1 103 ? 18.828 -19.938 1.698 1 98 103 ALA B N 1
ATOM 3017 C CA . ALA B 1 103 ? 19.328 -21.297 1.796 1 98 103 ALA B CA 1
ATOM 3018 C C . ALA B 1 103 ? 18.203 -22.312 1.557 1 98 103 ALA B C 1
ATOM 3020 O O . ALA B 1 103 ? 18.375 -23.297 0.844 1 98 103 ALA B O 1
ATOM 3021 N N . PHE B 1 104 ? 17.094 -22.062 2.107 1 98.5 104 PHE B N 1
ATOM 3022 C CA . PHE B 1 104 ? 15.914 -22.891 1.934 1 98.5 104 PHE B CA 1
ATOM 3023 C C . PHE B 1 104 ? 15.477 -22.922 0.475 1 98.5 104 PHE B C 1
ATOM 3025 O O . PHE B 1 104 ? 15.266 -23.984 -0.102 1 98.5 104 PHE B O 1
ATOM 3032 N N . LEU B 1 105 ? 15.352 -21.75 -0.119 1 98.75 105 LEU B N 1
ATOM 3033 C CA . LEU B 1 105 ? 14.93 -21.625 -1.507 1 98.75 105 LEU B CA 1
ATOM 3034 C C . LEU B 1 105 ? 15.914 -22.312 -2.447 1 98.75 105 LEU B C 1
ATOM 3036 O O . LEU B 1 105 ? 15.508 -22.969 -3.4 1 98.75 105 LEU B O 1
ATOM 3040 N N . GLN B 1 106 ? 17.125 -22.141 -2.137 1 98.75 106 GLN B N 1
ATOM 3041 C CA . GLN B 1 106 ? 18.188 -22.703 -2.965 1 98.75 106 GLN B CA 1
ATOM 3042 C C . GLN B 1 106 ? 18.078 -24.219 -3.047 1 98.75 106 GLN B C 1
ATOM 3044 O O . GLN B 1 106 ? 18.234 -24.812 -4.121 1 98.75 106 GLN B O 1
ATOM 3049 N N . LYS B 1 107 ? 17.844 -24.859 -1.924 1 98.81 107 LYS B N 1
ATOM 3050 C CA . LYS B 1 107 ? 17.75 -26.312 -1.881 1 98.81 107 LYS B CA 1
ATOM 3051 C C . LYS B 1 107 ? 16.578 -26.812 -2.727 1 98.81 107 LYS B C 1
ATOM 3053 O O . LYS B 1 107 ? 16.656 -27.891 -3.312 1 98.81 107 LYS B O 1
ATOM 3058 N N . ILE B 1 108 ? 15.578 -26.031 -2.855 1 98.88 108 ILE B N 1
ATOM 3059 C CA . ILE B 1 108 ? 14.414 -26.406 -3.65 1 98.88 108 ILE B CA 1
ATOM 3060 C C . ILE B 1 108 ? 14.695 -26.156 -5.129 1 98.88 108 ILE B C 1
ATOM 3062 O O . ILE B 1 108 ? 14.461 -27.031 -5.969 1 98.88 108 ILE B O 1
ATOM 3066 N N . ALA B 1 109 ? 15.219 -25.016 -5.406 1 98.88 109 ALA B N 1
ATOM 3067 C CA . ALA B 1 109 ? 15.508 -24.625 -6.785 1 98.88 109 ALA B CA 1
ATOM 3068 C C . ALA B 1 109 ? 16.484 -25.594 -7.441 1 98.88 109 ALA B C 1
ATOM 3070 O O . ALA B 1 109 ? 16.359 -25.891 -8.633 1 98.88 109 ALA B O 1
ATOM 3071 N N . SER B 1 110 ? 17.391 -26.125 -6.652 1 98.69 110 SER B N 1
ATOM 3072 C CA . SER B 1 110 ? 18.422 -27.016 -7.176 1 98.69 110 SER B CA 1
ATOM 3073 C C . SER B 1 110 ? 17.812 -28.328 -7.664 1 98.69 110 SER B C 1
ATOM 3075 O O . SER B 1 110 ? 18.438 -29.047 -8.445 1 98.69 110 SER B O 1
ATOM 3077 N N . GLU B 1 111 ? 16.594 -28.656 -7.238 1 98.81 111 GLU B N 1
ATOM 3078 C CA . GLU B 1 111 ? 15.914 -29.875 -7.648 1 98.81 111 GLU B CA 1
ATOM 3079 C C . GLU B 1 111 ? 15.281 -29.719 -9.031 1 98.81 111 GLU B C 1
ATOM 3081 O O . GLU B 1 111 ? 14.898 -30.719 -9.656 1 98.81 111 GLU B O 1
ATOM 3086 N N . ALA B 1 112 ? 15.172 -28.531 -9.539 1 98.81 112 ALA B N 1
ATOM 3087 C CA . ALA B 1 112 ? 14.633 -28.203 -10.859 1 98.81 112 ALA B CA 1
ATOM 3088 C C . ALA B 1 112 ? 15.422 -27.062 -11.508 1 98.81 112 ALA B C 1
ATOM 3090 O O . ALA B 1 112 ? 14.852 -26.031 -11.844 1 98.81 112 ALA B O 1
ATOM 3091 N N . PRO B 1 113 ? 16.672 -27.234 -11.727 1 98.38 113 PRO B N 1
ATOM 3092 C CA . PRO B 1 113 ? 17.578 -26.156 -12.109 1 98.38 113 PRO B CA 1
ATOM 3093 C C . PRO B 1 113 ? 17.234 -25.547 -13.469 1 98.38 113 PRO B C 1
ATOM 3095 O O . PRO B 1 113 ? 17.641 -24.422 -13.766 1 98.38 113 PRO B O 1
ATOM 3098 N N . GLU B 1 114 ? 16.438 -26.219 -14.273 1 98.31 114 GLU B N 1
ATOM 3099 C CA . GLU B 1 114 ? 16.094 -25.719 -15.602 1 98.31 114 GLU B CA 1
ATOM 3100 C C . GLU B 1 114 ? 14.734 -25.031 -15.602 1 98.31 114 GLU B C 1
ATOM 3102 O O . GLU B 1 114 ? 14.289 -24.516 -16.641 1 98.31 114 GLU B O 1
ATOM 3107 N N . VAL B 1 115 ? 14.07 -25.078 -14.516 1 98.81 115 VAL B N 1
ATOM 3108 C CA . VAL B 1 115 ? 12.719 -24.531 -14.398 1 98.81 115 VAL B CA 1
ATOM 3109 C C . VAL B 1 115 ? 12.781 -23.141 -13.75 1 98.81 115 VAL B C 1
ATOM 3111 O O . VAL B 1 115 ? 13.375 -22.984 -12.68 1 98.81 115 VAL B O 1
ATOM 3114 N N . PRO B 1 116 ? 12.25 -22.109 -14.445 1 98.81 116 PRO B N 1
ATOM 3115 C CA . PRO B 1 116 ? 12.203 -20.797 -13.812 1 98.81 116 PRO B CA 1
ATOM 3116 C C . PRO B 1 116 ? 11.656 -20.844 -12.391 1 98.81 116 PRO B C 1
ATOM 3118 O O . PRO B 1 116 ? 10.664 -21.531 -12.125 1 98.81 116 PRO B O 1
ATOM 3121 N N . PHE B 1 117 ? 12.297 -20.141 -11.5 1 98.88 117 PHE B N 1
ATOM 3122 C CA . PHE B 1 117 ? 12.008 -20.188 -10.07 1 98.88 117 PHE B CA 1
ATOM 3123 C C . PHE B 1 117 ? 11.469 -18.844 -9.578 1 98.88 117 PHE B C 1
ATOM 3125 O O . PHE B 1 117 ? 12.102 -17.812 -9.789 1 98.88 117 PHE B O 1
ATOM 3132 N N . TYR B 1 118 ? 10.32 -18.891 -8.914 1 98.81 118 TYR B N 1
ATOM 3133 C CA . TYR B 1 118 ? 9.703 -17.688 -8.359 1 98.81 118 TYR B CA 1
ATOM 3134 C C . TYR B 1 118 ? 9.602 -17.781 -6.844 1 98.81 118 TYR B C 1
ATOM 3136 O O . TYR B 1 118 ? 9.258 -18.844 -6.301 1 98.81 118 TYR B O 1
ATOM 3144 N N . TYR B 1 119 ? 9.906 -16.719 -6.156 1 98.81 119 TYR B N 1
ATOM 3145 C CA . TYR B 1 119 ? 9.578 -16.609 -4.738 1 98.81 119 TYR B CA 1
ATOM 3146 C C . TYR B 1 119 ? 8.188 -16.016 -4.539 1 98.81 119 TYR B C 1
ATOM 3148 O O . TYR B 1 119 ? 7.875 -14.953 -5.078 1 98.81 119 TYR B O 1
ATOM 3156 N N . TYR B 1 120 ? 7.375 -16.719 -3.877 1 98.56 120 TYR B N 1
ATOM 3157 C CA . TYR B 1 120 ? 6.031 -16.281 -3.535 1 98.56 120 TYR B CA 1
ATOM 3158 C C . TYR B 1 120 ? 6.02 -15.562 -2.186 1 98.56 120 TYR B C 1
ATOM 3160 O O . TYR B 1 120 ? 5.934 -16.219 -1.14 1 98.56 120 TYR B O 1
ATOM 3168 N N . HIS B 1 121 ? 6.043 -14.203 -2.248 1 98.62 121 HIS B N 1
ATOM 3169 C CA . HIS B 1 121 ? 6.109 -13.32 -1.09 1 98.62 121 HIS B CA 1
ATOM 3170 C C . HIS B 1 121 ? 4.715 -12.922 -0.616 1 98.62 121 HIS B C 1
ATOM 3172 O O . HIS B 1 121 ? 4.012 -12.172 -1.294 1 98.62 121 HIS B O 1
ATOM 3178 N N . ILE B 1 122 ? 4.332 -13.477 0.583 1 98.12 122 ILE B N 1
ATOM 3179 C CA . ILE B 1 122 ? 2.986 -13.203 1.08 1 98.12 122 ILE B CA 1
ATOM 3180 C C . ILE B 1 122 ? 3.008 -13.117 2.604 1 98.12 122 ILE B C 1
ATOM 3182 O O . ILE B 1 122 ? 2.379 -13.93 3.287 1 98.12 122 ILE B O 1
ATOM 3186 N N . PRO B 1 123 ? 3.568 -12.078 3.15 1 97.81 123 PRO B N 1
ATOM 3187 C CA . PRO B 1 123 ? 3.74 -11.93 4.598 1 97.81 123 PRO B CA 1
ATOM 3188 C C . PRO B 1 123 ? 2.412 -11.914 5.352 1 97.81 123 PRO B C 1
ATOM 3190 O O . PRO B 1 123 ? 2.33 -12.422 6.473 1 97.81 123 PRO B O 1
ATOM 3193 N N . PRO B 1 124 ? 1.321 -11.375 4.801 1 96.31 124 PRO B N 1
ATOM 3194 C CA . PRO B 1 124 ? 0.08 -11.398 5.578 1 96.31 124 PRO B CA 1
ATOM 3195 C C . PRO B 1 124 ? -0.332 -12.812 5.98 1 96.31 124 PRO B C 1
ATOM 3197 O O . PRO B 1 124 ? -0.995 -13 7.004 1 96.31 124 PRO B O 1
ATOM 3200 N N . LEU B 1 125 ? 0.1 -13.812 5.227 1 96.5 125 LEU B N 1
ATOM 3201 C CA . LEU B 1 125 ? -0.299 -15.188 5.531 1 96.5 125 LEU B CA 1
ATOM 3202 C C . LEU B 1 125 ? 0.823 -15.93 6.246 1 96.5 125 LEU B C 1
ATOM 3204 O O . LEU B 1 125 ? 0.569 -16.688 7.184 1 96.5 125 LEU B O 1
ATOM 3208 N N . THR B 1 126 ? 2.107 -15.711 5.836 1 97.62 126 THR B N 1
ATOM 3209 C CA . THR B 1 126 ? 3.219 -16.5 6.344 1 97.62 126 THR B CA 1
ATOM 3210 C C . THR B 1 126 ? 3.781 -15.898 7.625 1 97.62 126 THR B C 1
ATOM 3212 O O . THR B 1 126 ? 4.422 -16.594 8.422 1 97.62 126 THR B O 1
ATOM 3215 N N . GLY B 1 127 ? 3.607 -14.523 7.762 1 97.75 127 GLY B N 1
ATOM 3216 C CA . GLY B 1 127 ? 4.258 -13.812 8.852 1 97.75 127 GLY B CA 1
ATOM 3217 C C . GLY B 1 127 ? 5.742 -13.602 8.625 1 97.75 127 GLY B C 1
ATOM 3218 O O . GLY B 1 127 ? 6.445 -13.109 9.516 1 97.75 127 GLY B O 1
ATOM 3219 N N . VAL B 1 128 ? 6.309 -14.047 7.473 1 97.38 128 VAL B N 1
ATOM 3220 C CA . VAL B 1 128 ? 7.703 -13.82 7.109 1 97.38 128 VAL B CA 1
ATOM 3221 C C . VAL B 1 128 ? 7.852 -12.453 6.449 1 97.38 128 VAL B C 1
ATOM 3223 O O . VAL B 1 128 ? 7.445 -12.266 5.301 1 97.38 128 VAL B O 1
ATOM 3226 N N . LYS B 1 129 ? 8.539 -11.477 7.109 1 93.94 129 LYS B N 1
ATOM 3227 C CA . LYS B 1 129 ? 8.516 -10.078 6.688 1 93.94 129 LYS B CA 1
ATOM 3228 C C . LYS B 1 129 ? 9.867 -9.648 6.121 1 93.94 129 LYS B C 1
ATOM 3230 O O . LYS B 1 129 ? 10.164 -8.461 6.039 1 93.94 129 LYS B O 1
ATOM 3235 N N . ILE B 1 130 ? 10.75 -10.648 5.82 1 96.44 130 ILE B N 1
ATOM 3236 C CA . ILE B 1 130 ? 12.016 -10.328 5.172 1 96.44 130 ILE B CA 1
ATOM 3237 C C . ILE B 1 130 ? 11.75 -9.586 3.861 1 96.44 130 ILE B C 1
ATOM 3239 O O . ILE B 1 130 ? 11.039 -10.086 2.99 1 96.44 130 ILE B O 1
ATOM 3243 N N . ARG B 1 131 ? 12.312 -8.352 3.729 1 96.38 131 ARG B N 1
ATOM 3244 C CA . ARG B 1 131 ? 12.062 -7.574 2.521 1 96.38 131 ARG B CA 1
ATOM 3245 C C . ARG B 1 131 ? 12.633 -8.273 1.292 1 96.38 131 ARG B C 1
ATOM 3247 O O . ARG B 1 131 ? 13.727 -8.836 1.343 1 96.38 131 ARG B O 1
ATOM 3254 N N . VAL B 1 132 ? 11.898 -8.234 0.202 1 98.25 132 VAL B N 1
ATOM 3255 C CA . VAL B 1 132 ? 12.273 -8.93 -1.021 1 98.25 132 VAL B CA 1
ATOM 3256 C C . VAL B 1 132 ? 13.523 -8.289 -1.617 1 98.25 132 VAL B C 1
ATOM 3258 O O . VAL B 1 132 ? 14.391 -8.977 -2.16 1 98.25 132 VAL B O 1
ATOM 3261 N N . GLU B 1 133 ? 13.617 -6.953 -1.501 1 97.31 133 GLU B N 1
ATOM 3262 C CA . GLU B 1 133 ? 14.758 -6.242 -2.078 1 97.31 133 GLU B CA 1
ATOM 3263 C C . GLU B 1 133 ? 16.078 -6.742 -1.493 1 97.31 133 GLU B C 1
ATOM 3265 O O . GLU B 1 133 ? 17.094 -6.793 -2.191 1 97.31 133 GLU B O 1
ATOM 3270 N N . GLU B 1 134 ? 16.078 -7.164 -0.209 1 95.06 134 GLU B N 1
ATOM 3271 C CA . GLU B 1 134 ? 17.266 -7.727 0.424 1 95.06 134 GLU B CA 1
ATOM 3272 C C . GLU B 1 134 ? 17.594 -9.117 -0.134 1 95.06 134 GLU B C 1
ATOM 3274 O O . GLU B 1 134 ? 18.75 -9.477 -0.285 1 95.06 134 GLU B O 1
ATOM 3279 N N . LEU B 1 135 ? 16.562 -9.844 -0.431 1 95.5 135 LEU B N 1
ATOM 3280 C CA . LEU B 1 135 ? 16.688 -11.211 -0.924 1 95.5 135 LEU B CA 1
ATOM 3281 C C . LEU B 1 135 ? 17.344 -11.227 -2.303 1 95.5 135 LEU B C 1
ATOM 3283 O O . LEU B 1 135 ? 18.078 -12.164 -2.631 1 95.5 135 LEU B O 1
ATOM 3287 N N . LEU B 1 136 ? 17.125 -10.203 -3.098 1 95.94 136 LEU B N 1
ATOM 3288 C CA . LEU B 1 136 ? 17.516 -10.188 -4.504 1 95.94 136 LEU B CA 1
ATOM 3289 C C . LEU B 1 136 ? 19.016 -9.961 -4.648 1 95.94 136 LEU B C 1
ATOM 3291 O O . LEU B 1 136 ? 19.609 -10.297 -5.68 1 95.94 136 LEU B O 1
ATOM 3295 N N . ASP B 1 137 ? 19.594 -9.367 -3.605 1 91.19 137 ASP B N 1
ATOM 3296 C CA . ASP B 1 137 ? 21.031 -9.086 -3.666 1 91.19 137 ASP B CA 1
ATOM 3297 C C . ASP B 1 137 ? 21.828 -10.383 -3.799 1 91.19 137 ASP B C 1
ATOM 3299 O O . ASP B 1 137 ? 21.891 -11.18 -2.863 1 91.19 137 ASP B O 1
ATOM 3303 N N . GLY B 1 138 ? 22.391 -10.695 -5.008 1 91.19 138 GLY B N 1
ATOM 3304 C CA . GLY B 1 138 ? 23.219 -11.867 -5.266 1 91.19 138 GLY B CA 1
ATOM 3305 C C . GLY B 1 138 ? 22.422 -13.141 -5.457 1 91.19 138 GLY B C 1
ATOM 3306 O O . GLY B 1 138 ? 22.969 -14.242 -5.375 1 91.19 138 GLY B O 1
ATOM 3307 N N . ILE B 1 139 ? 21.172 -13.016 -5.707 1 96.25 139 ILE B N 1
ATOM 3308 C CA . ILE B 1 139 ? 20.297 -14.18 -5.688 1 96.25 139 ILE B CA 1
ATOM 3309 C C . ILE B 1 139 ? 20.625 -15.094 -6.859 1 96.25 139 ILE B C 1
ATOM 3311 O O . ILE B 1 139 ? 20.562 -16.328 -6.734 1 96.25 139 ILE B O 1
ATOM 3315 N N . LYS B 1 140 ? 21.094 -14.578 -7.977 1 95.31 140 LYS B N 1
ATOM 3316 C CA . LYS B 1 140 ? 21.375 -15.383 -9.156 1 95.31 140 LYS B CA 1
ATOM 3317 C C . LYS B 1 140 ? 22.578 -16.297 -8.93 1 95.31 140 LYS B C 1
ATOM 3319 O O . LYS B 1 140 ? 22.641 -17.391 -9.484 1 95.31 140 LYS B O 1
ATOM 3324 N N . ALA B 1 141 ? 23.453 -15.797 -8.125 1 95.94 141 ALA B N 1
ATOM 3325 C CA . ALA B 1 141 ? 24.625 -16.609 -7.805 1 95.94 141 ALA B CA 1
ATOM 3326 C C . ALA B 1 141 ? 24.234 -17.844 -6.984 1 95.94 141 ALA B C 1
ATOM 3328 O O . ALA B 1 141 ? 24.828 -18.906 -7.121 1 95.94 141 ALA B O 1
ATOM 3329 N N . GLN B 1 142 ? 23.219 -17.734 -6.211 1 96.81 142 GLN B N 1
ATOM 3330 C CA . GLN B 1 142 ? 22.781 -18.812 -5.336 1 96.81 142 GLN B CA 1
ATOM 3331 C C . GLN B 1 142 ? 21.703 -19.672 -6.008 1 96.81 142 GLN B C 1
ATOM 3333 O O . GLN B 1 142 ? 21.656 -20.891 -5.812 1 96.81 142 GLN B O 1
ATOM 3338 N N . ILE B 1 143 ? 20.891 -18.969 -6.781 1 98.44 143 ILE B N 1
ATOM 3339 C CA . ILE B 1 143 ? 19.797 -19.609 -7.492 1 98.44 143 ILE B CA 1
ATOM 3340 C C . ILE B 1 143 ? 19.797 -19.172 -8.953 1 98.44 143 ILE B C 1
ATOM 3342 O O . ILE B 1 143 ? 19.047 -18.266 -9.336 1 98.44 143 ILE B O 1
ATOM 3346 N N . PRO B 1 144 ? 20.516 -19.797 -9.727 1 98.12 144 PRO B N 1
ATOM 3347 C CA . PRO B 1 144 ? 20.719 -19.359 -11.102 1 98.12 144 PRO B CA 1
ATOM 3348 C C . PRO B 1 144 ? 19.422 -19.281 -11.906 1 98.12 144 PRO B C 1
ATOM 3350 O O . PRO B 1 144 ? 19.312 -18.469 -12.836 1 98.12 144 PRO B O 1
ATOM 3353 N N . ASN B 1 145 ? 18.5 -20.141 -11.57 1 98.5 145 ASN B N 1
ATOM 3354 C CA . ASN B 1 145 ? 17.25 -20.156 -12.336 1 98.5 145 ASN B CA 1
ATOM 3355 C C . ASN B 1 145 ? 16.188 -19.25 -11.703 1 98.5 145 ASN B C 1
ATOM 3357 O O . ASN B 1 145 ? 15.016 -19.344 -12.039 1 98.5 145 ASN B O 1
ATOM 3361 N N . PHE B 1 146 ? 16.609 -18.375 -10.758 1 98.5 146 PHE B N 1
ATOM 3362 C CA . PHE B 1 146 ? 15.672 -17.406 -10.188 1 98.5 146 PHE B CA 1
ATOM 3363 C C . PHE B 1 146 ? 15.109 -16.5 -11.266 1 98.5 146 PHE B C 1
ATOM 3365 O O . PHE B 1 146 ? 15.859 -15.875 -12.023 1 98.5 146 PHE B O 1
ATOM 3372 N N . GLN B 1 147 ? 13.781 -16.406 -11.305 1 98.31 147 GLN B N 1
ATOM 3373 C CA . GLN B 1 147 ? 13.156 -15.703 -12.414 1 98.31 147 GLN B CA 1
ATOM 3374 C C . GLN B 1 147 ? 12.391 -14.477 -11.922 1 98.31 147 GLN B C 1
ATOM 3376 O O . GLN B 1 147 ? 12.203 -13.516 -12.664 1 98.31 147 GLN B O 1
ATOM 3381 N N . GLY B 1 148 ? 11.867 -14.57 -10.711 1 98.25 148 GLY B N 1
ATOM 3382 C CA . GLY B 1 148 ? 11.094 -13.422 -10.273 1 98.25 148 GLY B CA 1
ATOM 3383 C C . GLY B 1 148 ? 10.359 -13.664 -8.969 1 98.25 148 GLY B C 1
ATOM 3384 O O . GLY B 1 148 ? 10.734 -14.555 -8.195 1 98.25 148 GLY B O 1
ATOM 3385 N N . VAL B 1 149 ? 9.391 -12.766 -8.672 1 98.75 149 VAL B N 1
ATOM 3386 C CA . VAL B 1 149 ? 8.68 -12.766 -7.398 1 98.75 149 VAL B CA 1
ATOM 3387 C C . VAL B 1 149 ? 7.18 -12.602 -7.645 1 98.75 149 VAL B C 1
ATOM 3389 O O . VAL B 1 149 ? 6.766 -11.75 -8.438 1 98.75 149 VAL B O 1
ATOM 3392 N N . LYS B 1 150 ? 6.395 -13.523 -7.117 1 98.56 150 LYS B N 1
ATOM 3393 C CA . LYS B 1 150 ? 5 -13.211 -6.836 1 98.56 150 LYS B CA 1
ATOM 3394 C C . LYS B 1 150 ? 4.867 -12.383 -5.559 1 98.56 150 LYS B C 1
ATOM 3396 O O . LYS B 1 150 ? 5.062 -12.906 -4.453 1 98.56 150 LYS B O 1
ATOM 3401 N N . PHE B 1 151 ? 4.527 -11.109 -5.75 1 98.75 151 PHE B N 1
ATOM 3402 C CA . PHE B 1 151 ? 4.59 -10.133 -4.664 1 98.75 151 PHE B CA 1
ATOM 3403 C C . PHE B 1 151 ? 3.195 -9.844 -4.117 1 98.75 151 PHE B C 1
ATOM 3405 O O . PHE B 1 151 ? 2.5 -8.953 -4.613 1 98.75 151 PHE B O 1
ATOM 3412 N N . SER B 1 152 ? 2.795 -10.562 -3.084 1 98.38 152 SER B N 1
ATOM 3413 C CA . SER B 1 152 ? 1.461 -10.43 -2.506 1 98.38 152 SER B CA 1
ATOM 3414 C C . SER B 1 152 ? 1.504 -9.672 -1.187 1 98.38 152 SER B C 1
ATOM 3416 O O . SER B 1 152 ? 1.104 -10.195 -0.146 1 98.38 152 SER B O 1
ATOM 3418 N N . ASP B 1 153 ? 2.008 -8.492 -1.233 1 98 153 ASP B N 1
ATOM 3419 C CA . ASP B 1 153 ? 2.133 -7.551 -0.122 1 98 153 ASP B CA 1
ATOM 3420 C C . ASP B 1 153 ? 1.888 -6.117 -0.583 1 98 153 ASP B C 1
ATOM 3422 O O . ASP B 1 153 ? 2.039 -5.805 -1.766 1 98 153 ASP B O 1
ATOM 3426 N N . THR B 1 154 ? 1.457 -5.258 0.297 1 98.06 154 THR B N 1
ATOM 3427 C CA . THR B 1 154 ? 1.133 -3.885 -0.072 1 98.06 154 THR B CA 1
ATOM 3428 C C . THR B 1 154 ? 2.32 -2.963 0.186 1 98.06 154 THR B C 1
ATOM 3430 O O . THR B 1 154 ? 2.203 -1.742 0.06 1 98.06 154 THR B O 1
ATOM 3433 N N . ASP B 1 155 ? 3.455 -3.486 0.636 1 98.25 155 ASP B N 1
ATOM 3434 C CA . ASP B 1 155 ? 4.668 -2.695 0.831 1 98.25 155 ASP B CA 1
ATOM 3435 C C . ASP B 1 155 ? 5.258 -2.26 -0.508 1 98.25 155 ASP B C 1
ATOM 3437 O O . ASP B 1 155 ? 6.207 -2.875 -1.001 1 98.25 155 ASP B O 1
ATOM 3441 N N . LEU B 1 156 ? 4.781 -1.171 -1.008 1 98.75 156 LEU B N 1
ATOM 3442 C CA . LEU B 1 156 ? 5.203 -0.705 -2.324 1 98.75 156 LEU B CA 1
ATOM 3443 C C . LEU B 1 156 ? 6.605 -0.106 -2.266 1 98.75 156 LEU B C 1
ATOM 3445 O O . LEU B 1 156 ? 7.258 0.065 -3.299 1 98.75 156 LEU B O 1
ATOM 3449 N N . LEU B 1 157 ? 7.094 0.276 -1.061 1 98.69 157 LEU B N 1
ATOM 3450 C CA . LEU B 1 157 ? 8.492 0.656 -0.942 1 98.69 157 LEU B CA 1
ATOM 3451 C C . LEU B 1 157 ? 9.406 -0.514 -1.299 1 98.69 157 LEU B C 1
ATOM 3453 O O . LEU B 1 157 ? 10.32 -0.367 -2.109 1 98.69 157 LEU B O 1
ATOM 3457 N N . ASP B 1 158 ? 9.117 -1.663 -0.705 1 98.56 158 ASP B N 1
ATOM 3458 C CA . ASP B 1 158 ? 9.906 -2.859 -0.984 1 98.56 158 ASP B CA 1
ATOM 3459 C C . ASP B 1 158 ? 9.844 -3.223 -2.467 1 98.56 158 ASP B C 1
ATOM 3461 O O . ASP B 1 158 ? 10.883 -3.428 -3.102 1 98.56 158 ASP B O 1
ATOM 3465 N N . LEU B 1 159 ? 8.648 -3.227 -3.039 1 98.75 159 LEU B N 1
ATOM 3466 C CA . LEU B 1 159 ? 8.477 -3.557 -4.449 1 98.75 159 LEU B CA 1
ATOM 3467 C C . LEU B 1 159 ? 9.242 -2.578 -5.336 1 98.75 159 LEU B C 1
ATOM 3469 O O . LEU B 1 159 ? 9.945 -2.992 -6.258 1 98.75 159 LEU B O 1
ATOM 3473 N N . ALA B 1 160 ? 9.125 -1.314 -5.023 1 98.56 160 ALA B N 1
ATOM 3474 C CA . ALA B 1 160 ? 9.781 -0.279 -5.816 1 98.56 160 ALA B CA 1
ATOM 3475 C C . ALA B 1 160 ? 11.297 -0.447 -5.781 1 98.56 160 ALA B C 1
ATOM 3477 O O . ALA B 1 160 ? 11.969 -0.258 -6.801 1 98.56 160 ALA B O 1
ATOM 3478 N N . GLN B 1 161 ? 11.812 -0.796 -4.609 1 98.31 161 GLN B N 1
ATOM 3479 C CA . GLN B 1 161 ? 13.258 -0.983 -4.5 1 98.31 161 GLN B CA 1
ATOM 3480 C C . GLN B 1 161 ? 13.711 -2.219 -5.273 1 98.31 161 GLN B C 1
ATOM 3482 O O . GLN B 1 161 ? 14.805 -2.232 -5.84 1 98.31 161 GLN B O 1
ATOM 3487 N N . CYS B 1 162 ? 12.898 -3.285 -5.293 1 98.31 162 CYS B N 1
ATOM 3488 C CA . CYS B 1 162 ? 13.188 -4.445 -6.129 1 98.31 162 CYS B CA 1
ATOM 3489 C C . CYS B 1 162 ? 13.289 -4.047 -7.598 1 98.31 162 CYS B C 1
ATOM 3491 O O . CYS B 1 162 ? 14.25 -4.414 -8.273 1 98.31 162 CYS B O 1
ATOM 3493 N N . ILE B 1 163 ? 12.344 -3.271 -8.023 1 97.75 163 ILE B N 1
ATOM 3494 C CA . ILE B 1 163 ? 12.273 -2.863 -9.43 1 97.75 163 ILE B CA 1
ATOM 3495 C C . ILE B 1 163 ? 13.445 -1.945 -9.758 1 97.75 163 ILE B C 1
ATOM 3497 O O . ILE B 1 163 ? 14.094 -2.105 -10.797 1 97.75 163 ILE B O 1
ATOM 3501 N N . ASN B 1 164 ? 13.711 -1.026 -8.859 1 96 164 ASN B N 1
ATOM 3502 C CA . ASN B 1 164 ? 14.805 -0.082 -9.047 1 96 164 ASN B CA 1
ATOM 3503 C C . ASN B 1 164 ? 16.141 -0.798 -9.188 1 96 164 ASN B C 1
ATOM 3505 O O . ASN B 1 164 ? 16.984 -0.399 -9.992 1 96 164 ASN B O 1
ATOM 3509 N N . LYS B 1 165 ? 16.328 -1.825 -8.406 1 94.56 165 LYS B N 1
ATOM 3510 C CA . LYS B 1 165 ? 17.594 -2.541 -8.375 1 94.56 165 LYS B CA 1
ATOM 3511 C C . LYS B 1 165 ? 17.688 -3.545 -9.523 1 94.56 165 LYS B C 1
ATOM 3513 O O . LYS B 1 165 ? 18.766 -4.094 -9.789 1 94.56 165 LYS B O 1
ATOM 3518 N N . ASN B 1 166 ? 16.578 -3.779 -10.211 1 94.38 166 ASN B N 1
ATOM 3519 C CA . ASN B 1 166 ? 16.531 -4.707 -11.336 1 94.38 166 ASN B CA 1
ATOM 3520 C C . ASN B 1 166 ? 16.938 -4.027 -12.641 1 94.38 166 ASN B C 1
ATOM 3522 O O . ASN B 1 166 ? 16.188 -4.039 -13.617 1 94.38 166 ASN B O 1
ATOM 3526 N N . GLU B 1 167 ? 18.125 -3.527 -12.766 1 85.38 167 GLU B N 1
ATOM 3527 C CA . GLU B 1 167 ? 18.625 -2.699 -13.867 1 85.38 167 GLU B CA 1
ATOM 3528 C C . GLU B 1 167 ? 18.641 -3.477 -15.18 1 85.38 167 GLU B C 1
ATOM 3530 O O . GLU B 1 167 ? 18.344 -2.922 -16.234 1 85.38 167 GLU B O 1
ATOM 3535 N N . THR B 1 168 ? 18.891 -4.707 -15.078 1 86.31 168 THR B N 1
ATOM 3536 C CA . THR B 1 168 ? 19.016 -5.512 -16.281 1 86.31 168 THR B CA 1
ATOM 3537 C C . THR B 1 168 ? 17.656 -6.031 -16.734 1 86.31 168 THR B C 1
ATOM 3539 O O . THR B 1 168 ? 17.531 -6.559 -17.844 1 86.31 168 THR B O 1
ATOM 3542 N N . GLY B 1 169 ? 16.703 -5.879 -15.852 1 90.31 169 GLY B N 1
ATOM 3543 C CA . GLY B 1 169 ? 15.383 -6.379 -16.188 1 90.31 169 GLY B CA 1
ATOM 3544 C C . GLY B 1 169 ? 15.305 -7.895 -16.188 1 90.31 169 GLY B C 1
ATOM 3545 O O . GLY B 1 169 ? 14.508 -8.477 -16.938 1 90.31 169 GLY B O 1
ATOM 3546 N N . GLU B 1 170 ? 16.094 -8.539 -15.359 1 93.44 170 GLU B N 1
ATOM 3547 C CA . GLU B 1 170 ? 16.188 -9.992 -15.375 1 93.44 170 GLU B CA 1
ATOM 3548 C C . GLU B 1 170 ? 15.055 -10.625 -14.57 1 93.44 170 GLU B C 1
ATOM 3550 O O . GLU B 1 170 ? 14.695 -11.781 -14.805 1 93.44 170 GLU B O 1
ATOM 3555 N N . PHE B 1 171 ? 14.523 -9.867 -13.648 1 97.56 171 PHE B N 1
ATOM 3556 C CA . PHE B 1 171 ? 13.523 -10.438 -12.758 1 97.56 171 PHE B CA 1
ATOM 3557 C C . PHE B 1 171 ? 12.133 -9.93 -13.117 1 97.56 171 PHE B C 1
ATOM 3559 O O . PHE B 1 171 ? 11.969 -8.781 -13.516 1 97.56 171 PHE B O 1
ATOM 3566 N N . GLU B 1 172 ? 11.188 -10.805 -12.93 1 97.62 172 GLU B N 1
ATOM 3567 C CA . GLU B 1 172 ? 9.773 -10.461 -13.078 1 97.62 172 GLU B CA 1
ATOM 3568 C C . GLU B 1 172 ? 9.109 -10.266 -11.719 1 97.62 172 GLU B C 1
ATOM 3570 O O . GLU B 1 172 ? 9.273 -11.086 -10.812 1 97.62 172 GLU B O 1
ATOM 3575 N N . PHE B 1 173 ? 8.406 -9.164 -11.625 1 98.5 173 PHE B N 1
ATOM 3576 C CA . PHE B 1 173 ? 7.645 -8.891 -10.414 1 98.5 173 PHE B CA 1
ATOM 3577 C C . PHE B 1 173 ? 6.148 -8.898 -10.703 1 98.5 173 PHE B C 1
ATOM 3579 O O . PHE B 1 173 ? 5.625 -7.973 -11.328 1 98.5 173 PHE B O 1
ATOM 3586 N N . LEU B 1 174 ? 5.5 -9.953 -10.227 1 98.44 174 LEU B N 1
ATOM 3587 C CA . LEU B 1 174 ? 4.062 -10.141 -10.406 1 98.44 174 LEU B CA 1
ATOM 3588 C C . LEU B 1 174 ? 3.303 -9.773 -9.141 1 98.44 174 LEU B C 1
ATOM 3590 O O . LEU B 1 174 ? 3.5 -10.391 -8.094 1 98.44 174 LEU B O 1
ATOM 3594 N N . TYR B 1 175 ? 2.482 -8.773 -9.281 1 98.75 175 TYR B N 1
ATOM 3595 C CA . TYR B 1 175 ? 1.814 -8.234 -8.102 1 98.75 175 TYR B CA 1
ATOM 3596 C C . TYR B 1 175 ? 0.565 -9.047 -7.766 1 98.75 175 TYR B C 1
ATOM 3598 O O . TYR B 1 175 ? -0.224 -9.375 -8.656 1 98.75 175 TYR B O 1
ATOM 3606 N N . GLY B 1 176 ? 0.352 -9.352 -6.43 1 98.5 176 GLY B N 1
ATOM 3607 C CA . GLY B 1 176 ? -0.659 -10.328 -6.059 1 98.5 176 GLY B CA 1
ATOM 3608 C C . GLY B 1 176 ? -1.79 -9.734 -5.242 1 98.5 176 GLY B C 1
ATOM 3609 O O . GLY B 1 176 ? -2.621 -10.469 -4.699 1 98.5 176 GLY B O 1
ATOM 3610 N N . VAL B 1 177 ? -1.822 -8.383 -5.066 1 98.44 177 VAL B N 1
ATOM 3611 C CA . VAL B 1 177 ? -2.916 -7.723 -4.363 1 98.44 177 VAL B CA 1
ATOM 3612 C C . VAL B 1 177 ? -3.846 -7.047 -5.367 1 98.44 177 VAL B C 1
ATOM 3614 O O . VAL B 1 177 ? -3.668 -5.871 -5.695 1 98.44 177 VAL B O 1
ATOM 3617 N N . ASP B 1 178 ? -4.891 -7.742 -5.695 1 98.19 178 ASP B N 1
ATOM 3618 C CA . ASP B 1 178 ? -5.766 -7.371 -6.801 1 98.19 178 ASP B CA 1
ATOM 3619 C C . ASP B 1 178 ? -6.316 -5.957 -6.621 1 98.19 178 ASP B C 1
ATOM 3621 O O . ASP B 1 178 ? -6.332 -5.168 -7.562 1 98.19 178 ASP B O 1
ATOM 3625 N N . GLU B 1 179 ? -6.676 -5.664 -5.434 1 98 179 GLU B N 1
ATOM 3626 C CA . GLU B 1 179 ? -7.43 -4.445 -5.16 1 98 179 GLU B CA 1
ATOM 3627 C C . GLU B 1 179 ? -6.523 -3.219 -5.16 1 98 179 GLU B C 1
ATOM 3629 O O . GLU B 1 179 ? -6.996 -2.088 -5.055 1 98 179 GLU B O 1
ATOM 3634 N N . GLN B 1 180 ? -5.23 -3.434 -5.328 1 98.62 180 GLN B N 1
ATOM 3635 C CA . GLN B 1 180 ? -4.289 -2.318 -5.348 1 98.62 180 GLN B CA 1
ATOM 3636 C C . GLN B 1 180 ? -3.344 -2.42 -6.543 1 98.62 180 GLN B C 1
ATOM 3638 O O . GLN B 1 180 ? -2.248 -1.854 -6.523 1 98.62 180 GLN B O 1
ATOM 3643 N N . LEU B 1 181 ? -3.775 -3.1 -7.566 1 98.81 181 LEU B N 1
ATOM 3644 C CA . LEU B 1 181 ? -2.93 -3.418 -8.711 1 98.81 181 LEU B CA 1
ATOM 3645 C C . LEU B 1 181 ? -2.447 -2.148 -9.398 1 98.81 181 LEU B C 1
ATOM 3647 O O . LEU B 1 181 ? -1.283 -2.055 -9.797 1 98.81 181 LEU B O 1
ATOM 3651 N N . LEU B 1 182 ? -3.305 -1.149 -9.555 1 98.75 182 LEU B N 1
ATOM 3652 C CA . LEU B 1 182 ? -2.951 0.057 -10.289 1 98.75 182 LEU B CA 1
ATOM 3653 C C . LEU B 1 182 ? -1.761 0.76 -9.648 1 98.75 182 LEU B C 1
ATOM 3655 O O . LEU B 1 182 ? -0.856 1.223 -10.352 1 98.75 182 LEU B O 1
ATOM 3659 N N . GLY B 1 183 ? -1.746 0.838 -8.281 1 98.69 183 GLY B N 1
ATOM 3660 C CA . GLY B 1 183 ? -0.604 1.413 -7.59 1 98.69 183 GLY B CA 1
ATOM 3661 C C . GLY B 1 183 ? 0.693 0.677 -7.867 1 98.69 183 GLY B C 1
ATOM 3662 O O . GLY B 1 183 ? 1.741 1.301 -8.047 1 98.69 183 GLY B O 1
ATOM 3663 N N . ALA B 1 184 ? 0.62 -0.642 -7.93 1 98.81 184 ALA B N 1
ATOM 3664 C CA . ALA B 1 184 ? 1.798 -1.458 -8.203 1 98.81 184 ALA B CA 1
ATOM 3665 C C . ALA B 1 184 ? 2.271 -1.27 -9.641 1 98.81 184 ALA B C 1
ATOM 3667 O O . ALA B 1 184 ? 3.475 -1.226 -9.906 1 98.81 184 ALA B O 1
ATOM 3668 N N . LEU B 1 185 ? 1.323 -1.181 -10.562 1 98.5 185 LEU B N 1
ATOM 3669 C CA . LEU B 1 185 ? 1.674 -0.936 -11.953 1 98.5 185 LEU B CA 1
ATOM 3670 C C . LEU B 1 185 ? 2.402 0.394 -12.109 1 98.5 185 LEU B C 1
ATOM 3672 O O . LEU B 1 185 ? 3.389 0.486 -12.844 1 98.5 185 LEU B O 1
ATOM 3676 N N . ALA B 1 186 ? 1.97 1.383 -11.375 1 98 186 ALA B N 1
ATOM 3677 C CA . ALA B 1 186 ? 2.568 2.713 -11.445 1 98 186 ALA B CA 1
ATOM 3678 C C . ALA B 1 186 ? 4.031 2.68 -11.016 1 98 186 ALA B C 1
ATOM 3680 O O . ALA B 1 186 ? 4.855 3.436 -11.539 1 98 186 ALA B O 1
ATOM 3681 N N . VAL B 1 187 ? 4.359 1.756 -10.125 1 97.81 187 VAL B N 1
ATOM 3682 C CA . VAL B 1 187 ? 5.734 1.72 -9.641 1 97.81 187 VAL B CA 1
ATOM 3683 C C . VAL B 1 187 ? 6.57 0.784 -10.516 1 97.81 187 VAL B C 1
ATOM 3685 O O . VAL B 1 187 ? 7.793 0.738 -10.391 1 97.81 187 VAL B O 1
ATOM 3688 N N . GLY B 1 188 ? 5.883 -0.048 -11.32 1 97.38 188 GLY B N 1
ATOM 3689 C CA . GLY B 1 188 ? 6.68 -0.748 -12.312 1 97.38 188 GLY B CA 1
ATOM 3690 C C . GLY B 1 188 ? 6.496 -2.254 -12.273 1 97.38 188 GLY B C 1
ATOM 3691 O O . GLY B 1 188 ? 7.262 -2.994 -12.891 1 97.38 188 GLY B O 1
ATOM 3692 N N . ALA B 1 189 ? 5.48 -2.75 -11.586 1 98.06 189 ALA B N 1
ATOM 3693 C CA . ALA B 1 189 ? 5.211 -4.188 -11.594 1 98.06 189 ALA B CA 1
ATOM 3694 C C . ALA B 1 189 ? 5.047 -4.703 -13.023 1 98.06 189 ALA B C 1
ATOM 3696 O O . ALA B 1 189 ? 4.473 -4.02 -13.875 1 98.06 189 ALA B O 1
ATOM 3697 N N . ASN B 1 190 ? 5.523 -5.91 -13.305 1 96.69 190 ASN B N 1
ATOM 3698 C CA . ASN B 1 190 ? 5.531 -6.473 -14.648 1 96.69 190 ASN B CA 1
ATOM 3699 C C . ASN B 1 190 ? 4.176 -7.074 -15.016 1 96.69 190 ASN B C 1
ATOM 3701 O O . ASN B 1 190 ? 3.863 -7.242 -16.203 1 96.69 190 ASN B O 1
ATOM 3705 N N . GLY B 1 191 ? 3.498 -7.414 -14.023 1 95 191 GLY B N 1
ATOM 3706 C CA . GLY B 1 191 ? 2.219 -8.078 -14.227 1 95 191 GLY B CA 1
ATOM 3707 C C . GLY B 1 191 ? 1.474 -8.344 -12.938 1 95 191 GLY B C 1
ATOM 3708 O O . GLY B 1 191 ? 1.819 -7.801 -11.891 1 95 191 GLY B O 1
ATOM 3709 N N . ALA B 1 192 ? 0.4 -9.086 -13.133 1 97.5 192 ALA B N 1
ATOM 3710 C CA . ALA B 1 192 ? -0.5 -9.336 -12.008 1 97.5 192 ALA B CA 1
ATOM 3711 C C . ALA B 1 192 ? -0.791 -10.828 -11.859 1 97.5 192 ALA B C 1
ATOM 3713 O O . ALA B 1 192 ? -0.877 -11.555 -12.852 1 97.5 192 ALA B O 1
ATOM 3714 N N . VAL B 1 193 ? -0.823 -11.258 -10.711 1 97.75 193 VAL B N 1
ATOM 3715 C CA . VAL B 1 193 ? -1.258 -12.602 -10.336 1 97.75 193 VAL B CA 1
ATOM 3716 C C . VAL B 1 193 ? -2.232 -12.523 -9.164 1 97.75 193 VAL B C 1
ATOM 3718 O O . VAL B 1 193 ? -1.891 -12.008 -8.102 1 97.75 193 VAL B O 1
ATOM 3721 N N . GLY B 1 194 ? -3.426 -12.898 -9.359 1 96.19 194 GLY B N 1
ATOM 3722 C CA . GLY B 1 194 ? -4.434 -12.719 -8.328 1 96.19 194 GLY B CA 1
ATOM 3723 C C . GLY B 1 194 ? -5.609 -13.672 -8.469 1 96.19 194 GLY B C 1
ATOM 3724 O O . GLY B 1 194 ? -5.727 -14.375 -9.469 1 96.19 194 GLY B O 1
ATOM 3725 N N . SER B 1 195 ? -6.434 -13.656 -7.457 1 96.25 195 SER B N 1
ATOM 3726 C CA . SER B 1 195 ? -7.574 -14.562 -7.395 1 96.25 195 SER B CA 1
ATOM 3727 C C . SER B 1 195 ? -8.742 -14.039 -8.234 1 96.25 195 SER B C 1
ATOM 3729 O O . SER B 1 195 ? -9.5 -14.828 -8.805 1 96.25 195 SER B O 1
ATOM 3731 N N . THR B 1 196 ? -8.852 -12.719 -8.383 1 97.94 196 THR B N 1
ATOM 3732 C CA . THR B 1 196 ? -10 -12.133 -9.062 1 97.94 196 THR B CA 1
ATOM 3733 C C . THR B 1 196 ? -9.945 -12.414 -10.562 1 97.94 196 THR B C 1
ATOM 3735 O O . THR B 1 196 ? -10.961 -12.32 -11.25 1 97.94 196 THR B O 1
ATOM 3738 N N . TYR B 1 197 ? -8.852 -12.812 -11.078 1 98.25 197 TYR B N 1
ATOM 3739 C CA . TYR B 1 197 ? -8.711 -12.953 -12.523 1 98.25 197 TYR B CA 1
ATOM 3740 C C . TYR B 1 197 ? -9.422 -14.211 -13.023 1 98.25 197 TYR B C 1
ATOM 3742 O O . TYR B 1 197 ? -9.641 -14.375 -14.227 1 98.25 197 TYR B O 1
ATOM 3750 N N . ASN B 1 198 ? -9.742 -15.047 -12.039 1 98.19 198 ASN B N 1
ATOM 3751 C CA . ASN B 1 198 ? -10.555 -16.219 -12.352 1 98.19 198 ASN B CA 1
ATOM 3752 C C . ASN B 1 198 ? -11.945 -15.82 -12.844 1 98.19 198 ASN B C 1
ATOM 3754 O O . ASN B 1 198 ? -12.578 -16.562 -13.594 1 98.19 198 ASN B O 1
ATOM 3758 N N . TYR B 1 199 ? -12.438 -14.633 -12.445 1 98.31 199 TYR B N 1
ATOM 3759 C CA . TYR B 1 199 ? -13.805 -14.266 -12.812 1 98.31 199 TYR B CA 1
ATOM 3760 C C . TYR B 1 199 ? -13.883 -12.797 -13.227 1 98.31 199 TYR B C 1
ATOM 3762 O O . TYR B 1 199 ? -14.914 -12.344 -13.727 1 98.31 199 TYR B O 1
ATOM 3770 N N . LEU B 1 200 ? -12.812 -12.094 -13.086 1 98.31 200 LEU B N 1
ATOM 3771 C CA . LEU B 1 200 ? -12.719 -10.711 -13.555 1 98.31 200 LEU B CA 1
ATOM 3772 C C . LEU B 1 200 ? -11.453 -10.5 -14.383 1 98.31 200 LEU B C 1
ATOM 3774 O O . LEU B 1 200 ? -10.891 -9.406 -14.398 1 98.31 200 LEU B O 1
ATOM 3778 N N . GLY B 1 201 ? -10.992 -11.602 -14.992 1 98.19 201 GLY B N 1
ATOM 3779 C CA . GLY B 1 201 ? -9.789 -11.531 -15.805 1 98.19 201 GLY B CA 1
ATOM 3780 C C . GLY B 1 201 ? -9.922 -10.586 -16.984 1 98.19 201 GLY B C 1
ATOM 3781 O O . GLY B 1 201 ? -8.992 -9.852 -17.312 1 98.19 201 GLY B O 1
ATOM 3782 N N . ARG B 1 202 ? -11.016 -10.57 -17.641 1 97.56 202 ARG B N 1
ATOM 3783 C CA . ARG B 1 202 ? -11.258 -9.703 -18.797 1 97.56 202 ARG B CA 1
ATOM 3784 C C . ARG B 1 202 ? -11.164 -8.234 -18.391 1 97.56 202 ARG B C 1
ATOM 3786 O O . ARG B 1 202 ? -10.5 -7.441 -19.062 1 97.56 202 ARG B O 1
ATOM 3793 N N . GLN B 1 203 ? -11.828 -7.863 -17.312 1 97.69 203 GLN B N 1
ATOM 3794 C CA . GLN B 1 203 ? -11.812 -6.492 -16.812 1 97.69 203 GLN B CA 1
ATOM 3795 C C . GLN B 1 203 ? -10.391 -6.062 -16.438 1 97.69 203 GLN B C 1
ATOM 3797 O O . GLN B 1 203 ? -9.992 -4.926 -16.703 1 97.69 203 GLN B O 1
ATOM 3802 N N . THR B 1 204 ? -9.656 -6.992 -15.836 1 98.12 204 THR B N 1
ATOM 3803 C CA . THR B 1 204 ? -8.281 -6.676 -15.445 1 98.12 204 THR B CA 1
ATOM 3804 C C . THR B 1 204 ? -7.406 -6.48 -16.688 1 98.12 204 THR B C 1
ATOM 3806 O O . THR B 1 204 ? -6.57 -5.574 -16.719 1 98.12 204 THR B O 1
ATOM 3809 N N . ASN B 1 205 ? -7.617 -7.324 -17.703 1 97.75 205 ASN B N 1
ATOM 3810 C CA . ASN B 1 205 ? -6.887 -7.152 -18.953 1 97.75 205 ASN B CA 1
ATOM 3811 C C . ASN B 1 205 ? -7.164 -5.785 -19.578 1 97.75 205 ASN B C 1
ATOM 3813 O O . ASN B 1 205 ? -6.254 -5.141 -20.094 1 97.75 205 ASN B O 1
ATOM 3817 N N . LEU B 1 206 ? -8.367 -5.363 -19.5 1 97.62 206 LEU B N 1
ATOM 3818 C CA . LEU B 1 206 ? -8.734 -4.055 -20.016 1 97.62 206 LEU B CA 1
ATOM 3819 C C . LEU B 1 206 ? -8.078 -2.941 -19.203 1 97.62 206 LEU B C 1
ATOM 3821 O O . LEU B 1 206 ? -7.648 -1.93 -19.766 1 97.62 206 LEU B O 1
ATOM 3825 N N . MET B 1 207 ? -7.973 -3.123 -17.938 1 97.62 207 MET B N 1
ATOM 3826 C CA . MET B 1 207 ? -7.262 -2.164 -17.094 1 97.62 207 MET B CA 1
ATOM 3827 C C . MET B 1 207 ? -5.789 -2.09 -17.484 1 97.62 207 MET B C 1
ATOM 3829 O O . MET B 1 207 ? -5.234 -0.999 -17.625 1 97.62 207 MET B O 1
ATOM 3833 N N . LEU B 1 208 ? -5.18 -3.258 -17.656 1 97.75 208 LEU B N 1
ATOM 3834 C CA . LEU B 1 208 ? -3.773 -3.318 -18.047 1 97.75 208 LEU B CA 1
ATOM 3835 C C . LEU B 1 208 ? -3.543 -2.637 -19.391 1 97.75 208 LEU B C 1
ATOM 3837 O O . LEU B 1 208 ? -2.555 -1.918 -19.562 1 97.75 208 LEU B O 1
ATOM 3841 N N . GLN B 1 209 ? -4.438 -2.861 -20.312 1 97.19 209 GLN B N 1
ATOM 3842 C CA . GLN B 1 209 ? -4.352 -2.23 -21.625 1 97.19 209 GLN B CA 1
ATOM 3843 C C . GLN B 1 209 ? -4.484 -0.713 -21.516 1 97.19 209 GLN B C 1
ATOM 3845 O O . GLN B 1 209 ? -3.727 0.028 -22.141 1 97.19 209 GLN B O 1
ATOM 3850 N N . ALA B 1 210 ? -5.422 -0.282 -20.734 1 97.31 210 ALA B N 1
ATOM 3851 C CA . ALA B 1 210 ? -5.617 1.15 -20.516 1 97.31 210 ALA B CA 1
ATOM 3852 C C . ALA B 1 210 ? -4.367 1.793 -19.922 1 97.31 210 ALA B C 1
ATOM 3854 O O . ALA B 1 210 ? -3.941 2.863 -20.359 1 97.31 210 ALA B O 1
ATOM 3855 N N . PHE B 1 211 ? -3.795 1.147 -18.984 1 97 211 PHE B N 1
ATOM 3856 C CA . PHE B 1 211 ? -2.592 1.665 -18.344 1 97 211 PHE B CA 1
ATOM 3857 C C . PHE B 1 211 ? -1.437 1.735 -19.328 1 97 211 PHE B C 1
ATOM 3859 O O . PHE B 1 211 ? -0.688 2.715 -19.344 1 97 211 PHE B O 1
ATOM 3866 N N . ALA B 1 212 ? -1.333 0.737 -20.125 1 95.25 212 ALA B N 1
ATOM 3867 C CA . ALA B 1 212 ? -0.259 0.684 -21.109 1 95.25 212 ALA B CA 1
ATOM 3868 C C . ALA B 1 212 ? -0.419 1.785 -22.156 1 95.25 212 ALA B C 1
ATOM 3870 O O . ALA B 1 212 ? 0.571 2.316 -22.656 1 95.25 212 ALA B O 1
ATOM 3871 N N . LYS B 1 213 ? -1.562 2.191 -22.656 1 93.06 213 LYS B N 1
ATOM 3872 C CA . LYS B 1 213 ? -1.866 3.283 -23.578 1 93.06 213 LYS B CA 1
ATOM 3873 C C . LYS B 1 213 ? -1.952 4.617 -22.828 1 93.06 213 LYS B C 1
ATOM 3875 O O . LYS B 1 213 ? -2.369 5.625 -23.406 1 93.06 213 LYS B O 1
ATOM 3880 N N . PRO B 1 214 ? -1.496 4.734 -21.906 1 87.56 214 PRO B N 1
ATOM 3881 C CA . PRO B 1 214 ? -1.489 5.707 -20.812 1 87.56 214 PRO B CA 1
ATOM 3882 C C . PRO B 1 214 ? -2.832 6.414 -20.641 1 87.56 214 PRO B C 1
ATOM 3884 O O . PRO B 1 214 ? -2.887 7.648 -20.641 1 87.56 214 PRO B O 1
ATOM 3887 N N . ASP B 1 215 ? -3.914 5.695 -20.719 1 95.12 215 ASP B N 1
ATOM 3888 C CA . ASP B 1 215 ? -5.234 6.172 -20.328 1 95.12 215 ASP B CA 1
ATOM 3889 C C . ASP B 1 215 ? -5.488 5.914 -18.844 1 95.12 215 ASP B C 1
ATOM 3891 O O . ASP B 1 215 ? -6.258 5.02 -18.484 1 95.12 215 ASP B O 1
ATOM 3895 N N . LEU B 1 216 ? -4.957 6.75 -18.062 1 96.44 216 LEU B N 1
ATOM 3896 C CA . LEU B 1 216 ? -4.98 6.566 -16.609 1 96.44 216 LEU B CA 1
ATOM 3897 C C . LEU B 1 216 ? -6.406 6.637 -16.078 1 96.44 216 LEU B C 1
ATOM 3899 O O . LEU B 1 216 ? -6.766 5.891 -15.164 1 96.44 216 LEU B O 1
ATOM 3903 N N . ALA B 1 217 ? -7.188 7.52 -16.625 1 96 217 ALA B N 1
ATOM 3904 C CA . ALA B 1 217 ? -8.562 7.668 -16.172 1 96 217 ALA B CA 1
ATOM 3905 C C . ALA B 1 217 ? -9.344 6.367 -16.328 1 96 217 ALA B C 1
ATOM 3907 O O . ALA B 1 217 ? -10.062 5.949 -15.414 1 96 217 ALA B O 1
ATOM 3908 N N . LEU B 1 218 ? -9.195 5.719 -17.469 1 97.56 218 LEU B N 1
ATOM 3909 C CA . LEU B 1 218 ? -9.875 4.453 -17.719 1 97.56 218 LEU B CA 1
ATOM 3910 C C . LEU B 1 218 ? -9.312 3.35 -16.828 1 97.56 218 LEU B C 1
ATOM 3912 O O . LEU B 1 218 ? -10.07 2.535 -16.281 1 97.56 218 LEU B O 1
ATOM 3916 N N . ALA B 1 219 ? -8 3.268 -16.641 1 97.81 219 ALA B N 1
ATOM 3917 C CA . ALA B 1 219 ? -7.387 2.305 -15.727 1 97.81 219 ALA B CA 1
ATOM 3918 C C . ALA B 1 219 ? -7.926 2.471 -14.305 1 97.81 219 ALA B C 1
ATOM 3920 O O . ALA B 1 219 ? -8.242 1.484 -13.633 1 97.81 219 ALA B O 1
ATOM 3921 N N . GLN B 1 220 ? -8.07 3.758 -13.883 1 98.06 220 GLN B N 1
ATOM 3922 C CA . GLN B 1 220 ? -8.641 4.055 -12.57 1 98.06 220 GLN B CA 1
ATOM 3923 C C . GLN B 1 220 ? -10.055 3.504 -12.445 1 98.06 220 GLN B C 1
ATOM 3925 O O . GLN B 1 220 ? -10.406 2.896 -11.43 1 98.06 220 GLN B O 1
ATOM 3930 N N . LYS B 1 221 ? -10.812 3.734 -13.461 1 97.94 221 LYS B N 1
ATOM 3931 C CA . LYS B 1 221 ? -12.203 3.295 -13.414 1 97.94 221 LYS B CA 1
ATOM 3932 C C . LYS B 1 221 ? -12.297 1.788 -13.195 1 97.94 221 LYS B C 1
ATOM 3934 O O . LYS B 1 221 ? -13.07 1.325 -12.359 1 97.94 221 LYS B O 1
ATOM 3939 N N . TYR B 1 222 ? -11.477 1.023 -13.922 1 98.25 222 TYR B N 1
ATOM 3940 C CA . TYR B 1 222 ? -11.469 -0.423 -13.742 1 98.25 222 TYR B CA 1
ATOM 3941 C C . TYR B 1 222 ? -11.008 -0.795 -12.336 1 98.25 222 TYR B C 1
ATOM 3943 O O . TYR B 1 222 ? -11.578 -1.685 -11.703 1 98.25 222 TYR B O 1
ATOM 3951 N N . GLN B 1 223 ? -9.945 -0.132 -11.812 1 98.62 223 GLN B N 1
ATOM 3952 C CA . GLN B 1 223 ? -9.469 -0.378 -10.461 1 98.62 223 GLN B CA 1
ATOM 3953 C C . GLN B 1 223 ? -10.555 -0.072 -9.43 1 98.62 223 GLN B C 1
ATOM 3955 O O . GLN B 1 223 ? -10.75 -0.836 -8.484 1 98.62 223 GLN B O 1
ATOM 3960 N N . PHE B 1 224 ? -11.266 1.036 -9.648 1 98.5 224 PHE B N 1
ATOM 3961 C CA . PHE B 1 224 ? -12.312 1.451 -8.727 1 98.5 224 PHE B CA 1
ATOM 3962 C C . PHE B 1 224 ? -13.438 0.424 -8.688 1 98.5 224 PHE B C 1
ATOM 3964 O O . PHE B 1 224 ? -13.891 0.032 -7.609 1 98.5 224 PHE B O 1
ATOM 3971 N N . LEU B 1 225 ? -13.828 -0.004 -9.836 1 98.56 225 LEU B N 1
ATOM 3972 C CA . LEU B 1 225 ? -14.969 -0.916 -9.922 1 98.56 225 LEU B CA 1
ATOM 3973 C C . LEU B 1 225 ? -14.602 -2.289 -9.367 1 98.56 225 LEU B C 1
ATOM 3975 O O . LEU B 1 225 ? -15.398 -2.904 -8.648 1 98.56 225 LEU B O 1
ATOM 3979 N N . THR B 1 226 ? -13.414 -2.785 -9.688 1 98.5 226 THR B N 1
ATOM 3980 C CA . THR B 1 226 ? -12.938 -4.012 -9.062 1 98.5 226 THR B CA 1
ATOM 3981 C C . THR B 1 226 ? -12.883 -3.854 -7.543 1 98.5 226 THR B C 1
ATOM 3983 O O . THR B 1 226 ? -13.312 -4.746 -6.805 1 98.5 226 THR B O 1
ATOM 3986 N N . GLY B 1 227 ? -12.398 -2.725 -7.117 1 98.44 227 GLY B N 1
ATOM 3987 C CA . GLY B 1 227 ? -12.32 -2.43 -5.695 1 98.44 227 GLY B CA 1
ATOM 3988 C C . GLY B 1 227 ? -13.68 -2.332 -5.031 1 98.44 227 GLY B C 1
ATOM 3989 O O . GLY B 1 227 ? -13.836 -2.699 -3.863 1 98.44 227 GLY B O 1
ATOM 3990 N N . GLU B 1 228 ? -14.625 -1.768 -5.762 1 98.19 228 GLU B N 1
ATOM 3991 C CA . GLU B 1 228 ? -15.984 -1.676 -5.23 1 98.19 228 GLU B CA 1
ATOM 3992 C C . GLU B 1 228 ? -16.531 -3.055 -4.867 1 98.19 228 GLU B C 1
ATOM 3994 O O . GLU B 1 228 ? -17.094 -3.24 -3.787 1 98.19 228 GLU B O 1
ATOM 3999 N N . PHE B 1 229 ? -16.359 -4.012 -5.723 1 98.69 229 PHE B N 1
ATOM 4000 C CA . PHE B 1 229 ? -16.781 -5.383 -5.457 1 98.69 229 PHE B CA 1
ATOM 4001 C C . PHE B 1 229 ? -16.016 -5.973 -4.281 1 98.69 229 PHE B C 1
ATOM 4003 O O . PHE B 1 229 ? -16.609 -6.48 -3.33 1 98.69 229 PHE B O 1
ATOM 4010 N N . LEU B 1 230 ? -14.672 -5.859 -4.301 1 98.62 230 LEU B N 1
ATOM 4011 C CA . LEU B 1 230 ? -13.82 -6.465 -3.279 1 98.62 230 LEU B CA 1
ATOM 4012 C C . LEU B 1 230 ? -14.062 -5.816 -1.92 1 98.62 230 LEU B C 1
ATOM 4014 O O . LEU B 1 230 ? -14.109 -6.504 -0.897 1 98.62 230 LEU B O 1
ATOM 4018 N N . ASN B 1 231 ? -14.203 -4.465 -1.972 1 98 231 ASN B N 1
ATOM 4019 C CA . ASN B 1 231 ? -14.508 -3.758 -0.731 1 98 231 ASN B CA 1
ATOM 4020 C C . ASN B 1 231 ? -15.781 -4.293 -0.078 1 98 231 ASN B C 1
ATOM 4022 O O . ASN B 1 231 ? -15.828 -4.48 1.139 1 98 231 ASN B O 1
ATOM 4026 N N . PHE B 1 232 ? -16.781 -4.582 -0.829 1 98.06 232 PHE B N 1
ATOM 4027 C CA . PHE B 1 232 ? -18.078 -5.07 -0.37 1 98.06 232 PHE B CA 1
ATOM 4028 C C . PHE B 1 232 ? -17.953 -6.48 0.202 1 98.06 232 PHE B C 1
ATOM 4030 O O . PHE B 1 232 ? -18.391 -6.738 1.328 1 98.06 232 PHE B O 1
ATOM 4037 N N . VAL B 1 233 ? -17.266 -7.363 -0.481 1 98.44 233 VAL B N 1
ATOM 4038 C CA . VAL B 1 233 ? -17.25 -8.766 -0.069 1 98.44 233 VAL B CA 1
ATOM 4039 C C . VAL B 1 233 ? -16.25 -8.961 1.072 1 98.44 233 VAL B C 1
ATOM 4041 O O . VAL B 1 233 ? -16.438 -9.828 1.928 1 98.44 233 VAL B O 1
ATOM 4044 N N . ILE B 1 234 ? -15.203 -8.172 1.1 1 97.44 234 ILE B N 1
ATOM 4045 C CA . ILE B 1 234 ? -14.258 -8.242 2.211 1 97.44 234 ILE B CA 1
ATOM 4046 C C . ILE B 1 234 ? -14.977 -7.918 3.52 1 97.44 234 ILE B C 1
ATOM 4048 O O . ILE B 1 234 ? -14.75 -8.578 4.539 1 97.44 234 ILE B O 1
ATOM 4052 N N . LYS B 1 235 ? -15.883 -6.938 3.492 1 95.62 235 LYS B N 1
ATOM 4053 C CA . LYS B 1 235 ? -16.656 -6.562 4.672 1 95.62 235 LYS B CA 1
ATOM 4054 C C . LYS B 1 235 ? -17.547 -7.711 5.133 1 95.62 235 LYS B C 1
ATOM 4056 O O . LYS B 1 235 ? -17.875 -7.812 6.316 1 95.62 235 LYS B O 1
ATOM 4061 N N . LEU B 1 236 ? -17.875 -8.656 4.211 1 97.38 236 LEU B N 1
ATOM 4062 C CA . LEU B 1 236 ? -18.734 -9.797 4.512 1 97.38 236 LEU B CA 1
ATOM 4063 C C . LEU B 1 236 ? -17.906 -11 4.953 1 97.38 236 LEU B C 1
ATOM 4065 O O . LEU B 1 236 ? -18.453 -12.008 5.387 1 97.38 236 LEU B O 1
ATOM 4069 N N . GLY B 1 237 ? -16.609 -10.867 4.863 1 96.44 237 GLY B N 1
ATOM 4070 C CA . GLY B 1 237 ? -15.742 -12.031 5.02 1 96.44 237 GLY B CA 1
ATOM 4071 C C . GLY B 1 237 ? -15.438 -12.727 3.707 1 96.44 237 GLY B C 1
ATOM 4072 O O . GLY B 1 237 ? -16.297 -13.398 3.139 1 96.44 237 GLY B O 1
ATOM 4073 N N . PHE B 1 238 ? -14.234 -12.555 3.24 1 97 238 PHE B N 1
ATOM 4074 C CA . PHE B 1 238 ? -13.883 -13.008 1.902 1 97 238 PHE B CA 1
ATOM 4075 C C . PHE B 1 238 ? -12.609 -13.852 1.934 1 97 238 PHE B C 1
ATOM 4077 O O . PHE B 1 238 ? -11.516 -13.328 2.164 1 97 238 PHE B O 1
ATOM 4084 N N . GLY B 1 239 ? -12.75 -15.148 1.828 1 96.31 239 GLY B N 1
ATOM 4085 C CA . GLY B 1 239 ? -11.648 -16.109 1.777 1 96.31 239 GLY B CA 1
ATOM 4086 C C . GLY B 1 239 ? -11.789 -17.109 0.645 1 96.31 239 GLY B C 1
ATOM 4087 O O . GLY B 1 239 ? -12.469 -16.844 -0.347 1 96.31 239 GLY B O 1
ATOM 4088 N N . VAL B 1 240 ? -11.078 -18.125 0.757 1 96.56 240 VAL B N 1
ATOM 4089 C CA . VAL B 1 240 ? -11.008 -19.141 -0.289 1 96.56 240 VAL B CA 1
ATOM 4090 C C . VAL B 1 240 ? -12.406 -19.688 -0.573 1 96.56 240 VAL B C 1
ATOM 4092 O O . VAL B 1 240 ? -12.812 -19.797 -1.732 1 96.56 240 VAL B O 1
ATOM 4095 N N . ALA B 1 241 ? -13.18 -19.969 0.491 1 97.12 241 ALA B N 1
ATOM 4096 C CA . ALA B 1 241 ? -14.531 -20.5 0.33 1 97.12 241 ALA B CA 1
ATOM 4097 C C . ALA B 1 241 ? -15.414 -19.531 -0.455 1 97.12 241 ALA B C 1
ATOM 4099 O O . ALA B 1 241 ? -16.156 -19.953 -1.353 1 97.12 241 ALA B O 1
ATOM 4100 N N . GLN B 1 242 ? -15.336 -18.297 -0.099 1 98.25 242 GLN B N 1
ATOM 4101 C CA . GLN B 1 242 ? -16.125 -17.266 -0.741 1 98.25 242 GLN B CA 1
ATOM 4102 C C . GLN B 1 242 ? -15.688 -17.031 -2.184 1 98.25 242 GLN B C 1
ATOM 4104 O O . GLN B 1 242 ? -16.516 -16.828 -3.07 1 98.25 242 GLN B O 1
ATOM 4109 N N . THR B 1 243 ? -14.383 -17.094 -2.434 1 97.94 243 THR B N 1
ATOM 4110 C CA . THR B 1 243 ? -13.859 -16.984 -3.791 1 97.94 243 THR B CA 1
ATOM 4111 C C . THR B 1 243 ? -14.367 -18.125 -4.664 1 97.94 243 THR B C 1
ATOM 4113 O O . THR B 1 243 ? -14.742 -17.922 -5.82 1 97.94 243 THR B O 1
ATOM 4116 N N . LYS B 1 244 ? -14.391 -19.344 -4.117 1 97.12 244 LYS B N 1
ATOM 4117 C CA . LYS B 1 244 ? -14.922 -20.484 -4.836 1 97.12 244 LYS B CA 1
ATOM 4118 C C . LYS B 1 244 ? -16.391 -20.281 -5.207 1 97.12 244 LYS B C 1
ATOM 4120 O O . LYS B 1 244 ? -16.812 -20.609 -6.312 1 97.12 244 LYS B O 1
ATOM 4125 N N . ALA B 1 245 ? -17.125 -19.734 -4.312 1 98.12 245 ALA B N 1
ATOM 4126 C CA . ALA B 1 245 ? -18.547 -19.469 -4.562 1 98.12 245 ALA B CA 1
ATOM 4127 C C . ALA B 1 245 ? -18.719 -18.453 -5.684 1 98.12 245 ALA B C 1
ATOM 4129 O O . ALA B 1 245 ? -19.547 -18.641 -6.574 1 98.12 245 ALA B O 1
ATOM 4130 N N . VAL B 1 246 ? -17.938 -17.422 -5.668 1 98.56 246 VAL B N 1
ATOM 4131 C CA . VAL B 1 246 ? -18.016 -16.391 -6.703 1 98.56 246 VAL B CA 1
ATOM 4132 C C . VAL B 1 246 ? -17.656 -17 -8.062 1 98.56 246 VAL B C 1
ATOM 4134 O O . VAL B 1 246 ? -18.375 -16.781 -9.047 1 98.56 246 VAL B O 1
ATOM 4137 N N . MET B 1 247 ? -16.578 -17.766 -8.086 1 98 247 MET B N 1
ATOM 4138 C CA . MET B 1 247 ? -16.156 -18.422 -9.328 1 98 247 MET B CA 1
ATOM 4139 C C . MET B 1 247 ? -17.266 -19.328 -9.859 1 98 247 MET B C 1
ATOM 4141 O O . MET B 1 247 ? -17.516 -19.359 -11.062 1 98 247 MET B O 1
ATOM 4145 N N . THR B 1 248 ? -17.891 -20.016 -8.961 1 98 248 THR B N 1
ATOM 4146 C CA . THR B 1 248 ? -18.938 -20.953 -9.352 1 98 248 THR B CA 1
ATOM 4147 C C . THR B 1 248 ? -20.109 -20.203 -9.992 1 98 248 THR B C 1
ATOM 4149 O O . THR B 1 248 ? -20.531 -20.547 -11.102 1 98 248 THR B O 1
ATOM 4152 N N . PHE B 1 249 ? -20.594 -19.156 -9.359 1 97.88 249 PHE B N 1
ATOM 4153 C CA . PHE B 1 249 ? -21.797 -18.547 -9.906 1 97.88 249 PHE B CA 1
ATOM 4154 C C . PHE B 1 249 ? -21.484 -17.672 -11.117 1 97.88 249 PHE B C 1
ATOM 4156 O O . PHE B 1 249 ? -22.359 -17.406 -11.945 1 97.88 249 PHE B O 1
ATOM 4163 N N . VAL B 1 250 ? -20.266 -17.219 -11.281 1 98.31 250 VAL B N 1
ATOM 4164 C CA . VAL B 1 250 ? -19.906 -16.406 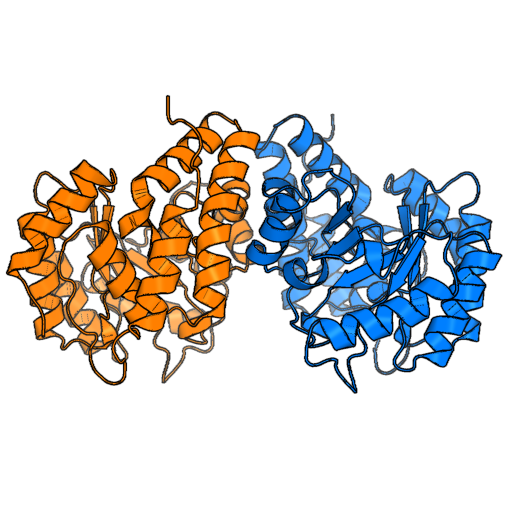-12.438 1 98.31 250 VAL B CA 1
ATOM 4165 C C . VAL B 1 250 ? -19.625 -17.297 -13.641 1 98.31 250 VAL B C 1
ATOM 4167 O O . VAL B 1 250 ? -20.078 -17.016 -14.75 1 98.31 250 VAL B O 1
ATOM 4170 N N . SER B 1 251 ? -18.938 -18.406 -13.445 1 98.06 251 SER B N 1
ATOM 4171 C CA . SER B 1 251 ? -18.453 -19.234 -14.547 1 98.06 251 SER B CA 1
ATOM 4172 C C . SER B 1 251 ? -19.438 -20.344 -14.875 1 98.06 251 SER B C 1
ATOM 4174 O O . SER B 1 251 ? -19.406 -20.906 -15.969 1 98.06 251 SER B O 1
ATOM 4176 N N . GLY B 1 252 ? -20.203 -20.734 -13.891 1 97.88 252 GLY B N 1
ATOM 4177 C CA . GLY B 1 252 ? -21.047 -21.906 -14.023 1 97.88 252 GLY B CA 1
ATOM 4178 C C . GLY B 1 252 ? -20.297 -23.203 -13.758 1 97.88 252 GLY B C 1
ATOM 4179 O O . GLY B 1 252 ? -20.891 -24.281 -13.781 1 97.88 252 GLY B O 1
ATOM 4180 N N . ILE B 1 253 ? -19.016 -23.172 -13.438 1 97.81 253 ILE B N 1
ATOM 4181 C CA . ILE B 1 253 ? -18.188 -24.328 -13.133 1 97.81 253 ILE B CA 1
ATOM 4182 C C . ILE B 1 253 ? -18.297 -24.672 -11.648 1 97.81 253 ILE B C 1
ATOM 4184 O O . ILE B 1 253 ? -18.031 -23.812 -10.797 1 97.81 253 ILE B O 1
ATOM 4188 N N . PRO B 1 254 ? -18.656 -25.891 -11.289 1 96.38 254 PRO B N 1
ATOM 4189 C CA . PRO B 1 254 ? -18.734 -26.234 -9.867 1 96.38 254 PRO B CA 1
ATOM 4190 C C . PRO B 1 254 ? -17.375 -26.391 -9.211 1 96.38 254 PRO B C 1
ATOM 4192 O O . PRO B 1 254 ? -16.672 -27.375 -9.453 1 96.38 254 PRO B O 1
ATOM 4195 N N . MET B 1 255 ? -17.031 -25.469 -8.352 1 95.94 255 MET B N 1
ATOM 4196 C CA . MET B 1 255 ? -15.727 -25.484 -7.699 1 95.94 255 MET B CA 1
ATOM 4197 C C . MET B 1 255 ? -15.734 -26.406 -6.496 1 95.94 255 MET B C 1
ATOM 4199 O O . MET B 1 255 ? -14.672 -26.797 -5.996 1 95.94 255 MET B O 1
ATOM 4203 N N . GLY B 1 256 ? -16.969 -26.797 -6.027 1 94.06 256 GLY B N 1
ATOM 4204 C CA . GLY B 1 256 ? -17.078 -27.703 -4.887 1 94.06 256 GLY B CA 1
ATOM 4205 C C . GLY B 1 256 ? -16.781 -27.016 -3.564 1 94.06 256 GLY B C 1
ATOM 4206 O O . GLY B 1 256 ? -16.469 -25.828 -3.527 1 94.06 256 GLY B O 1
ATOM 4207 N N . PRO B 1 257 ? -16.953 -27.766 -2.469 1 93.69 257 PRO B N 1
ATOM 4208 C CA . PRO B 1 257 ? -16.688 -27.219 -1.135 1 93.69 257 PRO B CA 1
ATOM 4209 C C . PRO B 1 257 ? -15.188 -27.109 -0.838 1 93.69 257 PRO B C 1
ATOM 4211 O O . PRO B 1 257 ? -14.383 -27.859 -1.396 1 93.69 257 PRO B O 1
ATOM 4214 N N . PRO B 1 258 ? -14.875 -26.156 -0.004 1 95.94 258 PRO B N 1
ATOM 4215 C CA . PRO B 1 258 ? -13.484 -26.141 0.472 1 95.94 258 PRO B CA 1
ATOM 4216 C C . PRO B 1 258 ? -13.18 -27.312 1.411 1 95.94 258 PRO B C 1
ATOM 4218 O O . PRO B 1 258 ? -14.094 -28 1.869 1 95.94 258 PRO B O 1
ATOM 4221 N N . ARG B 1 259 ? -11.906 -27.547 1.614 1 96 259 ARG B N 1
ATOM 4222 C CA . ARG B 1 259 ? -11.523 -28.578 2.582 1 96 259 ARG B CA 1
ATOM 4223 C C . ARG B 1 259 ? -11.484 -28 3.994 1 96 259 ARG B C 1
ATOM 4225 O O . ARG B 1 259 ? -11.047 -26.859 4.199 1 96 259 ARG B O 1
ATOM 4232 N N . LEU B 1 260 ? -11.922 -28.891 4.902 1 95.81 260 LEU B N 1
ATOM 4233 C CA . LEU B 1 260 ? -11.82 -28.484 6.301 1 95.81 260 LEU B CA 1
ATOM 4234 C C . LEU B 1 260 ? -10.391 -28.062 6.641 1 95.81 260 LEU B C 1
ATOM 4236 O O . LEU B 1 260 ? -9.43 -28.641 6.129 1 95.81 260 LEU B O 1
ATOM 4240 N N . PRO B 1 261 ? -10.227 -27.031 7.426 1 96.62 261 PRO B N 1
ATOM 4241 C CA . PRO B 1 261 ? -11.188 -26.422 8.344 1 96.62 261 PRO B CA 1
ATOM 4242 C C . PRO B 1 261 ? -11.992 -25.297 7.695 1 96.62 261 PRO B C 1
ATOM 4244 O O . PRO B 1 261 ? -12.836 -24.672 8.352 1 96.62 261 PRO B O 1
ATOM 4247 N N . LEU B 1 262 ? -11.758 -24.984 6.426 1 96.19 262 LEU B N 1
ATOM 4248 C CA . LEU B 1 262 ? -12.602 -24.016 5.738 1 96.19 262 LEU B CA 1
ATOM 4249 C C . LEU B 1 262 ? -14.008 -24.578 5.531 1 96.19 262 LEU B C 1
ATOM 4251 O O . LEU B 1 262 ? -14.188 -25.781 5.344 1 96.19 262 LEU B O 1
ATOM 4255 N N . VAL B 1 263 ? -14.953 -23.672 5.578 1 95.69 263 VAL B N 1
ATOM 4256 C CA . VAL B 1 263 ? -16.344 -24.094 5.402 1 95.69 263 VAL B CA 1
ATOM 4257 C C . VAL B 1 263 ? -16.969 -23.344 4.234 1 95.69 263 VAL B C 1
ATOM 4259 O O . VAL B 1 263 ? -16.453 -22.297 3.818 1 95.69 263 VAL B O 1
ATOM 4262 N N . HIS B 1 264 ? -18.047 -23.859 3.793 1 95.19 264 HIS B N 1
ATOM 4263 C CA . HIS B 1 264 ? -18.734 -23.297 2.637 1 95.19 264 HIS B CA 1
ATOM 4264 C C . HIS B 1 264 ? -19.172 -21.844 2.906 1 95.19 264 HIS B C 1
ATOM 4266 O O . HIS B 1 264 ? -19.547 -21.516 4.027 1 95.19 264 HIS B O 1
ATOM 4272 N N . ALA B 1 265 ? -19.094 -21.078 1.801 1 97.5 265 ALA B N 1
ATOM 4273 C CA . ALA B 1 265 ? -19.688 -19.734 1.882 1 97.5 265 ALA B CA 1
ATOM 4274 C C . ALA B 1 265 ? -21.188 -19.812 2.209 1 97.5 265 ALA B C 1
ATOM 4276 O O . ALA B 1 265 ? -21.891 -20.703 1.706 1 97.5 265 ALA B O 1
ATOM 4277 N N . SER B 1 266 ? -21.656 -18.969 2.977 1 97.75 266 SER B N 1
ATOM 4278 C CA . SER B 1 266 ? -23.078 -18.953 3.324 1 97.75 266 SER B CA 1
ATOM 4279 C C . SER B 1 266 ? -23.938 -18.578 2.127 1 97.75 266 SER B C 1
ATOM 4281 O O . SER B 1 266 ? -23.469 -17.891 1.21 1 97.75 266 SER B O 1
ATOM 4283 N N . SER B 1 267 ? -25.188 -19.031 2.166 1 97.88 267 SER B N 1
ATOM 4284 C CA . SER B 1 267 ? -26.141 -18.641 1.136 1 97.88 267 SER B CA 1
ATOM 4285 C C . SER B 1 267 ? -26.328 -17.125 1.122 1 97.88 267 SER B C 1
ATOM 4287 O O . SER B 1 267 ? -26.516 -16.516 0.059 1 97.88 267 SER B O 1
ATOM 4289 N N . GLU B 1 268 ? -26.328 -16.578 2.25 1 98.25 268 GLU B N 1
ATOM 4290 C CA . GLU B 1 268 ? -26.453 -15.125 2.365 1 98.25 268 GLU B CA 1
ATOM 4291 C C . GLU B 1 268 ? -25.312 -14.406 1.65 1 98.25 268 GLU B C 1
ATOM 4293 O O . GLU B 1 268 ? -25.547 -13.461 0.9 1 98.25 268 GLU B O 1
ATOM 4298 N N . PHE B 1 269 ? -24.109 -14.875 1.886 1 98.56 269 PHE B N 1
ATOM 4299 C CA . PHE B 1 269 ? -22.953 -14.297 1.196 1 98.56 269 PHE B CA 1
ATOM 4300 C C . PHE B 1 269 ? -23.125 -14.398 -0.314 1 98.56 269 PHE B C 1
ATOM 4302 O O . PHE B 1 269 ? -22.906 -13.422 -1.034 1 98.56 269 PHE B O 1
ATOM 4309 N N . ILE B 1 270 ? -23.5 -15.531 -0.779 1 98.62 270 ILE B N 1
ATOM 4310 C CA . ILE B 1 270 ? -23.594 -15.789 -2.211 1 98.62 270 ILE B CA 1
ATOM 4311 C C . ILE B 1 270 ? -24.609 -14.844 -2.844 1 98.62 270 ILE B C 1
ATOM 4313 O O . ILE B 1 270 ? -24.344 -14.227 -3.877 1 98.62 270 ILE B O 1
ATOM 4317 N N . VAL B 1 271 ? -25.75 -14.672 -2.195 1 98.69 271 VAL B N 1
ATOM 4318 C CA . VAL B 1 271 ? -26.812 -13.812 -2.703 1 98.69 271 VAL B CA 1
ATOM 4319 C C . VAL B 1 271 ? -26.312 -12.367 -2.76 1 98.69 271 VAL B C 1
ATOM 4321 O O . VAL B 1 271 ? -26.469 -11.695 -3.781 1 98.69 271 VAL B O 1
ATOM 4324 N N . LYS B 1 272 ? -25.672 -11.93 -1.721 1 98.81 272 LYS B N 1
ATOM 4325 C CA . LYS B 1 272 ? -25.203 -10.555 -1.635 1 98.81 272 LYS B CA 1
ATOM 4326 C C . LYS B 1 272 ? -24.078 -10.297 -2.631 1 98.81 272 LYS B C 1
ATOM 4328 O O . LYS B 1 272 ? -24.047 -9.258 -3.291 1 98.81 272 LYS B O 1
ATOM 4333 N N . ALA B 1 273 ? -23.156 -11.25 -2.748 1 98.81 273 ALA B N 1
ATOM 4334 C CA . ALA B 1 273 ? -22.016 -11.102 -3.662 1 98.81 273 ALA B CA 1
ATOM 4335 C C . ALA B 1 273 ? -22.484 -11.07 -5.113 1 98.81 273 ALA B C 1
ATOM 4337 O O . ALA B 1 273 ? -22.016 -10.266 -5.91 1 98.81 273 ALA B O 1
ATOM 4338 N N .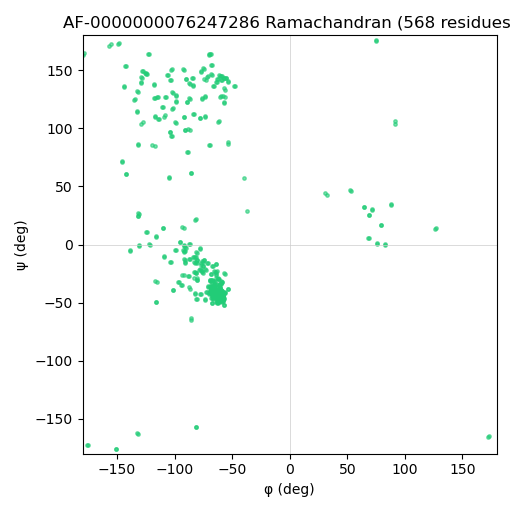 LYS B 1 274 ? -23.406 -11.977 -5.438 1 98.69 274 LYS B N 1
ATOM 4339 C CA . LYS B 1 274 ? -23.953 -12.008 -6.797 1 98.69 274 LYS B CA 1
ATOM 4340 C C . LYS B 1 274 ? -24.656 -10.703 -7.141 1 98.69 274 LYS B C 1
ATOM 4342 O O . LYS B 1 274 ? -24.438 -10.133 -8.211 1 98.69 274 LYS B O 1
ATOM 4347 N N . ALA B 1 275 ? -25.469 -10.25 -6.227 1 98.75 275 ALA B N 1
ATOM 4348 C CA . ALA B 1 275 ? -26.172 -8.992 -6.434 1 98.75 275 ALA B CA 1
ATOM 4349 C C . ALA B 1 275 ? -25.203 -7.828 -6.613 1 98.75 275 ALA B C 1
ATOM 4351 O O . ALA B 1 275 ? -25.406 -6.973 -7.48 1 98.75 275 ALA B O 1
ATOM 4352 N N . LYS B 1 276 ? -24.203 -7.766 -5.793 1 98.69 276 LYS B N 1
ATOM 4353 C CA . LYS B 1 276 ? -23.219 -6.695 -5.883 1 98.69 276 LYS B CA 1
ATOM 4354 C C . LYS B 1 276 ? -22.484 -6.73 -7.219 1 98.69 276 LYS B C 1
ATOM 4356 O O . LYS B 1 276 ? -22.344 -5.707 -7.887 1 98.69 276 LYS B O 1
ATOM 4361 N N . LEU B 1 277 ? -22.047 -7.914 -7.613 1 98.44 277 LEU B N 1
ATOM 4362 C CA . LEU B 1 277 ? -21.312 -8.039 -8.867 1 98.44 277 LEU B CA 1
ATOM 4363 C C . LEU B 1 277 ? -22.188 -7.633 -10.047 1 98.44 277 LEU B C 1
ATOM 4365 O O . LEU B 1 277 ? -21.734 -6.926 -10.953 1 98.44 277 LEU B O 1
ATOM 4369 N N . ASP B 1 278 ? -23.469 -8 -10.008 1 97.75 278 ASP B N 1
ATOM 4370 C CA . ASP B 1 278 ? -24.406 -7.691 -11.07 1 97.75 278 ASP B CA 1
ATOM 4371 C C . ASP B 1 278 ? -24.688 -6.191 -11.141 1 97.75 278 ASP B C 1
ATOM 4373 O O . ASP B 1 278 ? -25.062 -5.672 -12.195 1 97.75 278 ASP B O 1
ATOM 4377 N N . SER B 1 279 ? -24.531 -5.508 -10.047 1 98 279 SER B N 1
ATOM 4378 C CA . SER B 1 279 ? -24.859 -4.09 -9.984 1 98 279 SER B CA 1
ATOM 4379 C C . SER B 1 279 ? -23.75 -3.234 -10.57 1 98 279 SER B C 1
ATOM 4381 O O . SER B 1 279 ? -23.938 -2.047 -10.836 1 98 279 SER B O 1
ATOM 4383 N N . ILE B 1 280 ? -22.562 -3.768 -10.758 1 97.62 280 ILE B N 1
ATOM 4384 C CA . ILE B 1 280 ? -21.406 -3.012 -11.258 1 97.62 280 ILE B CA 1
ATOM 4385 C C . ILE B 1 280 ? -21.547 -2.795 -12.758 1 97.62 280 ILE B C 1
ATOM 4387 O O . ILE B 1 280 ? -21.781 -3.746 -13.508 1 97.62 280 ILE B O 1
ATOM 4391 N N . VAL B 1 281 ? -21.469 -1.52 -13.172 1 96.94 281 VAL B N 1
ATOM 4392 C CA . VAL B 1 281 ? -21.516 -1.163 -14.594 1 96.94 281 VAL B CA 1
ATOM 4393 C C . VAL B 1 281 ? -20.094 -0.921 -15.102 1 96.94 281 VAL B C 1
ATOM 4395 O O . VAL B 1 281 ? -19.5 0.124 -14.836 1 96.94 281 VAL B O 1
ATOM 4398 N N . TRP B 1 282 ? -19.594 -1.855 -15.844 1 97.06 282 TRP B N 1
ATOM 4399 C CA . TRP B 1 282 ? -18.25 -1.774 -16.375 1 97.06 282 TRP B CA 1
ATOM 4400 C C . TRP B 1 282 ? -18.188 -0.826 -17.562 1 97.06 282 TRP B C 1
ATOM 4402 O O . TRP B 1 282 ? -19.172 -0.646 -18.281 1 97.06 282 TRP B O 1
ATOM 4412 N N . PRO B 1 283 ? -17 -0.175 -17.719 1 93.81 283 PRO B N 1
ATOM 4413 C CA . PRO B 1 283 ? -16.859 0.701 -18.875 1 93.81 283 PRO B CA 1
ATOM 4414 C C . PRO B 1 283 ? -17.094 -0.031 -20.203 1 93.81 283 PRO B C 1
ATOM 4416 O O . PRO B 1 283 ? -16.906 -1.247 -20.281 1 93.81 283 PRO B O 1
ATOM 4419 N N . ASP B 1 284 ? -17.875 0.463 -21.234 1 73.31 284 ASP B N 1
ATOM 4420 C CA . ASP B 1 284 ? -18.172 -0.149 -22.531 1 73.31 284 ASP B CA 1
ATOM 4421 C C . ASP B 1 284 ? -16.891 -0.535 -23.266 1 73.31 284 ASP B C 1
ATOM 4423 O O . ASP B 1 284 ? -15.977 0.279 -23.406 1 73.31 284 ASP B O 1
ATOM 4427 N N . GLY B 1 285 ? -16.234 -1.626 -23.156 1 58.25 285 GLY B N 1
ATOM 4428 C CA . GLY B 1 285 ? -15.094 -2.242 -23.797 1 58.25 285 GLY B CA 1
ATOM 4429 C C . GLY B 1 285 ? -15.023 -1.982 -25.297 1 58.25 285 GLY B C 1
ATOM 4430 O O . GLY B 1 285 ? -14.234 -2.607 -26 1 58.25 285 GLY B O 1
ATOM 4431 N N . ASP B 1 286 ? -15.516 -0.879 -25.906 1 42.31 286 ASP B N 1
ATOM 4432 C CA . ASP B 1 286 ? -15.133 -0.913 -27.312 1 42.31 286 ASP B CA 1
ATOM 4433 C C . ASP B 1 286 ? -13.617 -0.848 -27.484 1 42.31 286 ASP B C 1
ATOM 4435 O O . ASP B 1 286 ? -12.938 -0.155 -26.719 1 42.31 286 ASP B O 1
#

Nearest PDB structures (foldseek):
  6arh-assembly1_C  TM=9.954E-01  e=1.079E-35  Homo sapiens
  6h4e-assembly1_A  TM=9.517E-01  e=2.812E-22  Proteus mirabilis HI4320
  2hmc-assembly1_A  TM=8.519E-01  e=5.165E-10  Agrobacterium fabrum str. C58
  4mpq-assembly1_A  TM=8.157E-01  e=5.441E-10  Brucella melitensis ATCC 23457
  5czj-assembly2_B  TM=8.421E-01  e=1.187E-09  Sinorhizobium meliloti 1021

pLDDT: mean 97.01, std 4.69, range [42.16, 98.94]